Protein AF-A0A932T1U7-F1 (afdb_monomer_lite)

Foldseek 3Di:
DDDDDDDDDDDDDDDDDDDDDDDDDDDDDDDDDDDDDDDDDPPPDDDQLQRVLVVLQVVLVVDPDLVSSLVSLVVSCVSPLLNLSSLVSVLQVDQDLVVSLVSLVSSLVSLCVQCDPCQVVQFQPLVVDPSSVSNLSSLQSNLVSCQLLLVLVVSLVSLVSSCRRHVVPPPVSLLVNLQSCLLVVVLVVNVVSCVSDVDLALSNLVSVLLSVCLVPNPDPVSLVSLVSSCVFAVQQLCPLLVVDDQDPDQDPDDDGNDNNSSSNSCQRRSLSQLLRFCNNVSSQVSVQVVQDDDD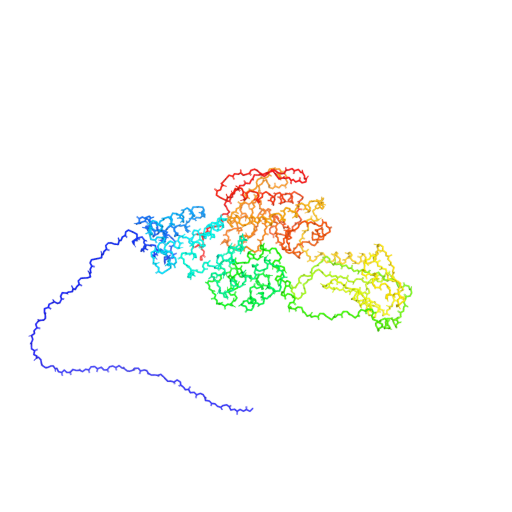DDFPALDPVLLVVLLPFAADAPWEKEWEKDFALAWDQDSNDTARWIKIWIAGPSVLDTFFIDIGRDRDALRNSRSRVSCSLCHTPDDHRYDYQEYEYAPDPSVVVCQVSCVSSNHHYHHDNDDPSRVVVSVVVNVVNLVPDAADALVPAPPDDLVLLLLLQVLLQVLSVLVLLSQDRQQKWKKKQFCVCVVPDARIWTKHADSVSSPKGWIKIWSDLVLLLVVLVPDPDPDDNKRQAKIKIKIWAALNVANSVSSVSCVVVVRDHNHRRRDIHIFIDGIPDGTDHDHPVSSVVRSQCSNVVSVCCVPARLVRQDWDWDWDQDPVGTTIIIIGMDRSSNGDPPPPPPPDD

Structure (mmCIF, N/CA/C/O backbone):
data_AF-A0A932T1U7-F1
#
_entry.id   AF-A0A932T1U7-F1
#
loop_
_atom_site.group_PDB
_atom_site.id
_atom_site.type_symbol
_atom_site.label_atom_id
_atom_site.label_alt_id
_atom_site.label_comp_id
_atom_site.label_asym_id
_atom_site.label_entity_id
_atom_site.label_seq_id
_atom_site.pdbx_PDB_ins_code
_atom_site.Cartn_x
_atom_site.Cartn_y
_atom_site.Cartn_z
_atom_site.occupancy
_atom_site.B_iso_or_equiv
_atom_site.auth_seq_id
_atom_site.auth_comp_id
_atom_site.auth_asym_id
_atom_site.auth_atom_id
_atom_site.pdbx_PDB_model_num
ATOM 1 N N . MET A 1 1 ? 27.534 -47.975 34.741 1.00 36.69 1 MET A N 1
ATOM 2 C CA . MET A 1 1 ? 28.150 -49.244 34.269 1.00 36.69 1 MET A CA 1
ATOM 3 C C . MET A 1 1 ? 28.803 -49.009 32.910 1.00 36.69 1 MET A C 1
ATOM 5 O O . MET A 1 1 ? 28.370 -48.101 32.217 1.00 36.69 1 MET A O 1
ATOM 9 N N . ALA A 1 2 ? 29.846 -49.762 32.543 1.00 29.38 2 ALA A N 1
ATOM 10 C CA . ALA A 1 2 ? 30.704 -49.459 31.387 1.00 29.38 2 ALA A CA 1
ATOM 11 C C . ALA A 1 2 ? 30.825 -50.616 30.374 1.00 29.38 2 ALA A C 1
ATOM 13 O O . ALA A 1 2 ? 30.829 -51.774 30.789 1.00 29.38 2 ALA A O 1
ATOM 14 N N . LYS A 1 3 ? 31.002 -50.268 29.084 1.00 27.58 3 LYS A N 1
ATOM 15 C CA . LYS A 1 3 ? 31.741 -50.949 27.976 1.00 27.58 3 LYS A CA 1
ATOM 16 C C . LYS A 1 3 ? 31.456 -50.142 26.678 1.00 27.58 3 LYS A C 1
ATOM 18 O O . LYS A 1 3 ? 30.301 -49.811 26.463 1.00 27.58 3 LYS A O 1
ATOM 23 N N . ARG A 1 4 ? 32.397 -49.598 25.876 1.00 28.98 4 ARG A N 1
ATOM 24 C CA . ARG A 1 4 ? 33.587 -50.143 25.149 1.00 28.98 4 ARG A CA 1
ATOM 25 C C . ARG A 1 4 ? 33.219 -51.257 24.135 1.00 28.98 4 ARG A C 1
ATOM 27 O O . ARG A 1 4 ? 32.498 -52.157 24.535 1.00 28.98 4 ARG A O 1
ATOM 34 N N . THR A 1 5 ? 33.695 -51.329 22.873 1.00 29.78 5 THR A N 1
ATOM 35 C CA . THR A 1 5 ? 34.671 -50.537 22.058 1.00 29.78 5 THR A CA 1
ATOM 36 C C . THR A 1 5 ? 34.694 -50.997 20.572 1.00 29.78 5 THR A C 1
ATOM 38 O O . THR A 1 5 ? 34.219 -52.091 20.291 1.00 29.78 5 THR A O 1
ATOM 41 N N . LYS A 1 6 ? 35.438 -50.249 19.714 1.00 27.61 6 LYS A N 1
ATOM 42 C CA . LYS A 1 6 ? 36.004 -50.545 18.351 1.00 27.61 6 LYS A CA 1
ATOM 43 C C . LYS A 1 6 ? 35.239 -49.852 17.205 1.00 27.61 6 LYS A C 1
ATOM 45 O O . LYS A 1 6 ? 34.052 -50.089 17.075 1.00 27.61 6 LYS A O 1
ATOM 50 N N . SER A 1 7 ? 35.781 -48.946 16.374 1.00 24.94 7 SER A N 1
ATOM 51 C CA . SER A 1 7 ? 37.149 -48.547 15.947 1.00 24.94 7 SER A CA 1
ATOM 52 C C . SER A 1 7 ? 37.842 -49.463 14.921 1.00 24.94 7 SER A C 1
ATOM 54 O O . SER A 1 7 ? 38.193 -50.600 15.233 1.00 24.94 7 SER A O 1
ATOM 56 N N . ALA A 1 8 ? 38.094 -48.910 13.724 1.00 28.62 8 ALA A N 1
ATOM 57 C CA . ALA A 1 8 ? 38.926 -49.444 12.638 1.00 28.62 8 ALA A CA 1
ATOM 58 C C . ALA A 1 8 ? 39.718 -48.291 11.966 1.00 28.62 8 ALA A C 1
ATOM 60 O O . ALA A 1 8 ? 39.336 -47.126 12.078 1.00 28.62 8 ALA A O 1
ATOM 61 N N . LYS A 1 9 ? 40.868 -48.595 11.343 1.00 28.38 9 LYS A N 1
ATOM 62 C CA . LYS A 1 9 ? 41.980 -47.646 11.097 1.00 28.38 9 LYS A CA 1
ATOM 63 C C . LYS A 1 9 ? 42.184 -47.237 9.625 1.00 28.38 9 LYS A C 1
ATOM 65 O O . LYS A 1 9 ? 41.985 -48.035 8.720 1.00 28.38 9 LYS A O 1
ATOM 70 N N . LYS A 1 10 ? 42.744 -46.030 9.433 1.00 30.22 10 LYS A N 1
ATOM 71 C CA . LYS A 1 10 ? 43.486 -45.591 8.226 1.00 30.22 10 LYS A CA 1
ATOM 72 C C . LYS A 1 10 ? 44.718 -46.470 7.952 1.00 30.22 10 LYS A C 1
ATOM 74 O O . LYS A 1 10 ? 45.404 -46.822 8.910 1.00 30.22 10 LYS A O 1
ATOM 79 N N . THR A 1 11 ? 45.128 -46.577 6.682 1.00 26.47 11 THR A N 1
ATOM 80 C CA . THR A 1 11 ? 46.553 -46.680 6.280 1.00 26.47 11 THR A CA 1
ATOM 81 C C . THR A 1 11 ? 46.816 -46.064 4.902 1.00 26.47 11 THR A C 1
ATOM 83 O O . THR A 1 11 ? 46.033 -46.248 3.976 1.00 26.47 11 THR A O 1
ATOM 86 N N . THR A 1 12 ? 47.951 -45.370 4.769 1.00 29.16 12 THR A N 1
ATOM 87 C CA . THR A 1 12 ? 48.483 -44.742 3.545 1.00 29.16 12 THR A CA 1
ATOM 88 C C . THR A 1 12 ? 49.956 -45.137 3.338 1.00 29.16 12 THR A C 1
ATOM 90 O O . THR A 1 12 ? 50.724 -45.128 4.296 1.00 29.16 12 THR A O 1
ATOM 93 N N . ALA A 1 13 ? 50.380 -45.430 2.101 1.00 27.88 13 ALA A N 1
ATOM 94 C CA . ALA A 1 13 ? 51.793 -45.530 1.671 1.00 27.88 13 ALA A CA 1
ATOM 95 C C . ALA A 1 13 ? 51.851 -45.456 0.124 1.00 27.88 13 ALA A C 1
ATOM 97 O O . ALA A 1 13 ? 51.076 -46.140 -0.530 1.00 27.88 13 ALA A O 1
ATOM 98 N N . LYS A 1 14 ? 52.525 -44.493 -0.529 1.00 27.67 14 LYS A N 1
ATOM 99 C CA . LYS A 1 14 ? 53.976 -44.198 -0.706 1.00 27.67 14 LYS A CA 1
ATOM 100 C C . LYS A 1 14 ? 54.673 -44.984 -1.845 1.00 27.67 14 LYS A C 1
ATOM 102 O O . LYS A 1 14 ? 54.742 -46.204 -1.832 1.00 27.67 14 LYS A O 1
ATOM 107 N N . ARG A 1 15 ? 55.241 -44.222 -2.799 1.00 30.33 15 ARG A N 1
ATOM 108 C CA . ARG A 1 15 ? 56.104 -44.646 -3.933 1.00 30.33 15 ARG A CA 1
ATOM 109 C C . ARG A 1 15 ? 57.499 -45.109 -3.475 1.00 30.33 15 ARG A C 1
ATOM 111 O O . ARG A 1 15 ? 57.985 -44.600 -2.466 1.00 30.33 15 ARG A O 1
ATOM 118 N N . PRO A 1 16 ? 58.223 -45.841 -4.342 1.00 30.36 16 PRO A N 1
ATOM 119 C CA . PRO A 1 16 ? 59.670 -45.677 -4.518 1.00 30.36 16 PRO A CA 1
ATOM 120 C C . PRO A 1 16 ? 60.072 -45.181 -5.935 1.00 30.36 16 PRO A C 1
ATOM 122 O O . PRO A 1 16 ? 59.231 -44.973 -6.811 1.00 30.36 16 PRO A O 1
ATOM 125 N N . LYS A 1 17 ? 61.376 -44.928 -6.134 1.00 27.12 17 LYS A N 1
ATOM 126 C CA . LYS A 1 17 ? 62.043 -44.388 -7.346 1.00 27.12 17 LYS A CA 1
ATOM 127 C C . LYS A 1 17 ? 63.283 -45.244 -7.700 1.00 27.12 17 LYS A C 1
ATOM 129 O O . LYS A 1 17 ? 63.794 -45.929 -6.821 1.00 27.12 17 LYS A O 1
ATOM 134 N N . SER A 1 18 ? 63.851 -45.014 -8.900 1.00 28.69 18 SER A N 1
ATOM 135 C CA . SER A 1 18 ? 65.221 -45.382 -9.369 1.00 28.69 18 SER A CA 1
ATOM 136 C C . SER A 1 18 ? 65.449 -46.841 -9.836 1.00 28.69 18 SER A C 1
ATOM 138 O O . SER A 1 18 ? 64.728 -47.718 -9.386 1.00 28.69 18 SER A O 1
ATOM 140 N N . ALA A 1 19 ? 66.416 -47.184 -10.714 1.00 27.89 19 ALA A N 1
ATOM 141 C CA . ALA A 1 19 ? 67.111 -46.444 -11.798 1.00 27.89 19 ALA A CA 1
ATOM 142 C C . ALA A 1 19 ? 67.983 -47.387 -12.687 1.00 27.89 19 ALA A C 1
ATOM 144 O O . ALA A 1 19 ? 68.476 -48.388 -12.191 1.00 27.89 19 ALA A O 1
ATOM 145 N N . ARG A 1 20 ? 68.262 -46.960 -13.940 1.00 26.30 20 ARG A N 1
ATOM 146 C CA . ARG A 1 20 ? 69.418 -47.284 -14.836 1.00 26.30 20 ARG A CA 1
ATOM 147 C C . ARG A 1 20 ? 69.766 -48.750 -15.221 1.00 26.30 20 ARG A C 1
ATOM 149 O O . ARG A 1 20 ? 70.076 -49.573 -14.377 1.00 26.30 20 ARG A O 1
ATOM 156 N N . GLY A 1 21 ? 69.959 -48.981 -16.532 1.00 26.44 21 GLY A N 1
ATOM 157 C CA . GLY A 1 21 ? 70.728 -50.111 -17.100 1.00 26.44 21 GLY A CA 1
ATOM 158 C C . GLY A 1 21 ? 70.639 -50.206 -18.639 1.00 26.44 21 GLY A C 1
ATOM 159 O O . GLY A 1 21 ? 69.568 -50.000 -19.194 1.00 26.44 21 GLY A O 1
ATOM 160 N N . ALA A 1 22 ? 71.745 -50.495 -19.337 1.00 26.12 22 ALA A N 1
ATOM 161 C CA . ALA A 1 22 ? 71.844 -50.677 -20.806 1.00 26.12 22 ALA A CA 1
ATOM 162 C C . ALA A 1 22 ? 72.752 -51.901 -21.104 1.00 26.12 22 ALA A C 1
ATOM 164 O O . ALA A 1 22 ? 73.325 -52.429 -20.156 1.00 26.12 22 ALA A O 1
ATOM 165 N N . LYS A 1 23 ? 72.981 -52.443 -22.313 1.00 26.95 23 LYS A N 1
ATOM 166 C CA . LYS A 1 23 ? 72.922 -52.056 -23.759 1.00 26.95 23 LYS A CA 1
ATOM 167 C C . LYS A 1 23 ? 72.873 -53.418 -24.551 1.00 26.95 23 LYS A C 1
ATOM 169 O O . LYS A 1 23 ? 72.786 -54.437 -23.868 1.00 26.95 23 LYS A O 1
ATOM 174 N N . PRO A 1 24 ? 73.086 -53.562 -25.887 1.00 36.69 24 PRO A N 1
ATOM 175 C CA . PRO A 1 24 ? 72.909 -52.709 -27.077 1.00 36.69 24 PRO A CA 1
ATOM 176 C C . PRO A 1 24 ? 72.061 -53.396 -28.206 1.00 36.69 24 PRO A C 1
ATOM 178 O O . PRO A 1 24 ? 71.529 -54.485 -28.029 1.00 36.69 24 PRO A O 1
ATOM 181 N N . SER A 1 25 ? 71.950 -52.770 -29.389 1.00 28.38 25 SER A N 1
ATOM 182 C CA . SER A 1 25 ? 71.284 -53.304 -30.607 1.00 28.38 25 SER A CA 1
ATOM 183 C C . SER A 1 25 ? 72.171 -54.243 -31.459 1.00 28.38 25 SER A C 1
ATOM 185 O O . SER A 1 25 ? 73.365 -54.366 -31.184 1.00 28.38 25 SER A O 1
ATOM 187 N N . PRO A 1 26 ? 71.643 -54.786 -32.580 1.00 33.34 26 PRO A N 1
ATOM 188 C CA . PRO A 1 26 ? 72.231 -54.360 -33.861 1.00 33.34 26 PRO A CA 1
ATOM 189 C C . PRO A 1 26 ? 71.239 -54.021 -35.001 1.00 33.34 26 PRO A C 1
ATOM 191 O O . PRO A 1 26 ? 70.385 -54.808 -35.394 1.00 33.34 26 PRO A O 1
ATOM 194 N N . ASN A 1 27 ? 71.448 -52.825 -35.557 1.00 28.50 27 ASN A N 1
ATOM 195 C CA . ASN A 1 27 ? 71.299 -52.386 -36.956 1.00 28.50 27 ASN A CA 1
ATOM 196 C C . ASN A 1 27 ? 70.621 -53.303 -38.010 1.00 28.50 27 ASN A C 1
ATOM 198 O O . ASN A 1 27 ? 71.182 -54.328 -38.391 1.00 28.50 27 ASN A O 1
ATOM 202 N N . LYS A 1 28 ? 69.577 -52.775 -38.677 1.00 32.41 28 LYS A N 1
ATOM 203 C CA . LYS A 1 28 ? 69.384 -52.851 -40.147 1.00 32.41 28 LYS A CA 1
ATOM 204 C C . LYS A 1 28 ? 68.828 -51.521 -40.680 1.00 32.41 28 LYS A C 1
ATOM 206 O O . LYS A 1 28 ? 68.252 -50.738 -39.930 1.00 32.41 28 LYS A O 1
ATOM 211 N N . SER A 1 29 ? 69.096 -51.233 -41.951 1.00 29.56 29 SER A N 1
ATOM 212 C CA . SER A 1 29 ? 69.192 -49.873 -42.494 1.00 29.56 29 SER A CA 1
ATOM 213 C C . SER A 1 29 ? 68.027 -49.411 -43.385 1.00 29.56 29 SER A C 1
ATOM 215 O O . SER A 1 29 ? 67.418 -50.190 -44.106 1.00 29.56 29 SER A O 1
ATOM 217 N N . ALA A 1 30 ? 67.841 -48.084 -43.389 1.00 32.22 30 ALA A N 1
ATOM 218 C CA . ALA A 1 30 ? 67.424 -47.232 -44.513 1.00 32.22 30 ALA A CA 1
ATOM 219 C C . ALA A 1 30 ? 66.083 -47.485 -45.249 1.00 32.22 30 ALA A C 1
ATOM 221 O O . ALA A 1 30 ? 66.019 -48.197 -46.245 1.00 32.22 30 ALA A O 1
ATOM 222 N N . ALA A 1 31 ? 65.083 -46.656 -44.919 1.00 31.27 31 ALA A N 1
ATOM 223 C CA . ALA A 1 31 ? 64.166 -46.059 -45.899 1.00 31.27 31 ALA A CA 1
ATOM 224 C C . ALA A 1 31 ? 63.706 -44.665 -45.414 1.00 31.27 31 ALA A C 1
ATOM 226 O O . ALA A 1 31 ? 63.279 -44.515 -44.271 1.00 31.27 31 ALA A O 1
ATOM 227 N N . ARG A 1 32 ? 63.801 -43.625 -46.259 1.00 32.06 32 ARG A N 1
ATOM 228 C CA . ARG A 1 32 ? 63.311 -42.262 -45.946 1.00 32.06 32 ARG A CA 1
ATOM 229 C C . ARG A 1 32 ? 61.787 -42.177 -46.152 1.00 32.06 32 ARG A C 1
ATOM 231 O O . ARG A 1 32 ? 61.351 -42.401 -47.282 1.00 32.06 32 ARG A O 1
ATOM 238 N N . PRO A 1 33 ? 60.975 -41.759 -45.163 1.00 36.28 33 PRO A N 1
ATOM 239 C CA . PRO A 1 33 ? 59.585 -41.387 -45.410 1.00 36.28 33 PRO A CA 1
ATOM 240 C C . PRO A 1 33 ? 59.499 -39.972 -46.008 1.00 36.28 33 PRO A C 1
ATOM 242 O O . PRO A 1 33 ? 60.191 -39.050 -45.575 1.00 36.28 33 PRO A O 1
ATOM 245 N N . LYS A 1 34 ? 58.637 -39.790 -47.015 1.00 35.38 34 LYS A N 1
ATOM 246 C CA . LYS A 1 34 ? 58.362 -38.478 -47.628 1.00 35.38 34 LYS A CA 1
ATOM 247 C C . LYS A 1 34 ? 57.640 -37.565 -46.629 1.00 35.38 34 LYS A C 1
ATOM 249 O O . LYS A 1 34 ? 56.759 -38.020 -45.903 1.00 35.38 34 LYS A O 1
ATOM 254 N N . ALA A 1 35 ? 57.983 -36.275 -46.627 1.00 35.94 35 ALA A N 1
ATOM 255 C CA . ALA A 1 35 ? 57.372 -35.290 -45.738 1.00 35.94 35 ALA A CA 1
ATOM 256 C C . ALA A 1 35 ? 55.849 -35.205 -45.952 1.00 35.94 35 ALA A C 1
ATOM 258 O O . ALA A 1 35 ? 55.367 -34.878 -47.039 1.00 35.94 35 ALA A O 1
ATOM 259 N N . ARG A 1 36 ? 55.088 -35.496 -44.894 1.00 37.47 36 ARG A N 1
ATOM 260 C CA . ARG A 1 36 ? 53.627 -35.390 -44.868 1.00 37.47 36 ARG A CA 1
ATOM 261 C C . ARG A 1 36 ? 53.276 -33.902 -44.760 1.00 37.47 36 ARG A C 1
ATOM 263 O O . ARG A 1 36 ? 53.564 -33.292 -43.736 1.00 37.47 36 ARG A O 1
ATOM 270 N N . LYS A 1 37 ? 52.707 -33.307 -45.819 1.00 38.12 37 LYS A N 1
ATOM 271 C CA . LYS A 1 37 ? 52.297 -31.889 -45.820 1.00 38.12 37 LYS A CA 1
ATOM 272 C C . LYS A 1 37 ? 51.381 -31.621 -44.621 1.00 38.12 37 LYS A C 1
ATOM 274 O O . LYS A 1 37 ? 50.296 -32.197 -44.550 1.00 38.12 37 LYS A O 1
ATOM 279 N N . MET A 1 38 ? 51.803 -30.740 -43.713 1.00 37.25 38 MET A N 1
ATOM 280 C CA . MET A 1 38 ? 50.909 -30.189 -42.694 1.00 37.25 38 MET A CA 1
ATOM 281 C C . MET A 1 38 ? 49.765 -29.473 -43.416 1.00 37.25 38 MET A C 1
ATOM 283 O O . MET A 1 38 ? 50.016 -28.602 -44.249 1.00 37.25 38 MET A O 1
ATOM 287 N N . HIS A 1 39 ? 48.519 -29.849 -43.125 1.00 43.22 39 HIS A N 1
ATOM 288 C CA . HIS A 1 39 ? 47.386 -29.000 -43.476 1.00 43.22 39 HIS A CA 1
ATOM 289 C C . HIS A 1 39 ? 47.545 -27.685 -42.714 1.00 43.22 39 HIS A C 1
ATOM 291 O O . HIS A 1 39 ? 47.563 -27.674 -41.484 1.00 43.22 39 HIS A O 1
ATOM 297 N N . GLN A 1 40 ? 47.687 -26.585 -43.450 1.00 41.19 40 GLN A N 1
ATOM 298 C CA . GLN A 1 40 ? 47.491 -25.264 -42.870 1.00 41.19 40 GLN A CA 1
ATOM 299 C C . GLN A 1 40 ? 46.024 -25.172 -42.420 1.00 41.19 40 GLN A C 1
ATOM 301 O O . GLN A 1 40 ? 45.151 -25.663 -43.145 1.00 41.19 40 GLN A O 1
ATOM 306 N N . PRO A 1 41 ? 45.723 -24.576 -41.252 1.00 43.75 41 PRO A N 1
ATOM 307 C CA . PRO A 1 41 ? 44.343 -24.257 -40.916 1.00 43.75 41 PRO A CA 1
ATOM 308 C C . PRO A 1 41 ? 43.768 -23.331 -42.003 1.00 43.75 41 PRO A C 1
ATOM 310 O O . PRO A 1 41 ? 44.517 -22.521 -42.560 1.00 43.75 41 PRO A O 1
ATOM 313 N N . PRO A 1 42 ? 42.466 -23.435 -42.329 1.00 41.88 42 PRO A N 1
ATOM 314 C CA . PRO A 1 42 ? 41.860 -22.587 -43.347 1.00 41.88 42 PRO A CA 1
ATOM 315 C C . PRO A 1 42 ? 42.053 -21.102 -42.993 1.00 41.88 42 PRO A C 1
ATOM 317 O O . PRO A 1 42 ? 42.064 -20.752 -41.805 1.00 41.88 42 PRO A O 1
ATOM 320 N N . PRO A 1 43 ? 42.215 -20.215 -43.993 1.00 46.16 43 PRO A N 1
ATOM 321 C CA . PRO A 1 43 ? 42.418 -18.795 -43.742 1.00 46.16 43 PRO A CA 1
ATOM 322 C C . PRO A 1 43 ? 41.256 -18.245 -42.912 1.00 46.16 43 PRO A C 1
ATOM 324 O O . PRO A 1 43 ? 40.091 -18.493 -43.227 1.00 46.16 43 PRO A O 1
ATOM 327 N N . ARG A 1 44 ? 41.570 -17.501 -41.842 1.00 52.47 44 ARG A N 1
ATOM 328 C CA . ARG A 1 44 ? 40.556 -16.889 -40.971 1.00 52.47 44 ARG A CA 1
ATOM 329 C C . ARG A 1 44 ? 39.631 -16.012 -41.820 1.00 52.47 44 ARG A C 1
ATOM 331 O O . ARG A 1 44 ? 40.053 -14.963 -42.309 1.00 52.47 44 ARG A O 1
ATOM 338 N N . ARG A 1 45 ? 38.376 -16.445 -41.984 1.00 59.00 45 ARG A N 1
ATOM 339 C CA . ARG A 1 45 ? 37.313 -15.658 -42.620 1.00 59.00 45 ARG A CA 1
ATOM 340 C C . ARG A 1 45 ? 37.251 -14.300 -41.916 1.00 59.00 45 ARG A C 1
ATOM 342 O O . ARG A 1 45 ? 37.214 -14.253 -40.688 1.00 59.00 45 ARG A O 1
ATOM 349 N N . ARG A 1 46 ? 37.264 -13.199 -42.675 1.00 64.69 46 ARG A N 1
ATOM 350 C CA . ARG A 1 46 ? 36.975 -11.878 -42.101 1.00 64.69 46 ARG A CA 1
ATOM 351 C C . ARG A 1 46 ? 35.542 -11.926 -41.568 1.00 64.69 46 ARG A C 1
ATOM 353 O O . ARG A 1 46 ? 34.624 -12.144 -42.357 1.00 64.69 46 ARG A O 1
ATOM 360 N N . LYS A 1 47 ? 35.391 -11.786 -40.248 1.00 75.81 47 LYS A N 1
ATOM 361 C CA . LYS A 1 47 ? 34.091 -11.720 -39.574 1.00 75.81 47 LYS A CA 1
ATOM 362 C C . LYS A 1 47 ? 33.244 -10.591 -40.154 1.00 75.81 47 LYS A C 1
ATOM 364 O O . LYS A 1 47 ? 33.795 -9.569 -40.577 1.00 75.81 47 LYS A O 1
ATOM 369 N N . ALA A 1 48 ? 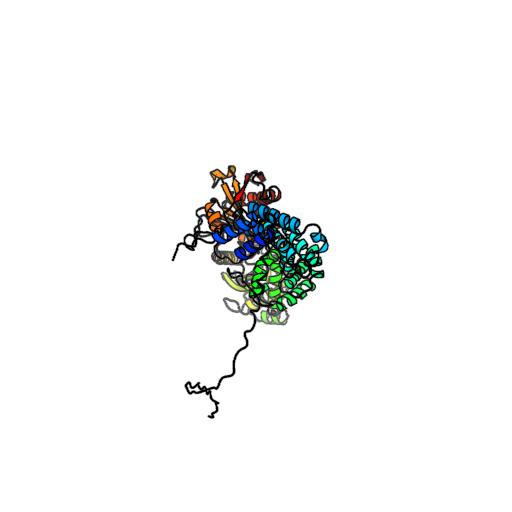31.927 -10.776 -40.173 1.00 88.38 48 ALA A N 1
ATOM 370 C CA . ALA A 1 48 ? 31.013 -9.703 -40.559 1.00 88.38 48 ALA A CA 1
ATOM 371 C C . ALA A 1 48 ? 31.122 -8.521 -39.567 1.00 88.38 48 ALA A C 1
ATOM 373 O O . ALA A 1 48 ? 31.491 -8.748 -38.413 1.00 88.38 48 ALA A O 1
ATOM 374 N N . PRO A 1 49 ? 30.796 -7.275 -39.965 1.00 91.06 49 PRO A N 1
ATOM 375 C CA . PRO A 1 49 ? 30.873 -6.119 -39.065 1.00 91.06 49 PRO A CA 1
ATOM 376 C C . PRO A 1 49 ? 30.077 -6.330 -37.764 1.00 91.06 49 PRO A C 1
ATOM 378 O O . PRO A 1 49 ? 30.624 -6.163 -36.678 1.00 91.06 49 PRO A O 1
ATOM 381 N N . LEU A 1 50 ? 28.845 -6.847 -37.871 1.00 91.19 50 LEU A N 1
ATOM 382 C CA . LEU A 1 50 ? 28.002 -7.212 -36.727 1.00 91.19 50 LEU A CA 1
ATOM 383 C C . LEU A 1 50 ? 28.584 -8.354 -35.874 1.00 91.19 50 LEU A C 1
ATOM 385 O O . LEU A 1 50 ? 28.596 -8.257 -34.656 1.00 91.19 50 LEU A O 1
ATOM 389 N N . GLU A 1 51 ? 29.127 -9.408 -36.488 1.00 91.06 51 GLU A N 1
ATOM 390 C CA . GLU A 1 51 ? 29.770 -10.521 -35.763 1.00 91.06 51 GLU A CA 1
ATOM 391 C C . GLU A 1 51 ? 30.992 -10.037 -34.959 1.00 91.06 51 GLU A C 1
ATOM 393 O O . GLU A 1 51 ? 31.268 -10.514 -33.861 1.00 91.06 51 GLU A O 1
ATOM 398 N N . ARG A 1 52 ? 31.715 -9.047 -35.493 1.00 93.19 52 ARG A N 1
ATOM 399 C CA . ARG A 1 52 ? 32.849 -8.402 -34.826 1.00 93.19 52 ARG A CA 1
ATOM 400 C C . ARG A 1 52 ? 32.410 -7.437 -33.720 1.00 93.19 52 ARG A C 1
ATOM 402 O O . ARG A 1 52 ? 33.123 -7.314 -32.730 1.00 93.19 52 ARG A O 1
ATOM 409 N N . ALA A 1 53 ? 31.267 -6.771 -33.878 1.00 94.56 53 ALA A N 1
ATOM 410 C CA . ALA A 1 53 ? 30.643 -5.984 -32.818 1.00 94.56 53 ALA A CA 1
ATOM 411 C C . ALA A 1 53 ? 30.162 -6.884 -31.666 1.00 94.56 53 ALA A C 1
ATOM 413 O O . ALA A 1 53 ? 30.389 -6.561 -30.503 1.00 94.56 53 ALA A O 1
ATOM 414 N N . GLN A 1 54 ? 29.604 -8.056 -31.987 1.00 92.94 54 GLN A N 1
ATOM 415 C CA . GLN A 1 54 ? 29.174 -9.041 -30.996 1.00 92.94 54 GLN A CA 1
ATOM 416 C C . GLN A 1 54 ? 30.363 -9.601 -30.189 1.00 92.94 54 GLN A C 1
ATOM 418 O O . GLN A 1 54 ? 30.304 -9.632 -28.965 1.00 92.94 54 GLN A O 1
ATOM 423 N N . ASP A 1 55 ? 31.495 -9.922 -30.837 1.00 94.06 55 ASP A N 1
ATOM 424 C CA . ASP A 1 55 ? 32.742 -10.292 -30.133 1.00 94.06 55 ASP A CA 1
ATOM 425 C C . ASP A 1 55 ? 33.217 -9.206 -29.142 1.00 94.06 55 ASP A C 1
ATOM 427 O O . ASP A 1 55 ? 33.863 -9.508 -28.136 1.00 94.06 55 ASP A O 1
ATOM 431 N N . LEU A 1 56 ? 32.989 -7.925 -29.459 1.00 96.06 56 LEU A N 1
ATOM 432 C CA . LEU A 1 56 ? 33.398 -6.802 -28.614 1.00 96.06 56 LEU A CA 1
ATOM 433 C C . LEU A 1 56 ? 32.453 -6.632 -27.424 1.00 96.06 56 LEU A C 1
ATOM 435 O O . LEU A 1 56 ? 32.938 -6.463 -26.305 1.00 96.06 56 LEU A O 1
ATOM 439 N N . ILE A 1 57 ? 31.139 -6.747 -27.634 1.00 95.31 57 ILE A N 1
ATOM 440 C CA . ILE A 1 57 ? 30.164 -6.600 -26.548 1.00 95.31 57 ILE A CA 1
ATOM 441 C C . ILE A 1 57 ? 30.147 -7.810 -25.605 1.00 95.31 57 ILE A C 1
ATOM 443 O O . ILE A 1 57 ? 30.065 -7.631 -24.395 1.00 95.31 57 ILE A O 1
ATOM 447 N N . GLU A 1 58 ? 30.359 -9.031 -26.109 1.00 92.88 58 GLU A N 1
ATOM 448 C CA . GLU A 1 58 ? 30.561 -10.225 -25.270 1.00 92.88 58 GLU A CA 1
ATOM 449 C C . GLU A 1 58 ? 31.768 -10.074 -24.335 1.00 92.88 58 GLU A C 1
ATOM 451 O O . GLU A 1 58 ? 31.729 -10.518 -23.189 1.00 92.88 58 GLU A O 1
ATOM 456 N N . ARG A 1 59 ? 32.824 -9.386 -24.788 1.00 94.75 59 ARG A N 1
ATOM 457 C CA . ARG A 1 59 ? 33.968 -9.029 -23.938 1.00 94.75 59 ARG A CA 1
ATOM 458 C C . ARG A 1 59 ? 33.642 -7.908 -22.956 1.00 94.75 59 ARG A C 1
ATOM 460 O O . ARG A 1 59 ? 34.124 -7.962 -21.829 1.00 94.75 59 ARG A O 1
ATOM 467 N N . ALA A 1 60 ? 32.843 -6.920 -23.356 1.00 93.81 60 ALA A N 1
ATOM 468 C CA . ALA A 1 60 ? 32.391 -5.847 -22.472 1.00 93.81 60 ALA A CA 1
ATOM 469 C C . ALA A 1 60 ? 31.552 -6.399 -21.303 1.00 93.81 60 ALA A C 1
ATOM 471 O O . ALA A 1 60 ? 31.818 -6.047 -20.159 1.00 93.81 60 ALA A O 1
ATOM 472 N N . PHE A 1 61 ? 30.632 -7.342 -21.557 1.00 90.31 61 PHE A N 1
ATOM 473 C CA . PHE A 1 61 ? 29.802 -7.984 -20.523 1.00 90.31 61 PHE A CA 1
ATOM 474 C C . PHE A 1 61 ? 30.593 -8.695 -19.409 1.00 90.31 61 PHE A C 1
ATOM 476 O O . PHE A 1 61 ? 30.069 -8.855 -18.312 1.00 90.31 61 PHE A O 1
ATOM 483 N N . VAL A 1 62 ? 31.829 -9.137 -19.676 1.00 93.25 62 VAL A N 1
ATOM 484 C CA . VAL A 1 62 ? 32.703 -9.825 -18.700 1.00 93.25 62 VAL A CA 1
ATOM 485 C C . VAL A 1 62 ? 33.895 -8.973 -18.244 1.00 93.25 62 VAL A C 1
ATOM 487 O O . VAL A 1 62 ? 34.779 -9.469 -17.545 1.00 93.25 62 VAL A O 1
ATOM 490 N N . THR A 1 63 ? 33.953 -7.706 -18.659 1.00 93.06 63 THR A N 1
ATOM 491 C CA . THR A 1 63 ? 34.969 -6.746 -18.215 1.00 93.06 63 THR A CA 1
ATOM 492 C C . THR A 1 63 ? 34.457 -6.043 -16.960 1.00 93.06 63 THR A C 1
ATOM 494 O O . THR A 1 63 ? 33.355 -5.507 -16.982 1.00 93.06 63 THR A O 1
ATOM 497 N N . ALA A 1 64 ? 35.244 -6.066 -15.880 1.00 90.62 64 ALA A N 1
ATOM 498 C CA . ALA A 1 64 ? 34.888 -5.424 -14.610 1.00 90.62 64 ALA A CA 1
ATOM 499 C C . ALA A 1 64 ? 35.178 -3.910 -14.582 1.00 90.62 64 ALA A C 1
ATOM 501 O O . ALA A 1 64 ? 34.497 -3.175 -13.885 1.00 90.62 64 ALA A O 1
ATOM 502 N N . ASP A 1 65 ? 36.183 -3.468 -15.340 1.00 93.62 65 ASP A N 1
ATOM 503 C CA . ASP A 1 65 ? 36.595 -2.067 -15.490 1.00 93.62 65 ASP A CA 1
ATOM 504 C C . ASP A 1 65 ? 35.546 -1.271 -16.309 1.00 93.62 65 ASP A C 1
ATOM 506 O O . ASP A 1 65 ? 35.349 -1.595 -17.492 1.00 93.62 65 ASP A O 1
ATOM 510 N N . PRO A 1 66 ? 34.881 -0.249 -15.724 1.00 91.75 66 PRO A N 1
ATOM 511 C CA . PRO A 1 66 ? 33.846 0.532 -16.400 1.00 91.75 66 PRO A CA 1
ATOM 512 C C . PRO A 1 66 ? 34.357 1.334 -17.603 1.00 91.75 66 PRO A C 1
ATOM 514 O O . PRO A 1 66 ? 33.697 1.342 -18.644 1.00 91.75 66 PRO A O 1
ATOM 517 N N . GLU A 1 67 ? 35.540 1.957 -17.520 1.00 93.12 67 GLU A N 1
ATOM 518 C CA . GLU A 1 67 ? 36.111 2.723 -18.640 1.00 93.12 67 GLU A CA 1
ATOM 519 C C . GLU A 1 67 ? 36.373 1.798 -19.830 1.00 93.12 67 GLU A C 1
ATOM 521 O O . GLU A 1 67 ? 36.033 2.092 -20.983 1.00 93.12 67 GLU A O 1
ATOM 526 N N . ARG A 1 68 ? 36.927 0.616 -19.549 1.00 93.81 68 ARG A N 1
ATOM 527 C CA . ARG A 1 68 ? 37.207 -0.377 -20.583 1.00 93.81 68 ARG A CA 1
ATOM 528 C C . ARG A 1 68 ? 35.942 -1.021 -21.141 1.00 93.81 68 ARG A C 1
ATOM 530 O O . ARG A 1 68 ? 35.905 -1.339 -22.334 1.00 93.81 68 ARG A O 1
ATOM 537 N N . GLN A 1 69 ? 34.916 -1.219 -20.317 1.00 94.94 69 GLN A N 1
ATOM 538 C CA . GLN A 1 69 ? 33.601 -1.680 -20.757 1.00 94.94 69 GLN A CA 1
ATOM 539 C C . GLN A 1 69 ? 32.946 -0.646 -21.689 1.00 94.94 69 GLN A C 1
ATOM 541 O O . GLN A 1 69 ? 32.442 -1.024 -22.753 1.00 94.94 69 GLN A O 1
ATOM 546 N N . PHE A 1 70 ? 33.039 0.645 -21.364 1.00 94.44 70 PHE A N 1
ATOM 547 C CA . PHE A 1 70 ? 32.580 1.749 -22.208 1.00 94.44 70 PHE A CA 1
ATOM 548 C C . PHE A 1 70 ? 33.334 1.806 -23.548 1.00 94.44 70 PHE A C 1
ATOM 550 O O . PHE A 1 70 ? 32.699 1.786 -24.603 1.00 94.44 70 PHE A O 1
ATOM 557 N N . GLU A 1 71 ? 34.673 1.753 -23.548 1.00 96.06 71 GLU A N 1
ATOM 558 C CA . GLU A 1 71 ? 35.482 1.737 -24.782 1.00 96.06 71 GLU A CA 1
ATOM 559 C C . GLU A 1 71 ? 35.123 0.545 -25.689 1.00 96.06 71 GLU A C 1
ATOM 561 O O . GLU A 1 71 ? 34.943 0.696 -26.900 1.00 96.06 71 GLU A O 1
ATOM 566 N N . LEU A 1 72 ? 34.994 -0.663 -25.125 1.00 96.75 72 LEU A N 1
ATOM 567 C CA . LEU A 1 72 ? 34.599 -1.854 -25.887 1.00 96.75 72 LEU A CA 1
ATOM 568 C C . LEU A 1 72 ? 33.192 -1.712 -26.487 1.00 96.75 72 LEU A C 1
ATOM 570 O O . LEU A 1 72 ? 32.961 -2.176 -27.606 1.00 96.75 72 LEU A O 1
ATOM 574 N N . THR A 1 73 ? 32.285 -1.045 -25.773 1.00 96.19 73 THR A N 1
ATOM 575 C CA . THR A 1 73 ? 30.906 -0.778 -26.200 1.00 96.19 73 THR A CA 1
ATOM 576 C C . THR A 1 73 ? 30.853 0.236 -27.341 1.00 96.19 73 THR A C 1
ATOM 578 O O . THR A 1 73 ? 30.234 -0.038 -28.371 1.00 96.19 73 THR A O 1
ATOM 581 N N . GLN A 1 74 ? 31.569 1.359 -27.226 1.00 96.62 74 GLN A N 1
ATOM 582 C CA . GLN A 1 74 ? 31.700 2.337 -28.312 1.00 96.62 74 GLN A CA 1
ATOM 583 C C . GLN A 1 74 ? 32.272 1.685 -29.576 1.00 96.62 74 GLN A C 1
ATOM 585 O O . GLN A 1 74 ? 31.692 1.790 -30.656 1.00 96.62 74 GLN A O 1
ATOM 590 N N . ARG A 1 75 ? 33.344 0.900 -29.433 1.00 96.75 75 ARG A N 1
ATOM 591 C CA . ARG A 1 75 ? 33.975 0.173 -30.545 1.00 96.75 75 ARG A CA 1
ATOM 592 C C . ARG A 1 75 ? 33.082 -0.904 -31.164 1.00 96.75 75 ARG A C 1
ATOM 594 O O . ARG A 1 75 ? 33.281 -1.266 -32.325 1.00 96.75 75 ARG A O 1
ATOM 601 N N . ALA A 1 76 ? 32.112 -1.440 -30.420 1.00 96.56 76 ALA A N 1
ATOM 602 C CA . ALA A 1 76 ? 31.096 -2.329 -30.973 1.00 96.56 76 ALA A CA 1
ATOM 603 C C . ALA A 1 76 ? 30.122 -1.557 -31.881 1.00 96.56 76 ALA A C 1
ATOM 605 O O . ALA A 1 76 ? 29.839 -2.022 -32.984 1.00 96.56 76 ALA A O 1
ATOM 606 N N . LEU A 1 77 ? 29.685 -0.358 -31.477 1.00 95.88 77 LEU A N 1
ATOM 607 C CA . LEU A 1 77 ? 28.842 0.522 -32.300 1.00 95.88 77 LEU A CA 1
ATOM 608 C C . LEU A 1 77 ? 29.582 1.056 -33.539 1.00 95.88 77 LEU A C 1
ATOM 610 O O . LEU A 1 77 ? 29.012 1.058 -34.628 1.00 95.88 77 LEU A O 1
ATOM 614 N N . GLU A 1 78 ? 30.866 1.411 -33.414 1.00 96.38 78 GLU A N 1
ATOM 615 C CA . GLU A 1 78 ? 31.737 1.747 -34.557 1.00 96.38 78 GLU A CA 1
ATOM 616 C C . GLU A 1 78 ? 31.853 0.589 -35.562 1.00 96.38 78 GLU A C 1
ATOM 618 O O . GLU A 1 78 ? 31.904 0.803 -36.774 1.00 96.38 78 GLU A O 1
ATOM 623 N N . ALA A 1 79 ? 31.913 -0.652 -35.065 1.00 95.94 79 ALA A N 1
ATOM 624 C CA . ALA A 1 79 ? 31.964 -1.841 -35.906 1.00 95.94 79 ALA A CA 1
ATOM 625 C C . ALA A 1 79 ? 30.603 -2.166 -36.546 1.00 95.94 79 ALA A C 1
ATOM 627 O O . ALA A 1 79 ? 30.579 -2.672 -37.668 1.00 95.94 79 ALA A O 1
ATOM 628 N N . SER A 1 80 ? 29.486 -1.902 -35.859 1.00 96.50 80 SER A N 1
ATOM 629 C CA . SER A 1 80 ? 28.133 -2.039 -36.403 1.00 96.50 80 SER A CA 1
ATOM 630 C C . SER A 1 80 ? 27.087 -1.286 -35.572 1.00 96.50 80 SER A C 1
ATOM 632 O O . SER A 1 80 ? 26.796 -1.667 -34.437 1.00 96.50 80 SER A O 1
ATOM 634 N N . ALA A 1 81 ? 26.400 -0.325 -36.195 1.00 95.50 81 ALA A N 1
ATOM 635 C CA . ALA A 1 81 ? 25.220 0.347 -35.633 1.00 95.50 81 ALA A CA 1
ATOM 636 C C . ALA A 1 81 ? 23.982 -0.573 -35.488 1.00 95.50 81 ALA A C 1
ATOM 638 O O . ALA A 1 81 ? 22.935 -0.145 -35.004 1.00 95.50 81 ALA A O 1
ATOM 639 N N . ASP A 1 82 ? 24.085 -1.841 -35.902 1.00 95.81 82 ASP A N 1
ATOM 640 C CA . ASP A 1 82 ? 23.064 -2.872 -35.679 1.00 95.81 82 ASP A CA 1
ATOM 641 C C . ASP A 1 82 ? 23.356 -3.751 -34.440 1.00 95.81 82 ASP A C 1
ATOM 643 O O . ASP A 1 82 ? 22.602 -4.676 -34.138 1.00 95.81 82 ASP A O 1
ATOM 647 N N . CYS A 1 83 ? 24.427 -3.466 -33.685 1.00 96.31 83 CYS A N 1
ATOM 648 C CA . CYS A 1 83 ? 24.754 -4.166 -32.439 1.00 96.31 83 CYS A CA 1
ATOM 649 C C . CYS A 1 83 ? 23.832 -3.728 -31.285 1.00 96.31 83 CYS A C 1
ATOM 651 O O . CYS A 1 83 ? 24.174 -2.858 -30.485 1.00 96.31 83 CYS A O 1
ATOM 653 N N . ALA A 1 84 ? 22.648 -4.338 -31.195 1.00 96.38 84 ALA A N 1
ATOM 654 C CA . ALA A 1 84 ? 21.629 -4.007 -30.195 1.00 96.38 84 ALA A CA 1
ATOM 655 C C . ALA A 1 84 ? 22.135 -4.059 -28.741 1.00 96.38 84 ALA A C 1
ATOM 657 O O . ALA A 1 84 ? 21.862 -3.146 -27.965 1.00 96.38 84 ALA A O 1
ATOM 658 N N . ASP A 1 85 ? 22.924 -5.080 -28.391 1.00 95.94 85 ASP A N 1
ATOM 659 C CA . ASP A 1 85 ? 23.485 -5.233 -27.042 1.00 95.94 85 ASP A CA 1
ATOM 660 C C . ASP A 1 85 ? 24.419 -4.075 -26.654 1.00 95.94 85 ASP A C 1
ATOM 662 O O . ASP A 1 85 ? 24.541 -3.756 -25.473 1.00 95.94 85 ASP A O 1
ATOM 666 N N . ALA A 1 86 ? 25.066 -3.422 -27.628 1.00 96.69 86 ALA A N 1
ATOM 667 C CA . ALA A 1 86 ? 25.936 -2.284 -27.356 1.00 96.69 86 ALA A CA 1
ATOM 668 C C . ALA A 1 86 ? 25.146 -1.034 -26.948 1.00 96.69 86 ALA A C 1
ATOM 670 O O . ALA A 1 86 ? 25.611 -0.279 -26.102 1.00 96.69 86 ALA A O 1
ATOM 671 N N . TYR A 1 87 ? 23.923 -0.856 -27.450 1.00 97.44 87 TYR A N 1
ATOM 672 C CA . TYR A 1 87 ? 23.020 0.181 -26.946 1.00 97.44 87 TYR A CA 1
ATOM 673 C C . TYR A 1 87 ? 22.534 -0.123 -25.522 1.00 97.44 87 TYR A C 1
ATOM 675 O O . TYR A 1 87 ? 22.541 0.770 -24.681 1.00 97.44 87 TYR A O 1
ATOM 683 N N . THR A 1 88 ? 22.174 -1.381 -25.234 1.00 94.94 88 THR A N 1
ATOM 684 C CA . THR A 1 88 ? 21.772 -1.837 -23.887 1.00 94.94 88 THR A CA 1
ATOM 685 C C . THR A 1 88 ? 22.898 -1.727 -22.857 1.00 94.94 88 THR A C 1
ATOM 687 O O . THR A 1 88 ? 22.645 -1.513 -21.676 1.00 94.94 88 THR A O 1
ATOM 690 N N . MET A 1 89 ? 24.151 -1.870 -23.289 1.00 93.75 89 MET A N 1
ATOM 691 C CA . MET A 1 89 ? 25.311 -1.607 -22.443 1.00 93.75 89 MET A CA 1
ATOM 692 C C . MET A 1 89 ? 25.540 -0.102 -22.273 1.00 93.75 89 MET A C 1
ATOM 694 O O . MET A 1 89 ? 25.690 0.369 -21.151 1.00 93.75 89 MET A O 1
ATOM 698 N N . LEU A 1 90 ? 25.503 0.670 -23.366 1.00 94.31 90 LEU A N 1
ATOM 699 C CA . LEU A 1 90 ? 25.740 2.115 -23.343 1.00 94.31 90 LEU A CA 1
ATOM 700 C C . LEU A 1 90 ? 24.721 2.864 -22.473 1.00 94.31 90 LEU A C 1
ATOM 702 O O . LEU A 1 90 ? 25.101 3.806 -21.785 1.00 94.31 90 LEU A O 1
ATOM 706 N N . SER A 1 91 ? 23.459 2.423 -22.439 1.00 93.81 91 SER A N 1
ATOM 707 C CA . SER A 1 91 ? 22.418 3.026 -21.595 1.00 93.81 91 SER A CA 1
ATOM 708 C C . SER A 1 91 ? 22.710 2.947 -20.094 1.00 93.81 91 SER A C 1
ATOM 710 O O . SER A 1 91 ? 22.136 3.724 -19.343 1.00 93.81 91 SER A O 1
ATOM 712 N N . ARG A 1 92 ? 23.604 2.050 -19.647 1.00 90.25 92 ARG A N 1
ATOM 713 C CA . ARG A 1 92 ? 24.042 1.965 -18.242 1.00 90.25 92 ARG A CA 1
ATOM 714 C C . ARG A 1 92 ? 25.026 3.066 -17.842 1.00 90.25 92 ARG A C 1
ATOM 716 O O . ARG A 1 92 ? 25.161 3.342 -16.661 1.00 90.25 92 ARG A O 1
ATOM 723 N N . PHE A 1 93 ? 25.698 3.687 -18.811 1.00 89.62 93 PHE A N 1
ATOM 724 C CA . PHE A 1 93 ? 26.678 4.757 -18.585 1.00 89.62 93 PHE A CA 1
ATOM 725 C C . PHE A 1 93 ? 26.056 6.161 -18.615 1.00 89.62 93 PHE A C 1
ATOM 727 O O . PHE A 1 93 ? 26.779 7.155 -18.587 1.00 89.62 93 PHE A O 1
ATOM 734 N N . VAL A 1 94 ? 24.728 6.263 -18.718 1.00 87.75 94 VAL A N 1
ATOM 735 C CA . VAL A 1 94 ? 24.019 7.540 -18.810 1.00 87.75 94 VAL A CA 1
ATOM 736 C C . VAL A 1 94 ? 23.173 7.745 -17.560 1.00 87.75 94 VAL A C 1
ATOM 738 O O . VAL A 1 94 ? 22.273 6.958 -17.289 1.00 87.75 94 VAL A O 1
ATOM 741 N N . ALA A 1 95 ? 23.456 8.817 -16.817 1.00 79.62 95 ALA A N 1
ATOM 742 C CA . ALA A 1 95 ? 22.747 9.142 -15.579 1.00 79.62 95 ALA A CA 1
ATOM 743 C C . ALA A 1 95 ? 21.277 9.542 -15.816 1.00 79.62 95 ALA A C 1
ATOM 745 O O . ALA A 1 95 ? 20.404 9.201 -15.024 1.00 79.62 95 ALA A O 1
ATOM 746 N N . ASP A 1 96 ? 20.990 10.243 -16.919 1.00 82.50 96 ASP A N 1
ATOM 747 C CA . ASP A 1 96 ? 19.625 10.620 -17.295 1.00 82.50 96 ASP A CA 1
ATOM 748 C C . ASP A 1 96 ? 18.880 9.429 -17.918 1.00 82.50 96 ASP A C 1
ATOM 750 O O . ASP A 1 96 ? 19.153 8.997 -19.047 1.00 82.50 96 ASP A O 1
ATOM 754 N N . ARG A 1 97 ? 17.873 8.931 -17.194 1.00 85.88 97 ARG A N 1
ATOM 755 C CA . ARG A 1 97 ? 17.015 7.821 -17.623 1.00 85.88 97 ARG A CA 1
ATOM 756 C C . ARG A 1 97 ? 16.271 8.116 -18.934 1.00 85.88 97 ARG A C 1
ATOM 758 O O . ARG A 1 97 ? 16.007 7.184 -19.694 1.00 85.88 97 ARG A O 1
ATOM 765 N N . ARG A 1 98 ? 15.990 9.384 -19.267 1.00 86.50 98 ARG A N 1
ATOM 766 C CA . ARG A 1 98 ? 15.366 9.788 -20.545 1.00 86.50 98 ARG A CA 1
ATOM 767 C C . ARG A 1 98 ? 16.314 9.561 -21.726 1.00 86.50 98 ARG A C 1
ATOM 769 O O . ARG A 1 98 ? 15.888 9.103 -22.785 1.00 86.50 98 ARG A O 1
ATOM 776 N N . GLN A 1 99 ? 17.612 9.790 -21.539 1.00 89.94 99 GLN A N 1
ATOM 777 C CA . GLN A 1 99 ? 18.640 9.479 -22.538 1.00 89.94 99 GLN A CA 1
ATOM 778 C C . GLN A 1 99 ? 18.923 7.970 -22.623 1.00 89.94 99 GLN A C 1
ATOM 780 O O . GLN A 1 99 ? 19.064 7.434 -23.726 1.00 89.94 99 GLN A O 1
ATOM 785 N N . ALA A 1 100 ? 18.928 7.259 -21.488 1.00 92.50 100 ALA A N 1
ATOM 786 C CA . ALA A 1 100 ? 19.018 5.796 -21.459 1.00 92.50 100 ALA A CA 1
ATOM 787 C C . ALA A 1 100 ? 17.875 5.139 -22.261 1.00 92.50 100 ALA A C 1
ATOM 789 O O . ALA A 1 100 ? 18.123 4.258 -23.086 1.00 92.50 100 ALA A O 1
ATOM 790 N N . LEU A 1 101 ? 16.641 5.632 -22.108 1.00 93.56 101 LEU A N 1
ATOM 791 C CA . LEU A 1 101 ? 15.476 5.231 -22.900 1.00 93.56 101 LEU A CA 1
ATOM 792 C C . LEU A 1 101 ? 15.698 5.420 -24.412 1.00 93.56 101 LEU A C 1
ATOM 794 O O . LEU A 1 101 ? 15.436 4.497 -25.185 1.00 93.56 101 LEU A O 1
ATOM 798 N N . VAL A 1 102 ? 16.218 6.574 -24.850 1.00 95.38 102 VAL A N 1
ATOM 799 C CA . VAL A 1 102 ? 16.510 6.833 -26.275 1.00 95.38 102 VAL A CA 1
ATOM 800 C C . VAL A 1 102 ? 17.521 5.823 -26.831 1.00 95.38 102 VAL A C 1
ATOM 802 O O . VAL A 1 102 ? 17.340 5.322 -27.945 1.00 95.38 102 VAL A O 1
ATOM 805 N N . LEU A 1 103 ? 18.558 5.478 -26.064 1.00 96.62 103 LEU A N 1
ATOM 806 C CA . LEU A 1 103 ? 19.521 4.440 -26.445 1.00 96.62 103 LEU A CA 1
ATOM 807 C C . LEU A 1 103 ? 18.858 3.059 -26.536 1.00 96.62 103 LEU A C 1
ATOM 809 O O . LEU A 1 103 ? 19.077 2.338 -27.508 1.00 96.62 103 LEU A O 1
ATOM 813 N N . LEU A 1 104 ? 18.001 2.701 -25.581 1.00 97.44 104 LEU A N 1
ATOM 814 C CA . LEU A 1 104 ? 17.295 1.416 -25.565 1.00 97.44 104 LEU A CA 1
ATOM 815 C C . LEU A 1 104 ? 16.306 1.272 -26.733 1.00 97.44 104 LEU A C 1
ATOM 817 O O . LEU A 1 104 ? 16.248 0.212 -27.361 1.00 97.44 104 LEU A O 1
ATOM 821 N N . GLU A 1 105 ? 15.604 2.343 -27.112 1.00 97.12 105 GLU A N 1
ATOM 822 C CA . GLU A 1 105 ? 14.800 2.376 -28.339 1.00 97.12 105 GLU A CA 1
ATOM 823 C C . GLU A 1 105 ? 15.655 2.175 -29.602 1.00 97.12 105 GLU A C 1
ATOM 825 O O . GLU A 1 105 ? 15.255 1.448 -30.518 1.00 97.12 105 GLU A O 1
ATOM 830 N N . GLN A 1 106 ? 16.840 2.792 -29.670 1.00 97.19 106 GLN A N 1
ATOM 831 C CA . GLN A 1 106 ? 17.780 2.591 -30.779 1.00 97.19 106 GLN A CA 1
ATOM 832 C C . GLN A 1 106 ? 18.296 1.145 -30.828 1.00 97.19 106 GLN A C 1
ATOM 834 O O . GLN A 1 106 ? 18.320 0.552 -31.910 1.00 97.19 106 GLN A O 1
ATOM 839 N N . GLY A 1 107 ? 18.615 0.552 -29.673 1.00 97.00 107 GLY A N 1
ATOM 840 C CA . GLY A 1 107 ? 19.006 -0.852 -29.529 1.00 97.00 107 GLY A CA 1
ATOM 841 C C . GLY A 1 107 ? 17.921 -1.824 -29.984 1.00 97.00 107 GLY A C 1
ATOM 842 O O . GLY A 1 107 ? 18.198 -2.752 -30.746 1.00 97.00 107 GLY A O 1
ATOM 843 N N . LEU A 1 108 ? 16.663 -1.575 -29.613 1.00 96.38 108 LEU A N 1
ATOM 844 C CA . LEU A 1 108 ? 15.542 -2.385 -30.084 1.00 96.38 108 LEU A CA 1
ATOM 845 C C . LEU A 1 108 ? 15.374 -2.265 -31.608 1.00 96.38 108 LEU A C 1
ATOM 847 O O . LEU A 1 108 ? 15.286 -3.285 -32.291 1.00 96.38 108 LEU A O 1
ATOM 851 N N . ARG A 1 109 ? 15.428 -1.049 -32.172 1.00 96.81 109 ARG A N 1
ATOM 852 C CA . ARG A 1 109 ? 15.385 -0.828 -33.635 1.00 96.81 109 ARG A CA 1
ATOM 853 C C . ARG A 1 109 ? 16.560 -1.507 -34.360 1.00 96.81 109 ARG A C 1
ATOM 855 O O . ARG A 1 109 ? 16.371 -2.025 -35.459 1.00 96.81 109 ARG A O 1
ATOM 862 N N . ALA A 1 110 ? 17.752 -1.540 -33.764 1.00 96.00 110 ALA A N 1
ATOM 863 C CA . ALA A 1 110 ? 18.925 -2.254 -34.282 1.00 96.00 110 ALA A CA 1
ATOM 864 C C . ALA A 1 110 ? 18.717 -3.780 -34.320 1.00 96.00 110 ALA A C 1
ATOM 866 O O . ALA A 1 110 ? 18.995 -4.431 -35.334 1.00 96.00 110 ALA A O 1
ATOM 867 N N . ALA A 1 111 ? 18.136 -4.350 -33.262 1.00 94.56 111 ALA A N 1
ATOM 868 C CA . ALA A 1 111 ? 17.753 -5.758 -33.240 1.00 94.56 111 ALA A CA 1
ATOM 869 C C . ALA A 1 111 ? 16.665 -6.078 -34.286 1.00 94.56 111 ALA A C 1
ATOM 871 O O . ALA A 1 111 ? 16.711 -7.128 -34.927 1.00 94.56 111 ALA A O 1
ATOM 872 N N . GLU A 1 112 ? 15.709 -5.172 -34.512 1.00 94.19 112 GLU A N 1
ATOM 873 C CA . GLU A 1 112 ? 14.664 -5.348 -35.532 1.00 94.19 112 GLU A CA 1
ATOM 874 C C . GLU A 1 112 ? 15.220 -5.360 -36.954 1.00 94.19 112 GLU A C 1
ATOM 876 O O . GLU A 1 112 ? 14.841 -6.235 -37.734 1.00 94.19 112 GLU A O 1
ATOM 881 N N . ARG A 1 113 ? 16.166 -4.467 -37.279 1.00 94.69 113 ARG A N 1
ATOM 882 C CA . ARG A 1 113 ? 16.874 -4.492 -38.572 1.00 94.69 113 ARG A CA 1
ATOM 883 C C . ARG A 1 113 ? 17.673 -5.783 -38.763 1.00 94.69 113 ARG A C 1
ATOM 885 O O . ARG A 1 113 ? 17.652 -6.349 -39.851 1.00 94.69 113 ARG A O 1
ATOM 892 N N . THR A 1 114 ? 18.312 -6.278 -37.701 1.00 92.75 114 THR A N 1
ATOM 893 C CA . THR A 1 114 ? 19.081 -7.535 -37.719 1.00 92.75 114 THR A CA 1
ATOM 894 C C . THR A 1 114 ? 18.203 -8.764 -37.986 1.00 92.75 114 THR A C 1
ATOM 896 O O . THR A 1 114 ? 18.613 -9.672 -38.711 1.00 92.75 114 THR A O 1
ATOM 899 N N . LEU A 1 115 ? 16.991 -8.810 -37.422 1.00 91.31 115 LEU A N 1
ATOM 900 C CA . LEU A 1 115 ? 16.052 -9.921 -37.625 1.00 91.31 115 LEU A CA 1
ATOM 901 C C . LEU A 1 115 ? 15.285 -9.826 -38.954 1.00 91.31 115 LEU A C 1
ATOM 903 O O . LEU A 1 115 ? 15.015 -10.857 -39.578 1.00 91.31 115 LEU A O 1
ATOM 907 N N . GLY A 1 116 ? 14.926 -8.614 -39.386 1.00 91.25 116 GLY A N 1
ATOM 908 C CA . GLY A 1 116 ? 14.136 -8.375 -40.595 1.00 91.25 116 GLY A CA 1
ATOM 909 C C . GLY A 1 116 ? 12.826 -9.173 -40.609 1.00 91.25 116 GLY A C 1
ATOM 910 O O . GLY A 1 116 ? 12.157 -9.331 -39.586 1.00 91.25 116 GLY A O 1
ATOM 911 N N . GLU A 1 117 ? 12.477 -9.735 -41.769 1.00 86.62 117 GLU A N 1
ATOM 912 C CA . GLU A 1 117 ? 11.261 -10.545 -41.965 1.00 86.62 117 GLU A CA 1
ATOM 913 C C . GLU A 1 117 ? 11.180 -11.786 -41.061 1.00 86.62 117 GLU A C 1
ATOM 915 O O . GLU A 1 117 ? 10.086 -12.275 -40.779 1.00 86.62 117 GLU A O 1
ATOM 920 N N . LYS A 1 118 ? 12.313 -12.287 -40.543 1.00 84.94 118 LYS A N 1
ATOM 921 C CA . LYS A 1 118 ? 12.322 -13.455 -39.648 1.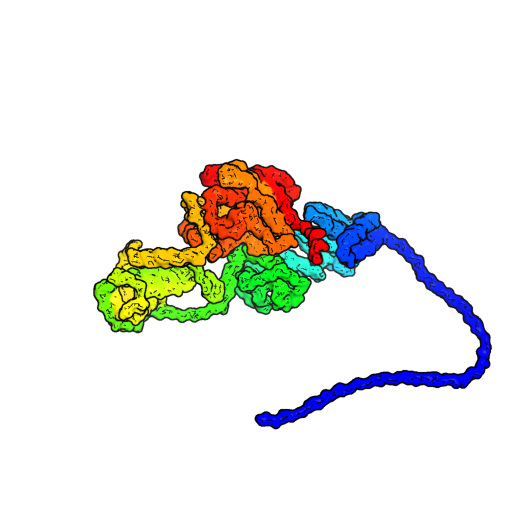00 84.94 118 LYS A CA 1
ATOM 922 C C . LYS A 1 118 ? 11.614 -13.168 -38.321 1.00 84.94 118 LYS A C 1
ATOM 924 O O . LYS A 1 118 ? 11.137 -14.100 -37.685 1.00 84.94 118 LYS A O 1
ATOM 929 N N . LYS A 1 119 ? 11.497 -11.898 -37.909 1.00 85.94 119 LYS A N 1
ATOM 930 C CA . LYS A 1 119 ? 10.873 -11.479 -36.640 1.00 85.94 119 LYS A CA 1
ATOM 931 C C . LYS A 1 119 ? 9.498 -12.128 -36.405 1.00 85.94 119 LYS A C 1
ATOM 933 O O . LYS A 1 119 ? 9.226 -12.610 -35.312 1.00 85.94 119 LYS A O 1
ATOM 938 N N . SER A 1 120 ? 8.636 -12.173 -37.423 1.00 86.50 120 SER A N 1
ATOM 939 C CA . SER A 1 120 ? 7.304 -12.797 -37.322 1.00 86.50 120 SER A CA 1
ATOM 940 C C . SER A 1 120 ? 7.341 -14.325 -37.427 1.00 86.50 120 SER A C 1
ATOM 942 O O . SER A 1 120 ? 6.523 -14.998 -36.810 1.00 86.50 120 SER A O 1
ATOM 944 N N . GLN A 1 121 ? 8.301 -14.878 -38.170 1.00 88.25 121 GLN A N 1
ATOM 945 C CA . GLN A 1 121 ? 8.449 -16.321 -38.400 1.00 88.25 121 GLN A CA 1
ATOM 946 C C . GLN A 1 121 ? 8.986 -17.073 -37.171 1.00 88.25 121 GLN A C 1
ATOM 948 O O . GLN A 1 121 ? 8.790 -18.279 -37.059 1.00 88.25 121 GLN A O 1
ATOM 953 N N . LEU A 1 122 ? 9.682 -16.375 -36.266 1.00 89.56 122 LEU A N 1
ATOM 954 C CA . LEU A 1 122 ? 10.344 -16.965 -35.097 1.00 89.56 122 LEU A CA 1
ATOM 955 C C . LEU A 1 122 ? 9.545 -16.840 -33.787 1.00 89.56 122 LEU A C 1
ATOM 957 O O . LEU A 1 122 ? 10.017 -17.298 -32.745 1.00 89.56 122 LEU A O 1
ATOM 961 N N . VAL A 1 123 ? 8.360 -16.217 -33.813 1.00 90.69 123 VAL A N 1
ATOM 962 C CA . VAL A 1 123 ? 7.489 -16.041 -32.635 1.00 90.69 123 VAL A CA 1
ATOM 963 C C . VAL A 1 123 ? 7.203 -17.397 -31.982 1.00 90.69 123 VAL A C 1
ATOM 965 O O . VAL A 1 123 ? 6.926 -18.375 -32.668 1.00 90.69 123 VAL A O 1
ATOM 968 N N . GLY A 1 124 ? 7.304 -17.463 -30.653 1.00 89.44 124 GLY A N 1
ATOM 969 C CA . GLY A 1 124 ? 7.209 -18.714 -29.894 1.00 89.44 124 GLY A CA 1
ATOM 970 C C . GLY A 1 124 ? 8.553 -19.415 -29.652 1.00 89.44 124 GLY A C 1
ATOM 971 O O . GLY A 1 124 ? 8.645 -20.263 -28.766 1.00 89.44 124 GLY A O 1
ATOM 972 N N . HIS A 1 125 ? 9.609 -19.064 -30.397 1.00 89.75 125 HIS A N 1
ATOM 973 C CA . HIS A 1 125 ? 10.891 -19.783 -30.391 1.00 89.75 125 HIS A CA 1
ATOM 974 C C . HIS A 1 125 ? 12.117 -18.897 -30.093 1.00 89.75 125 HIS A C 1
ATOM 976 O O . HIS A 1 125 ? 13.254 -19.367 -30.192 1.00 89.75 125 HIS A O 1
ATOM 982 N N . TYR A 1 126 ? 11.916 -17.637 -29.678 1.00 88.81 126 TYR A N 1
ATOM 983 C CA . TYR A 1 126 ? 12.981 -16.627 -29.526 1.00 88.81 126 TYR A CA 1
ATOM 984 C C . TYR A 1 126 ? 14.126 -17.017 -28.575 1.00 88.81 126 TYR A C 1
ATOM 986 O O . TYR A 1 126 ? 15.230 -16.489 -28.707 1.00 88.81 126 TYR A O 1
ATOM 994 N N . TRP A 1 127 ? 13.902 -17.917 -27.615 1.00 83.62 127 TRP A N 1
ATOM 995 C CA . TRP A 1 127 ? 14.936 -18.324 -26.656 1.00 83.62 127 TRP A CA 1
ATOM 996 C C . TRP A 1 127 ? 15.921 -19.372 -27.199 1.00 83.62 127 TRP A C 1
ATOM 998 O O . TRP A 1 127 ? 17.109 -19.383 -26.842 1.00 83.62 127 TRP A O 1
ATOM 1008 N N . HIS A 1 128 ? 15.430 -20.248 -28.079 1.00 85.62 128 HIS A N 1
ATOM 1009 C CA . HIS A 1 128 ? 16.195 -21.355 -28.661 1.00 85.62 128 HIS A CA 1
ATOM 1010 C C . HIS A 1 128 ? 17.082 -20.923 -29.835 1.00 85.62 128 HIS A C 1
ATOM 1012 O O . HIS A 1 128 ? 17.952 -21.680 -30.259 1.00 85.62 128 HIS A O 1
ATOM 1018 N N . ILE A 1 129 ? 16.879 -19.705 -30.334 1.00 88.88 129 ILE A N 1
ATOM 1019 C CA . ILE A 1 129 ? 17.607 -19.108 -31.451 1.00 88.88 129 ILE A CA 1
ATOM 1020 C C . ILE A 1 129 ? 18.559 -18.055 -30.872 1.00 88.88 129 ILE A C 1
ATOM 1022 O O . ILE A 1 129 ? 18.178 -17.268 -30.005 1.00 88.88 129 ILE A O 1
ATOM 1026 N N . LEU A 1 130 ? 19.830 -18.070 -31.281 1.00 86.88 130 LEU A N 1
ATOM 1027 C CA . LEU A 1 130 ? 20.849 -17.187 -30.696 1.00 86.88 130 LEU A CA 1
ATOM 1028 C C . LEU A 1 130 ? 20.695 -15.754 -31.216 1.00 86.88 130 LEU A C 1
ATOM 1030 O O . LEU A 1 130 ? 20.833 -14.794 -30.461 1.00 86.88 130 LEU A O 1
ATOM 1034 N N . GLU A 1 131 ? 20.335 -15.631 -32.489 1.00 88.12 131 GLU A N 1
ATOM 1035 C CA . GLU A 1 131 ? 20.157 -14.394 -33.246 1.00 88.12 131 GLU A CA 1
ATOM 1036 C C . GLU A 1 131 ? 19.038 -13.499 -32.689 1.00 88.12 131 GLU A C 1
ATOM 1038 O O . GLU A 1 131 ? 19.074 -12.283 -32.852 1.00 88.12 131 GLU A O 1
ATOM 1043 N N . THR A 1 132 ? 18.059 -14.077 -31.991 1.00 92.25 132 THR A N 1
ATOM 1044 C CA . THR A 1 132 ? 16.949 -13.362 -31.339 1.00 92.25 132 THR A CA 1
ATOM 1045 C C . THR A 1 132 ? 17.259 -12.906 -29.911 1.00 92.25 132 THR A C 1
ATOM 1047 O O . THR A 1 132 ? 16.491 -12.132 -29.340 1.00 92.25 132 THR A O 1
ATOM 1050 N N . ARG A 1 133 ? 18.382 -13.324 -29.310 1.00 90.12 133 ARG A N 1
ATOM 1051 C CA . ARG A 1 133 ? 18.728 -12.958 -27.922 1.00 90.12 133 ARG A CA 1
ATOM 1052 C C . ARG A 1 133 ? 19.046 -11.470 -27.717 1.00 90.12 133 ARG A C 1
ATOM 1054 O O . ARG A 1 133 ? 18.564 -10.942 -26.715 1.00 90.12 133 ARG A O 1
ATOM 1061 N N . PRO A 1 134 ? 19.752 -10.765 -28.627 1.00 92.81 134 PRO A N 1
ATOM 1062 C CA . PRO A 1 134 ? 19.930 -9.315 -28.514 1.00 92.81 134 PRO A CA 1
ATOM 1063 C C . PRO A 1 134 ? 18.592 -8.560 -28.534 1.00 92.81 134 PRO A C 1
ATOM 1065 O O . PRO A 1 134 ? 18.414 -7.607 -27.784 1.00 92.81 134 PRO A O 1
ATOM 1068 N N . TYR A 1 135 ? 17.606 -9.034 -29.311 1.00 94.50 135 TYR A N 1
ATOM 1069 C CA . TYR A 1 135 ? 16.248 -8.472 -29.307 1.00 94.50 135 TYR A CA 1
ATOM 1070 C C . TYR A 1 135 ? 15.565 -8.625 -27.943 1.00 94.50 135 TYR A C 1
ATOM 1072 O O . TYR A 1 135 ? 15.000 -7.666 -27.423 1.00 94.50 135 TYR A O 1
ATOM 1080 N N . MET A 1 136 ? 15.636 -9.822 -27.347 1.00 93.38 136 MET A N 1
ATOM 1081 C CA . MET A 1 136 ? 15.036 -10.085 -26.033 1.00 93.38 136 MET A CA 1
ATOM 1082 C C . MET A 1 136 ? 15.704 -9.270 -24.919 1.00 93.38 136 MET A C 1
ATOM 1084 O O . MET A 1 136 ? 15.000 -8.768 -24.049 1.00 93.38 136 MET A O 1
ATOM 1088 N N . ARG A 1 137 ? 17.034 -9.092 -24.954 1.00 92.81 137 ARG A N 1
ATOM 1089 C CA . ARG A 1 137 ? 17.761 -8.247 -23.988 1.00 92.81 137 ARG A CA 1
ATOM 1090 C C . ARG A 1 137 ? 17.448 -6.762 -24.150 1.00 92.81 137 ARG A C 1
ATOM 1092 O O . ARG A 1 137 ? 17.150 -6.110 -23.157 1.00 92.81 137 ARG A O 1
ATOM 1099 N N . ALA A 1 138 ? 17.444 -6.245 -25.380 1.00 94.88 138 ALA A N 1
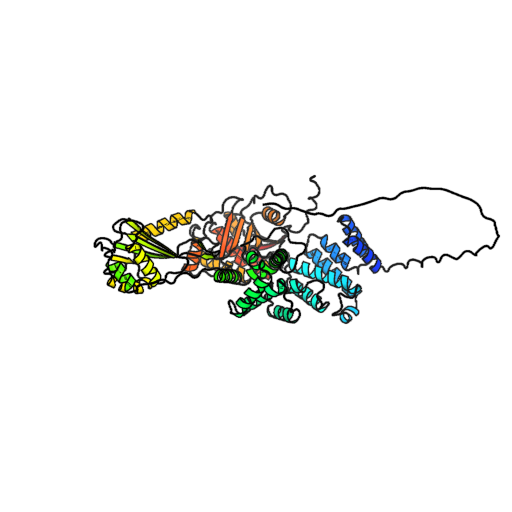ATOM 1100 C CA . ALA A 1 138 ? 17.094 -4.851 -25.641 1.00 94.88 138 ALA A CA 1
ATOM 1101 C C . ALA A 1 138 ? 15.650 -4.534 -25.216 1.00 94.88 138 ALA A C 1
ATOM 1103 O O . ALA A 1 138 ? 15.407 -3.494 -24.610 1.00 94.88 138 ALA A O 1
ATOM 1104 N N . ARG A 1 139 ? 14.697 -5.445 -25.470 1.00 95.69 139 ARG A N 1
ATOM 1105 C CA . ARG A 1 139 ? 13.307 -5.291 -25.011 1.00 95.69 139 ARG A CA 1
ATOM 1106 C C . ARG A 1 139 ? 13.164 -5.387 -23.490 1.00 95.69 139 ARG A C 1
ATOM 1108 O O . ARG A 1 139 ? 12.381 -4.622 -22.940 1.00 95.69 139 ARG A O 1
ATOM 1115 N N . LEU A 1 140 ? 13.901 -6.283 -22.830 1.00 95.38 140 LEU A N 1
ATOM 1116 C CA . LEU A 1 140 ? 13.901 -6.397 -21.368 1.00 95.38 140 LEU A CA 1
ATOM 1117 C C . LEU A 1 140 ? 14.363 -5.089 -20.717 1.00 95.38 140 LEU A C 1
ATOM 1119 O O . LEU A 1 140 ? 13.606 -4.480 -19.968 1.00 95.38 140 LEU A O 1
ATOM 1123 N N . ALA A 1 141 ? 15.546 -4.605 -21.097 1.00 94.88 141 ALA A N 1
ATOM 1124 C CA . ALA A 1 141 ? 16.096 -3.364 -20.562 1.00 94.88 141 ALA A CA 1
ATOM 1125 C C . ALA A 1 141 ? 15.224 -2.137 -20.901 1.00 94.88 141 ALA A C 1
ATOM 1127 O O . ALA A 1 141 ? 15.081 -1.232 -20.081 1.00 94.88 141 ALA A O 1
ATOM 1128 N N . LEU A 1 142 ? 14.578 -2.117 -22.077 1.00 96.69 142 LEU A N 1
ATOM 1129 C CA . LEU A 1 142 ? 13.580 -1.096 -22.413 1.00 96.69 142 LEU A CA 1
ATOM 1130 C C . LEU A 1 142 ? 12.367 -1.148 -21.470 1.00 96.69 142 LEU A C 1
ATOM 1132 O O . LEU A 1 142 ? 11.930 -0.101 -21.003 1.00 96.69 142 LEU A O 1
ATOM 1136 N N . ALA A 1 143 ? 11.828 -2.334 -21.175 1.00 96.38 143 ALA A N 1
ATOM 1137 C CA . ALA A 1 143 ? 10.699 -2.490 -20.258 1.00 96.38 143 ALA A CA 1
ATOM 1138 C C . ALA A 1 143 ? 11.058 -2.044 -18.828 1.00 96.38 143 ALA A C 1
ATOM 1140 O O . ALA A 1 143 ? 10.290 -1.306 -18.210 1.00 96.38 143 ALA A O 1
ATOM 1141 N N . GLU A 1 144 ? 12.246 -2.409 -18.343 1.00 93.12 144 GLU A N 1
ATOM 1142 C CA . GLU A 1 144 ? 12.780 -1.990 -17.039 1.00 93.12 144 GLU A CA 1
ATOM 1143 C C . GLU A 1 144 ? 12.952 -0.460 -16.964 1.00 93.12 144 GLU A C 1
ATOM 1145 O O . GLU A 1 144 ? 12.512 0.177 -16.007 1.00 93.12 144 GLU A O 1
ATOM 1150 N N . CYS A 1 145 ? 13.518 0.158 -18.005 1.00 92.75 145 CYS A N 1
ATOM 1151 C CA . CYS A 1 145 ? 13.687 1.611 -18.088 1.00 92.75 145 CYS A CA 1
ATOM 1152 C C . CYS A 1 145 ? 12.339 2.355 -18.146 1.00 92.75 145 CYS A C 1
ATOM 1154 O O . CYS A 1 145 ? 12.142 3.338 -17.431 1.00 92.75 145 CYS A O 1
ATOM 1156 N N . LEU A 1 146 ? 11.376 1.857 -18.932 1.00 93.25 146 LEU A N 1
ATOM 1157 C CA . LEU A 1 146 ? 10.012 2.397 -18.986 1.00 93.25 146 LEU A CA 1
ATOM 1158 C C . LEU A 1 146 ? 9.310 2.323 -17.620 1.00 93.25 146 LEU A C 1
ATOM 1160 O O . LEU A 1 146 ? 8.598 3.257 -17.255 1.00 93.25 146 LEU A O 1
ATOM 1164 N N . TRP A 1 147 ? 9.522 1.248 -16.855 1.00 90.69 147 TRP A N 1
ATOM 1165 C CA . TRP A 1 147 ? 8.966 1.095 -15.507 1.00 90.69 147 TRP A CA 1
ATOM 1166 C C . TRP A 1 147 ? 9.522 2.137 -14.534 1.00 90.69 147 TRP A C 1
ATOM 1168 O O . TRP A 1 147 ? 8.748 2.804 -13.843 1.00 90.69 147 TRP A O 1
ATOM 1178 N N . GLN A 1 148 ? 10.849 2.319 -14.529 1.00 86.94 148 GLN A N 1
ATOM 1179 C CA . GLN A 1 148 ? 11.528 3.329 -13.709 1.00 86.94 148 GLN A CA 1
ATOM 1180 C C . GLN A 1 148 ? 11.076 4.751 -14.066 1.00 86.94 148 GLN A C 1
ATOM 1182 O O . GLN A 1 148 ? 10.819 5.545 -13.171 1.00 86.94 148 GLN A O 1
ATOM 1187 N N . LEU A 1 149 ? 10.877 5.046 -15.356 1.00 86.69 149 LEU A N 1
ATOM 1188 C CA . LEU A 1 149 ? 10.355 6.325 -15.857 1.00 86.69 149 LEU A CA 1
ATOM 1189 C C . LEU A 1 149 ? 8.842 6.541 -15.627 1.00 86.69 149 LEU A C 1
ATOM 1191 O O . LEU A 1 149 ? 8.268 7.472 -16.189 1.00 86.69 149 LEU A O 1
ATOM 1195 N N . GLY A 1 150 ? 8.156 5.670 -14.878 1.00 87.06 150 GLY A N 1
ATOM 1196 C CA . GLY A 1 150 ? 6.712 5.781 -14.631 1.00 87.06 150 GLY A CA 1
ATOM 1197 C C . GLY A 1 150 ? 5.819 5.438 -15.835 1.00 87.06 150 GLY A C 1
ATOM 1198 O O . GLY A 1 150 ? 4.594 5.428 -15.710 1.00 87.06 150 GLY A O 1
ATOM 1199 N N . ARG A 1 151 ? 6.390 5.063 -16.991 1.00 90.19 151 ARG A N 1
ATOM 1200 C CA . ARG A 1 151 ? 5.680 4.605 -18.208 1.00 90.19 151 ARG A CA 1
ATOM 1201 C C . ARG A 1 151 ? 5.239 3.140 -18.073 1.00 90.19 151 ARG A C 1
ATOM 1203 O O . ARG A 1 151 ? 5.478 2.295 -18.938 1.00 90.19 151 ARG A O 1
ATOM 1210 N N . ARG A 1 152 ? 4.586 2.829 -16.949 1.00 91.00 152 ARG A N 1
ATOM 1211 C CA . ARG A 1 152 ? 4.297 1.463 -16.482 1.00 91.00 152 ARG A CA 1
ATOM 1212 C C . ARG A 1 152 ? 3.451 0.639 -17.447 1.00 91.00 152 ARG A C 1
ATOM 1214 O O . ARG A 1 152 ? 3.758 -0.527 -17.670 1.00 91.00 152 ARG A O 1
ATOM 1221 N N . GLN A 1 153 ? 2.444 1.246 -18.074 1.00 92.38 153 GLN A N 1
ATOM 1222 C CA . GLN A 1 153 ? 1.615 0.560 -19.067 1.00 92.38 153 GLN A CA 1
ATOM 1223 C C . GLN A 1 153 ? 2.456 0.061 -20.257 1.00 92.38 153 GLN A C 1
ATOM 1225 O O . GLN A 1 153 ? 2.353 -1.096 -20.651 1.00 92.38 153 GLN A O 1
ATOM 1230 N N . GLU A 1 154 ? 3.338 0.904 -20.798 1.00 94.69 154 GLU A N 1
ATOM 1231 C CA . GLU A 1 154 ? 4.190 0.561 -21.947 1.00 94.69 154 GLU A CA 1
ATOM 1232 C C . GLU A 1 154 ? 5.302 -0.434 -21.587 1.00 94.69 154 GLU A C 1
ATOM 1234 O O . GLU A 1 154 ? 5.718 -1.240 -22.425 1.00 94.69 154 GLU A O 1
ATOM 1239 N N . SER A 1 155 ? 5.766 -0.404 -20.335 1.00 95.75 155 SER A N 1
ATOM 1240 C CA . SER A 1 155 ? 6.638 -1.435 -19.770 1.00 95.75 155 SER A CA 1
ATOM 1241 C C . SER A 1 155 ? 5.954 -2.809 -19.798 1.00 95.75 155 SER A C 1
ATOM 1243 O O . SER A 1 155 ? 6.483 -3.750 -20.396 1.00 95.75 155 SER A O 1
ATOM 1245 N N . VAL A 1 156 ? 4.728 -2.905 -19.265 1.00 96.31 156 VAL A N 1
ATOM 1246 C CA . VAL A 1 156 ? 3.935 -4.146 -19.258 1.00 96.31 156 VAL A CA 1
ATOM 1247 C C . VAL A 1 156 ? 3.667 -4.669 -20.668 1.00 96.31 156 VAL A C 1
ATOM 1249 O O . VAL A 1 156 ? 3.859 -5.859 -20.908 1.00 96.31 156 VAL A O 1
ATOM 1252 N N . GLU A 1 157 ? 3.324 -3.812 -21.634 1.00 96.81 157 GLU A N 1
ATOM 1253 C CA . GLU A 1 157 ? 3.149 -4.247 -23.031 1.00 96.81 157 GLU A CA 1
ATOM 1254 C C . GLU A 1 157 ? 4.436 -4.838 -23.638 1.00 96.81 157 GLU A C 1
ATOM 1256 O O . GLU A 1 157 ? 4.384 -5.786 -24.428 1.00 96.81 157 GLU A O 1
ATOM 1261 N N . ASN A 1 158 ? 5.618 -4.340 -23.251 1.00 96.94 158 ASN A N 1
ATOM 1262 C CA . ASN A 1 158 ? 6.884 -4.941 -23.673 1.00 96.94 158 ASN A CA 1
ATOM 1263 C C . ASN A 1 158 ? 7.129 -6.302 -23.006 1.00 96.94 158 ASN A C 1
ATOM 1265 O O . ASN A 1 158 ? 7.542 -7.233 -23.703 1.00 96.94 158 ASN A O 1
ATOM 1269 N N . TYR A 1 159 ? 6.828 -6.462 -21.716 1.00 96.38 159 TYR A N 1
ATOM 1270 C CA . TYR A 1 159 ? 6.938 -7.756 -21.038 1.00 96.38 159 TYR A CA 1
ATOM 1271 C C . TYR A 1 159 ? 5.932 -8.796 -21.569 1.00 96.38 159 TYR A C 1
ATOM 1273 O O . TYR A 1 159 ? 6.325 -9.921 -21.884 1.00 96.38 159 TYR A O 1
ATOM 1281 N N . LEU A 1 160 ? 4.664 -8.427 -21.781 1.00 95.69 160 LEU A N 1
ATOM 1282 C CA . LEU A 1 160 ? 3.657 -9.285 -22.427 1.00 95.69 160 LEU A CA 1
ATOM 1283 C C . LEU A 1 160 ? 4.102 -9.692 -23.841 1.00 95.69 160 LEU A C 1
ATOM 1285 O O . LEU A 1 160 ? 4.007 -10.861 -24.232 1.00 95.69 160 LEU A O 1
ATOM 1289 N N . ALA A 1 161 ? 4.688 -8.761 -24.600 1.00 95.00 161 ALA A N 1
ATOM 1290 C CA . ALA A 1 161 ? 5.283 -9.080 -25.890 1.00 95.00 161 ALA A CA 1
ATOM 1291 C C . ALA A 1 161 ? 6.487 -10.037 -25.774 1.00 95.00 161 ALA A C 1
ATOM 1293 O O . ALA A 1 161 ? 6.671 -10.851 -26.678 1.00 95.00 161 ALA A O 1
ATOM 1294 N N . MET A 1 162 ? 7.290 -9.997 -24.700 1.00 95.31 162 MET A N 1
ATOM 1295 C CA . MET A 1 162 ? 8.335 -11.004 -24.447 1.00 95.31 162 MET A CA 1
ATOM 1296 C C . MET A 1 162 ? 7.742 -12.389 -24.182 1.00 95.31 162 MET A C 1
ATOM 1298 O O . MET A 1 162 ? 8.214 -13.351 -24.785 1.00 95.31 162 MET A O 1
ATOM 1302 N N . LEU A 1 163 ? 6.689 -12.496 -23.364 1.00 95.31 163 LEU A N 1
ATOM 1303 C CA . LEU A 1 163 ? 6.010 -13.772 -23.093 1.00 95.31 163 LEU A CA 1
ATOM 1304 C C . LEU A 1 163 ? 5.407 -14.378 -24.370 1.00 95.31 163 LEU A C 1
ATOM 1306 O O . LEU A 1 163 ? 5.528 -15.577 -24.599 1.00 95.31 163 LEU A O 1
ATOM 1310 N N . ARG A 1 164 ? 4.850 -13.561 -25.273 1.00 94.88 164 ARG A N 1
ATOM 1311 C CA . ARG A 1 164 ? 4.388 -14.035 -26.593 1.00 94.88 164 ARG A CA 1
ATOM 1312 C C . ARG A 1 164 ? 5.533 -14.537 -27.486 1.00 94.88 164 ARG A C 1
ATOM 1314 O O . ARG A 1 164 ? 5.349 -15.461 -28.275 1.00 94.88 164 ARG A O 1
ATOM 1321 N N . LEU A 1 165 ? 6.711 -13.916 -27.411 1.00 94.00 165 LEU A N 1
ATOM 1322 C CA . LEU A 1 165 ? 7.886 -14.317 -28.197 1.00 94.00 165 LEU A CA 1
ATOM 1323 C C . LEU A 1 165 ? 8.579 -15.563 -27.623 1.00 94.00 165 LEU A C 1
ATOM 1325 O O . LEU A 1 165 ? 9.129 -16.357 -28.389 1.00 94.00 165 LEU A O 1
ATOM 1329 N N . ASN A 1 166 ? 8.521 -15.736 -26.301 1.00 92.94 166 ASN A N 1
ATOM 1330 C CA . ASN A 1 166 ? 9.068 -16.857 -25.543 1.00 92.94 166 ASN A CA 1
ATOM 1331 C C . ASN A 1 166 ? 8.037 -17.411 -24.528 1.00 92.94 166 ASN A C 1
ATOM 1333 O O . ASN A 1 166 ? 8.177 -17.157 -23.331 1.00 92.94 166 ASN A O 1
ATOM 1337 N N . PRO A 1 167 ? 7.033 -18.199 -24.966 1.00 92.44 167 PRO A N 1
ATOM 1338 C CA . PRO A 1 167 ? 5.986 -18.733 -24.085 1.00 92.44 167 PRO A CA 1
ATOM 1339 C C . PRO A 1 167 ? 6.489 -19.707 -23.015 1.00 92.44 167 PRO A C 1
ATOM 1341 O O . PRO A 1 167 ? 5.780 -19.984 -22.057 1.00 92.44 167 PRO A O 1
ATOM 1344 N N . GLY A 1 168 ? 7.704 -20.243 -23.168 1.00 89.56 168 GLY A N 1
ATOM 1345 C CA . GLY A 1 168 ? 8.359 -21.053 -22.138 1.00 89.56 168 GLY A CA 1
ATOM 1346 C C . GLY A 1 168 ? 9.046 -20.233 -21.040 1.00 89.56 168 GLY A C 1
ATOM 1347 O O . GLY A 1 168 ? 9.739 -20.826 -20.218 1.00 89.56 168 GLY A O 1
ATOM 1348 N N . ASP A 1 169 ? 8.937 -18.898 -21.087 1.00 89.50 169 ASP A N 1
ATOM 1349 C CA . ASP A 1 169 ? 9.464 -17.908 -20.139 1.00 89.50 169 ASP A CA 1
ATOM 1350 C C . ASP A 1 169 ? 10.737 -18.334 -19.385 1.00 89.50 169 ASP A C 1
ATOM 1352 O O . ASP A 1 169 ? 10.831 -18.373 -18.154 1.00 89.50 169 ASP A O 1
ATOM 1356 N N . SER A 1 170 ? 11.770 -18.650 -20.161 1.00 83.62 170 SER A N 1
ATOM 1357 C CA . SER A 1 170 ? 13.073 -19.059 -19.625 1.00 83.62 170 SER A CA 1
ATOM 1358 C C . SER A 1 170 ? 13.844 -17.928 -18.932 1.00 83.62 170 SER A C 1
ATOM 1360 O O . SER A 1 170 ? 14.950 -18.161 -18.451 1.00 83.62 170 SER A O 1
ATOM 1362 N N . GLN A 1 171 ? 13.285 -16.713 -18.913 1.00 81.81 171 GLN A N 1
ATOM 1363 C CA . GLN A 1 171 ? 13.841 -15.533 -18.250 1.00 81.81 171 GLN A CA 1
ATOM 1364 C C . GLN A 1 171 ? 13.108 -15.183 -16.940 1.00 81.81 171 GLN A C 1
ATOM 1366 O O . GLN A 1 171 ? 13.611 -14.350 -16.197 1.00 81.81 171 GLN A O 1
ATOM 1371 N N . GLY A 1 172 ? 11.966 -15.815 -16.631 1.00 88.75 172 GLY A N 1
ATOM 1372 C CA . GLY A 1 172 ? 11.186 -15.538 -15.416 1.00 88.75 172 GLY A CA 1
ATOM 1373 C C . GLY A 1 172 ? 10.355 -14.249 -15.466 1.00 88.75 172 GLY A C 1
ATOM 1374 O O . GLY A 1 172 ? 9.903 -13.771 -14.427 1.00 88.75 172 GLY A O 1
ATOM 1375 N N . VAL A 1 173 ? 10.134 -13.690 -16.659 1.00 92.94 173 VAL A N 1
ATOM 1376 C CA . VAL A 1 173 ? 9.387 -12.442 -16.882 1.00 92.94 173 VAL A CA 1
ATOM 1377 C C . VAL A 1 173 ? 7.943 -12.543 -16.386 1.00 92.94 173 VAL A C 1
ATOM 1379 O O . VAL A 1 173 ? 7.380 -11.533 -15.976 1.00 92.94 173 VAL A O 1
ATOM 1382 N N . ARG A 1 174 ? 7.339 -13.739 -16.342 1.00 94.31 174 ARG A N 1
ATOM 1383 C CA . ARG A 1 174 ? 5.960 -13.921 -15.854 1.00 94.31 174 ARG A CA 1
ATOM 1384 C C . ARG A 1 174 ? 5.761 -13.443 -14.415 1.00 94.31 174 ARG A C 1
ATOM 1386 O O . ARG A 1 174 ? 4.670 -12.996 -14.093 1.00 94.31 174 ARG A O 1
ATOM 1393 N N . TYR A 1 175 ? 6.790 -13.501 -13.565 1.00 91.75 175 TYR A N 1
ATOM 1394 C CA . TYR A 1 175 ? 6.707 -13.014 -12.183 1.00 91.75 175 TYR A CA 1
ATOM 1395 C C . TYR A 1 175 ? 6.631 -11.488 -12.127 1.00 91.75 175 TYR A C 1
ATOM 1397 O O . TYR A 1 175 ? 5.827 -10.936 -11.384 1.00 91.75 175 TYR A O 1
ATOM 1405 N N . VAL A 1 176 ? 7.424 -10.827 -12.973 1.00 92.31 176 VAL A N 1
ATOM 1406 C CA . VAL A 1 176 ? 7.429 -9.370 -13.145 1.00 92.31 176 VAL A CA 1
ATOM 1407 C C . VAL A 1 176 ? 6.100 -8.906 -13.749 1.00 92.31 176 VAL A C 1
ATOM 1409 O O . VAL A 1 176 ? 5.500 -7.955 -13.273 1.00 92.31 176 VAL A O 1
ATOM 1412 N N . VAL A 1 177 ? 5.568 -9.628 -14.741 1.00 94.94 177 VAL A N 1
ATOM 1413 C CA . VAL A 1 177 ? 4.238 -9.340 -15.307 1.00 94.94 177 VAL A CA 1
ATOM 1414 C C . VAL A 1 177 ? 3.128 -9.547 -14.275 1.00 94.94 177 VAL A C 1
ATOM 1416 O O . VAL A 1 177 ? 2.245 -8.703 -14.175 1.00 94.94 177 VAL A O 1
ATOM 1419 N N . ALA A 1 178 ? 3.172 -10.627 -13.492 1.00 94.06 178 ALA A N 1
ATOM 1420 C CA . ALA A 1 178 ? 2.196 -10.905 -12.439 1.00 94.06 178 ALA A CA 1
ATOM 1421 C C . ALA A 1 178 ? 2.118 -9.764 -11.410 1.00 94.06 178 ALA A C 1
ATOM 1423 O O . ALA A 1 178 ? 1.022 -9.310 -11.089 1.00 94.06 178 ALA A O 1
ATOM 1424 N N . ASP A 1 179 ? 3.272 -9.278 -10.950 1.00 91.38 179 ASP A N 1
ATOM 1425 C CA . ASP A 1 179 ? 3.381 -8.079 -10.116 1.00 91.38 179 ASP A CA 1
ATOM 1426 C C . ASP A 1 179 ? 2.788 -6.844 -10.806 1.00 91.38 179 ASP A C 1
ATOM 1428 O O . ASP A 1 179 ? 1.834 -6.231 -10.324 1.00 91.38 179 ASP A O 1
ATOM 1432 N N . HIS A 1 180 ? 3.323 -6.505 -11.980 1.00 93.44 180 HIS A N 1
ATOM 1433 C CA . HIS A 1 180 ? 3.029 -5.241 -12.637 1.00 93.44 180 HIS A CA 1
ATOM 1434 C C . HIS A 1 180 ? 1.564 -5.122 -13.085 1.00 93.44 180 HIS A C 1
ATOM 1436 O O . HIS A 1 180 ? 1.017 -4.018 -13.103 1.00 93.44 180 HIS A O 1
ATOM 1442 N N . LEU A 1 181 ? 0.912 -6.237 -13.433 1.00 95.31 181 LEU A N 1
ATOM 1443 C CA . LEU A 1 181 ? -0.520 -6.263 -13.735 1.00 95.31 181 LEU A CA 1
ATOM 1444 C C . LEU A 1 181 ? -1.362 -5.990 -12.486 1.00 95.31 181 LEU A C 1
ATOM 1446 O O . LEU A 1 181 ? -2.293 -5.187 -12.558 1.00 95.31 181 LEU A O 1
ATOM 1450 N N . LEU A 1 182 ? -1.013 -6.578 -11.337 1.00 92.75 182 LEU A N 1
ATOM 1451 C CA . LEU A 1 182 ? -1.701 -6.292 -10.077 1.00 92.75 182 LEU A CA 1
ATOM 1452 C C . LEU A 1 182 ? -1.469 -4.841 -9.636 1.00 92.75 182 LEU A C 1
ATOM 1454 O O . LEU A 1 182 ? -2.424 -4.157 -9.274 1.00 92.75 182 LEU A O 1
ATOM 1458 N N . ASP A 1 183 ? -0.251 -4.319 -9.735 1.00 89.06 183 ASP A N 1
ATOM 1459 C CA . ASP A 1 183 ? 0.038 -2.916 -9.412 1.00 89.06 183 ASP A CA 1
ATOM 1460 C C . ASP A 1 183 ? -0.723 -1.905 -10.287 1.00 89.06 183 ASP A C 1
ATOM 1462 O O . ASP A 1 183 ? -1.042 -0.812 -9.820 1.00 89.06 183 ASP A O 1
ATOM 1466 N N . LEU A 1 184 ? -1.034 -2.260 -11.538 1.00 90.69 184 LEU A N 1
ATOM 1467 C CA . LEU A 1 184 ? -1.836 -1.445 -12.461 1.00 90.69 184 LEU A CA 1
ATOM 1468 C C . LEU A 1 184 ? -3.341 -1.759 -12.418 1.00 90.69 184 LEU A C 1
ATOM 1470 O O . LEU A 1 184 ? -4.096 -1.208 -13.218 1.00 90.69 184 LEU A O 1
ATOM 1474 N N . ASN A 1 185 ? -3.787 -2.635 -11.511 1.00 91.00 185 ASN A N 1
ATOM 1475 C CA . ASN A 1 185 ? -5.168 -3.128 -11.421 1.00 91.00 185 ASN A CA 1
ATOM 1476 C C . ASN A 1 185 ? -5.695 -3.748 -12.737 1.00 91.00 185 ASN A C 1
ATOM 1478 O O . ASN A 1 185 ? -6.897 -3.746 -13.004 1.00 91.00 185 ASN A O 1
ATOM 1482 N N . ARG A 1 186 ? -4.796 -4.304 -13.563 1.00 94.88 186 ARG A N 1
ATOM 1483 C CA . ARG A 1 186 ? -5.102 -5.054 -14.795 1.00 94.88 186 ARG A CA 1
ATOM 1484 C C . ARG A 1 186 ? -5.461 -6.501 -14.459 1.00 94.88 186 ARG A C 1
ATOM 1486 O O . ARG A 1 186 ? -4.828 -7.457 -14.901 1.00 94.88 186 ARG A O 1
ATOM 1493 N N . ASP A 1 187 ? -6.483 -6.623 -13.628 1.00 94.81 187 ASP A N 1
ATOM 1494 C CA . ASP A 1 187 ? -6.925 -7.863 -13.001 1.00 94.81 187 ASP A CA 1
ATOM 1495 C C . ASP A 1 187 ? -7.359 -8.936 -14.032 1.00 94.81 187 ASP A C 1
ATOM 1497 O O . ASP A 1 187 ? -7.066 -10.114 -13.837 1.00 94.81 187 ASP A O 1
ATOM 1501 N N . ASP A 1 188 ? -7.969 -8.546 -15.160 1.00 95.31 188 ASP A N 1
ATOM 1502 C CA . ASP A 1 188 ? -8.374 -9.475 -16.234 1.00 95.31 188 ASP A CA 1
ATOM 1503 C C . ASP A 1 188 ? -7.171 -10.040 -17.021 1.00 95.31 188 ASP A C 1
ATOM 1505 O O . ASP A 1 188 ? -7.119 -11.229 -17.339 1.00 95.31 188 ASP A O 1
ATOM 1509 N N . ASP A 1 189 ? -6.166 -9.204 -17.311 1.00 96.12 189 ASP A N 1
ATOM 1510 C CA . ASP A 1 189 ? -4.917 -9.644 -17.952 1.00 96.12 189 ASP A CA 1
ATOM 1511 C C . ASP A 1 189 ? -4.101 -10.551 -17.016 1.00 96.12 189 ASP A C 1
ATOM 1513 O O . ASP A 1 189 ? -3.391 -11.454 -17.467 1.00 96.12 189 ASP A O 1
ATOM 1517 N N . PHE A 1 190 ? -4.197 -10.315 -15.704 1.00 96.25 190 PHE A N 1
ATOM 1518 C CA . PHE A 1 190 ? -3.577 -11.158 -14.688 1.00 96.25 190 PHE A CA 1
ATOM 1519 C C . PHE A 1 190 ? -4.233 -12.544 -14.643 1.00 96.25 190 PHE A C 1
ATOM 1521 O O . PHE A 1 190 ? -3.525 -13.551 -14.605 1.00 96.25 190 PHE A O 1
ATOM 1528 N N . ASP A 1 191 ? -5.563 -12.623 -14.725 1.00 95.12 191 ASP A N 1
ATOM 1529 C CA . ASP A 1 191 ? -6.266 -13.906 -14.815 1.00 95.12 191 ASP A CA 1
ATOM 1530 C C . ASP A 1 191 ? -5.845 -14.679 -16.083 1.00 95.12 191 ASP A C 1
ATOM 1532 O O . ASP A 1 191 ? -5.503 -15.860 -16.000 1.00 95.12 191 ASP A O 1
ATOM 1536 N N . ALA A 1 192 ? -5.737 -14.002 -17.233 1.00 95.31 192 ALA A N 1
ATOM 1537 C CA . ALA A 1 192 ? -5.238 -14.602 -18.476 1.00 95.31 192 ALA A CA 1
ATOM 1538 C C . ALA A 1 192 ? -3.773 -15.088 -18.379 1.00 95.31 192 ALA A C 1
ATOM 1540 O O . ALA A 1 192 ? -3.421 -16.138 -18.925 1.00 95.31 192 ALA A O 1
ATOM 1541 N N . LEU A 1 193 ? -2.908 -14.371 -17.649 1.00 95.38 193 LEU A N 1
ATOM 1542 C CA . LEU A 1 193 ? -1.540 -14.818 -17.359 1.00 95.38 193 LEU A CA 1
ATOM 1543 C C . LEU A 1 193 ? -1.538 -16.131 -16.558 1.00 95.38 193 LEU A C 1
ATOM 1545 O O . LEU A 1 193 ? -0.720 -17.014 -16.822 1.00 95.38 193 LEU A O 1
ATOM 1549 N N . LEU A 1 194 ? -2.447 -16.277 -15.592 1.00 93.06 194 LEU A N 1
ATOM 1550 C CA . LEU A 1 194 ? -2.546 -17.477 -14.762 1.00 93.06 194 LEU A CA 1
ATOM 1551 C C . LEU A 1 194 ? -3.103 -18.694 -15.502 1.00 93.06 194 LEU A C 1
ATOM 1553 O O . LEU A 1 194 ? -2.704 -19.809 -15.167 1.00 93.06 194 LEU A O 1
ATOM 1557 N N . GLU A 1 195 ? -3.978 -18.500 -16.493 1.00 92.88 195 GLU A N 1
ATOM 1558 C CA . GLU A 1 195 ? -4.412 -19.573 -17.400 1.00 92.88 195 GLU A CA 1
ATOM 1559 C C . GLU A 1 195 ? -3.238 -20.118 -18.230 1.00 92.88 195 GLU A C 1
ATOM 1561 O O . GLU A 1 195 ? -3.152 -21.322 -18.477 1.00 92.88 195 GLU A O 1
ATOM 1566 N N . GLN A 1 196 ? -2.303 -19.247 -18.633 1.00 92.69 196 GLN A N 1
ATOM 1567 C CA . GLN A 1 196 ? -1.096 -19.647 -19.362 1.00 92.69 196 GLN A CA 1
ATOM 1568 C C . GLN A 1 196 ? -0.029 -20.284 -18.451 1.00 92.69 196 GLN A C 1
ATOM 1570 O O . GLN A 1 196 ? 0.675 -21.199 -18.886 1.00 92.69 196 GLN A O 1
ATOM 1575 N N . TYR A 1 197 ? 0.107 -19.813 -17.208 1.00 92.88 197 TYR A N 1
ATOM 1576 C CA . TYR A 1 197 ? 1.153 -20.234 -16.269 1.00 92.88 197 TYR A CA 1
ATOM 1577 C C . TYR A 1 197 ? 0.570 -20.768 -14.953 1.00 92.88 197 TYR A C 1
ATOM 1579 O O . TYR A 1 197 ? 0.680 -20.135 -13.900 1.00 92.88 197 TYR A O 1
ATOM 1587 N N . ASP A 1 198 ? -0.008 -21.973 -14.990 1.00 87.12 198 ASP A N 1
ATOM 1588 C CA . ASP A 1 198 ? -0.434 -22.664 -13.770 1.00 87.12 198 ASP A CA 1
ATOM 1589 C C . ASP A 1 198 ? 0.735 -23.370 -13.063 1.00 87.12 198 ASP A C 1
ATOM 1591 O O . ASP A 1 198 ? 1.012 -24.551 -13.273 1.00 87.12 198 ASP A O 1
ATOM 1595 N N . GLU A 1 199 ? 1.445 -22.625 -12.213 1.00 86.88 199 GLU A N 1
ATOM 1596 C CA . GLU A 1 199 ? 2.495 -23.157 -11.343 1.00 86.88 199 GLU A CA 1
ATOM 1597 C C . GLU A 1 199 ? 2.293 -22.742 -9.873 1.00 86.88 199 GLU A C 1
ATOM 1599 O O . GLU A 1 199 ? 1.909 -21.607 -9.579 1.00 86.88 199 GLU A O 1
ATOM 1604 N N . PRO A 1 200 ? 2.618 -23.617 -8.904 1.00 87.75 200 PRO A N 1
ATOM 1605 C CA . PRO A 1 200 ? 2.523 -23.305 -7.483 1.00 87.75 200 PRO A CA 1
ATOM 1606 C C . PRO A 1 200 ? 3.775 -22.552 -7.002 1.00 87.75 200 PRO A C 1
ATOM 1608 O O . PRO A 1 200 ? 4.408 -22.956 -6.030 1.00 87.75 200 PRO A O 1
ATOM 1611 N N . SER A 1 201 ? 4.237 -21.513 -7.693 1.00 90.88 201 SER A N 1
ATOM 1612 C CA . SER A 1 201 ? 5.351 -20.674 -7.212 1.00 90.88 201 SER A CA 1
ATOM 1613 C C . SER A 1 201 ? 4.877 -19.765 -6.072 1.00 90.88 201 SER A C 1
ATOM 1615 O O . SER A 1 201 ? 3.693 -19.436 -5.998 1.00 90.88 201 SER A O 1
ATOM 1617 N N . THR A 1 202 ? 5.762 -19.347 -5.160 1.00 93.56 202 THR A N 1
ATOM 1618 C CA . THR A 1 202 ? 5.377 -18.404 -4.085 1.00 93.56 202 THR A CA 1
ATOM 1619 C C . THR A 1 202 ? 4.822 -17.103 -4.670 1.00 93.56 202 THR A C 1
ATOM 1621 O O . THR A 1 202 ? 3.767 -16.647 -4.237 1.00 93.56 202 THR A O 1
ATOM 1624 N N . PHE A 1 203 ? 5.454 -16.604 -5.737 1.00 91.88 203 PHE A N 1
ATOM 1625 C CA . PHE A 1 203 ? 4.996 -15.469 -6.536 1.00 91.88 203 PHE A CA 1
ATOM 1626 C C . PHE A 1 203 ? 3.554 -15.623 -7.025 1.00 91.88 203 PHE A C 1
ATOM 1628 O O . PHE A 1 203 ? 2.696 -14.851 -6.605 1.00 91.88 203 PHE A O 1
ATOM 1635 N N . LEU A 1 204 ? 3.244 -16.639 -7.840 1.00 93.12 204 LEU A N 1
ATOM 1636 C CA . LEU A 1 204 ? 1.886 -16.768 -8.379 1.00 93.12 204 LEU A CA 1
ATOM 1637 C C . LEU A 1 204 ? 0.858 -17.194 -7.320 1.00 93.12 204 LEU A C 1
ATOM 1639 O O . LEU A 1 204 ? -0.301 -16.815 -7.433 1.00 93.12 204 LEU A O 1
ATOM 1643 N N . THR A 1 205 ? 1.252 -17.915 -6.264 1.00 94.88 205 THR A N 1
ATOM 1644 C CA . THR A 1 205 ? 0.319 -18.331 -5.196 1.00 94.88 205 THR A CA 1
ATOM 1645 C C . THR A 1 205 ? -0.165 -17.136 -4.368 1.00 94.88 205 THR A C 1
ATOM 1647 O O . THR A 1 205 ? -1.364 -17.013 -4.122 1.00 94.88 205 THR A O 1
ATOM 1650 N N . PHE A 1 206 ? 0.731 -16.225 -3.969 1.00 95.44 206 PHE A N 1
ATOM 1651 C CA . PHE A 1 206 ? 0.332 -15.005 -3.255 1.00 95.44 206 PHE A CA 1
ATOM 1652 C C . PHE A 1 206 ? -0.275 -13.942 -4.184 1.00 95.44 206 PHE A C 1
ATOM 1654 O O . PHE A 1 206 ? -1.181 -13.224 -3.766 1.00 95.44 206 PHE A O 1
ATOM 1661 N N . ALA A 1 207 ? 0.128 -13.881 -5.455 1.00 94.56 207 ALA A N 1
ATOM 1662 C CA . ALA A 1 207 ? -0.523 -13.018 -6.441 1.00 94.56 207 ALA A CA 1
ATOM 1663 C C . ALA A 1 207 ? -1.983 -13.457 -6.708 1.00 94.56 207 ALA A C 1
ATOM 1665 O O . ALA A 1 207 ? -2.892 -12.629 -6.698 1.00 94.56 207 ALA A O 1
ATOM 1666 N N . ARG A 1 208 ? -2.236 -14.772 -6.835 1.00 95.19 208 ARG A N 1
ATOM 1667 C CA . ARG A 1 208 ? -3.588 -15.376 -6.889 1.00 95.19 208 ARG A CA 1
ATOM 1668 C C . ARG A 1 208 ? -4.436 -15.023 -5.676 1.00 95.19 208 ARG A C 1
ATOM 1670 O O . ARG A 1 208 ? -5.613 -14.708 -5.817 1.00 95.19 208 ARG A O 1
ATOM 1677 N N . LEU A 1 209 ? -3.835 -15.085 -4.490 1.00 96.50 209 LEU A N 1
ATOM 1678 C CA . LEU A 1 209 ? -4.494 -14.730 -3.240 1.00 96.50 209 LEU A CA 1
ATOM 1679 C C . LEU A 1 209 ? -4.946 -13.263 -3.230 1.00 96.50 209 LEU A C 1
ATOM 1681 O O . LEU A 1 209 ? -6.098 -12.986 -2.905 1.00 96.50 209 LEU A O 1
ATOM 1685 N N . LEU A 1 210 ? -4.058 -12.341 -3.615 1.00 96.31 210 LEU A N 1
ATOM 1686 C CA . LEU A 1 210 ? -4.375 -10.916 -3.699 1.00 96.31 210 LEU A CA 1
ATOM 1687 C C . LEU A 1 210 ? -5.472 -10.642 -4.737 1.00 96.31 210 LEU A C 1
ATOM 1689 O O . LEU A 1 210 ? -6.416 -9.905 -4.456 1.00 96.31 210 LEU A O 1
ATOM 1693 N N . ARG A 1 211 ? -5.389 -11.276 -5.912 1.00 95.62 211 ARG A N 1
ATOM 1694 C CA . ARG A 1 211 ? -6.412 -11.193 -6.963 1.00 95.62 211 ARG A CA 1
ATOM 1695 C C . ARG A 1 211 ? -7.785 -11.671 -6.481 1.00 95.62 211 ARG A C 1
ATOM 1697 O O . ARG A 1 211 ? -8.784 -11.001 -6.731 1.00 95.62 211 ARG A O 1
ATOM 1704 N N . GLU A 1 212 ? -7.851 -12.788 -5.757 1.00 96.44 212 GLU A N 1
ATOM 1705 C CA . GLU A 1 212 ? -9.115 -13.274 -5.190 1.00 96.44 212 GLU A CA 1
ATOM 1706 C C . GLU A 1 212 ? -9.664 -12.326 -4.118 1.00 96.44 212 GLU A C 1
ATOM 1708 O O . GLU A 1 212 ? -10.864 -12.046 -4.104 1.00 96.44 212 GLU A O 1
ATOM 1713 N N . PHE A 1 213 ? -8.798 -11.777 -3.260 1.00 96.25 213 PHE A N 1
ATOM 1714 C CA . PHE A 1 213 ? -9.204 -10.778 -2.273 1.00 96.25 213 PHE A CA 1
ATOM 1715 C C . PHE A 1 213 ? -9.764 -9.510 -2.940 1.00 96.25 213 PHE A C 1
ATOM 1717 O O . PHE A 1 213 ? -10.821 -9.030 -2.544 1.00 96.25 213 PHE A O 1
ATOM 1724 N N . ARG A 1 214 ? -9.141 -9.009 -4.016 1.00 94.94 214 ARG A N 1
ATOM 1725 C CA . ARG A 1 214 ? -9.689 -7.895 -4.819 1.00 94.94 214 ARG A CA 1
ATOM 1726 C C . ARG A 1 214 ? -11.068 -8.206 -5.392 1.00 94.94 214 ARG A C 1
ATOM 1728 O O . ARG A 1 214 ? -11.938 -7.341 -5.419 1.00 94.94 214 ARG A O 1
ATOM 1735 N N . ARG A 1 215 ? -11.266 -9.443 -5.853 1.00 94.88 215 ARG A N 1
ATOM 1736 C CA . ARG A 1 215 ? -12.499 -9.889 -6.510 1.00 94.88 215 ARG A CA 1
ATOM 1737 C C . ARG A 1 215 ? -13.661 -10.106 -5.542 1.00 94.88 215 ARG A C 1
ATOM 1739 O O . ARG A 1 215 ? -14.810 -9.900 -5.923 1.00 94.88 215 ARG A O 1
ATOM 1746 N N . SER A 1 216 ? -13.396 -10.617 -4.341 1.00 94.94 216 SER A N 1
ATOM 1747 C CA . SER A 1 216 ? -14.432 -11.151 -3.437 1.00 94.94 216 SER A CA 1
ATOM 1748 C C . SER A 1 216 ? -14.296 -10.721 -1.973 1.00 94.94 216 SER A C 1
ATOM 1750 O O . SER A 1 216 ? -15.111 -11.134 -1.147 1.00 94.94 216 SER A O 1
ATOM 1752 N N . GLY A 1 217 ? -13.302 -9.895 -1.643 1.00 94.12 217 GLY A N 1
ATOM 1753 C CA . GLY A 1 217 ? -12.981 -9.491 -0.278 1.00 94.12 217 GLY A CA 1
ATOM 1754 C C . GLY A 1 217 ? -12.614 -10.679 0.612 1.00 94.12 217 GLY A C 1
ATOM 1755 O O . GLY A 1 217 ? -12.079 -11.694 0.161 1.00 94.12 217 GLY A O 1
ATOM 1756 N N . ASP A 1 218 ? -12.945 -10.561 1.897 1.00 93.50 218 ASP A N 1
ATOM 1757 C CA . ASP A 1 218 ? -12.813 -11.650 2.863 1.00 93.50 218 ASP A CA 1
ATOM 1758 C C . ASP A 1 218 ? -13.865 -12.749 2.618 1.00 93.50 218 ASP A C 1
ATOM 1760 O O . ASP A 1 218 ? -14.961 -12.748 3.183 1.00 93.50 218 ASP A O 1
ATOM 1764 N N . SER A 1 219 ? -13.527 -13.691 1.737 1.00 94.88 219 SER A N 1
ATOM 1765 C CA . SER A 1 219 ? -14.399 -14.784 1.305 1.00 94.88 219 SER A CA 1
ATOM 1766 C C . SER A 1 219 ? -13.861 -16.163 1.728 1.00 94.88 219 SER A C 1
ATOM 1768 O O . SER A 1 219 ? -12.659 -16.327 1.962 1.00 94.88 219 SER A O 1
ATOM 1770 N N . PRO A 1 220 ? -14.702 -17.218 1.770 1.00 94.31 220 PRO A N 1
ATOM 1771 C CA . PRO A 1 220 ? -14.227 -18.588 1.988 1.00 94.31 220 PRO A CA 1
ATOM 1772 C C . PRO A 1 220 ? -13.170 -19.041 0.965 1.00 94.31 220 PRO A C 1
ATOM 1774 O O . PRO A 1 220 ? -12.294 -19.835 1.306 1.00 94.31 220 PRO A O 1
ATOM 1777 N N . ALA A 1 221 ? -13.227 -18.520 -0.267 1.00 95.38 221 ALA A N 1
ATOM 1778 C CA . ALA A 1 221 ? -12.235 -18.781 -1.305 1.00 95.38 221 ALA A CA 1
ATOM 1779 C C . ALA A 1 221 ? -10.899 -18.082 -0.998 1.00 95.38 221 ALA A C 1
ATOM 1781 O O . ALA A 1 221 ? -9.863 -18.748 -0.976 1.00 95.38 221 ALA A O 1
ATOM 1782 N N . ALA A 1 222 ? -10.926 -16.789 -0.655 1.00 96.06 222 ALA A N 1
ATOM 1783 C CA . ALA A 1 222 ? -9.741 -16.029 -0.257 1.00 96.06 222 ALA A CA 1
ATOM 1784 C C . ALA A 1 222 ? -9.056 -16.652 0.974 1.00 96.06 222 ALA A C 1
ATOM 1786 O O . ALA A 1 222 ? -7.851 -16.894 0.958 1.00 96.06 222 ALA A O 1
ATOM 1787 N N . ARG A 1 223 ? -9.823 -17.027 2.010 1.00 94.44 223 ARG A N 1
ATOM 1788 C CA . ARG A 1 223 ? -9.299 -17.726 3.201 1.00 94.44 223 ARG A CA 1
ATOM 1789 C C . ARG A 1 223 ? -8.707 -19.102 2.870 1.00 94.44 223 ARG A C 1
ATOM 1791 O O . ARG A 1 223 ? -7.677 -19.481 3.423 1.00 94.44 223 ARG A O 1
ATOM 1798 N N . SER A 1 224 ? -9.314 -19.851 1.945 1.00 94.38 224 SER A N 1
ATOM 1799 C CA . SER A 1 224 ? -8.766 -21.137 1.489 1.00 94.38 224 SER A CA 1
ATOM 1800 C C . SER A 1 224 ? -7.444 -20.968 0.734 1.00 94.38 224 SER A C 1
ATOM 1802 O O . SER A 1 224 ? -6.512 -21.749 0.943 1.00 94.38 224 SER A O 1
ATOM 1804 N N . LEU A 1 225 ? -7.333 -19.940 -0.113 1.00 95.56 225 LEU A N 1
ATOM 1805 C CA . LEU A 1 225 ? -6.082 -19.595 -0.789 1.00 95.56 225 LEU A CA 1
ATOM 1806 C C . LEU A 1 225 ? -5.025 -19.074 0.197 1.00 95.56 225 LEU A C 1
ATOM 1808 O O . LEU A 1 225 ? -3.851 -19.384 0.017 1.00 95.56 225 LEU A O 1
ATOM 1812 N N . LEU A 1 226 ? -5.411 -18.361 1.265 1.00 95.75 226 LEU A N 1
ATOM 1813 C CA . LEU A 1 226 ? -4.483 -17.885 2.300 1.00 95.75 226 LEU A CA 1
ATOM 1814 C C . LEU A 1 226 ? -3.779 -19.062 2.984 1.00 95.75 226 LEU A C 1
ATOM 1816 O O . LEU A 1 226 ? -2.551 -19.087 3.058 1.00 95.75 226 LEU A O 1
ATOM 1820 N N . GLY A 1 227 ? -4.537 -20.085 3.393 1.00 93.62 227 GLY A N 1
ATOM 1821 C CA . GLY A 1 227 ? -3.970 -21.310 3.965 1.00 93.62 227 GLY A CA 1
ATOM 1822 C C . GLY A 1 227 ? -3.024 -22.044 3.001 1.00 93.62 227 GLY A C 1
ATOM 1823 O O . GLY A 1 227 ? -1.974 -22.540 3.414 1.00 93.62 227 GLY A O 1
ATOM 1824 N N . GLN A 1 228 ? -3.342 -22.061 1.701 1.00 93.69 228 GLN A N 1
ATOM 1825 C CA . GLN A 1 228 ? -2.464 -22.625 0.665 1.00 93.69 228 GLN A CA 1
ATOM 1826 C C . GLN A 1 228 ? -1.178 -21.801 0.483 1.00 93.69 228 GLN A C 1
ATOM 1828 O O . GLN A 1 228 ? -0.091 -22.372 0.394 1.00 93.69 228 GLN A O 1
ATOM 1833 N N . ALA A 1 229 ? -1.280 -20.470 0.483 1.00 94.88 229 ALA A N 1
ATOM 1834 C CA . ALA A 1 229 ? -0.156 -19.551 0.338 1.00 94.88 229 ALA A CA 1
ATOM 1835 C C . ALA A 1 229 ? 0.802 -19.616 1.543 1.00 94.88 229 ALA A C 1
ATOM 1837 O O . ALA A 1 229 ? 2.010 -19.783 1.363 1.00 94.88 229 ALA A O 1
ATOM 1838 N N . ILE A 1 230 ? 0.274 -19.607 2.773 1.00 94.12 230 ILE A N 1
ATOM 1839 C CA . ILE A 1 230 ? 1.051 -19.816 4.010 1.00 94.12 230 ILE A CA 1
ATOM 1840 C C . ILE A 1 230 ? 1.707 -21.205 4.009 1.00 94.12 230 ILE A C 1
ATOM 1842 O O . ILE A 1 230 ? 2.888 -21.337 4.338 1.00 94.12 230 ILE A O 1
ATOM 1846 N N . GLY A 1 231 ? 0.970 -22.240 3.588 1.00 92.69 231 GLY A N 1
ATOM 1847 C CA . GLY A 1 231 ? 1.502 -23.593 3.418 1.00 92.69 231 GLY A CA 1
ATOM 1848 C C . GLY A 1 231 ? 2.634 -23.675 2.387 1.00 92.69 231 GLY A C 1
ATOM 1849 O O . GLY A 1 231 ? 3.544 -24.492 2.542 1.00 92.69 231 GLY A O 1
ATOM 1850 N N . ARG A 1 232 ? 2.618 -22.805 1.367 1.00 94.38 232 ARG A N 1
ATOM 1851 C CA . ARG A 1 232 ? 3.668 -22.709 0.350 1.00 94.38 232 ARG A CA 1
ATOM 1852 C C . ARG A 1 232 ? 4.908 -21.969 0.847 1.00 94.38 232 ARG A C 1
ATOM 1854 O O . ARG A 1 232 ? 6.012 -22.494 0.695 1.00 94.38 232 ARG A O 1
ATOM 1861 N N . ASN A 1 233 ? 4.743 -20.792 1.449 1.00 94.69 233 ASN A N 1
ATOM 1862 C CA . ASN A 1 233 ? 5.839 -20.049 2.063 1.00 94.69 233 ASN A CA 1
ATOM 1863 C C . ASN A 1 233 ? 5.369 -19.253 3.294 1.00 94.69 233 ASN A C 1
ATOM 1865 O O . ASN A 1 233 ? 4.836 -18.148 3.195 1.00 94.69 233 ASN A O 1
ATOM 1869 N N . ARG A 1 234 ? 5.642 -19.812 4.480 1.00 93.69 234 ARG A N 1
ATOM 1870 C CA . ARG A 1 234 ? 5.239 -19.256 5.783 1.00 93.69 234 ARG A CA 1
ATOM 1871 C C . ARG A 1 234 ? 5.826 -17.877 6.108 1.00 93.69 234 ARG A C 1
ATOM 1873 O O . ARG A 1 234 ? 5.347 -17.235 7.033 1.00 93.69 234 ARG A O 1
ATOM 1880 N N . PHE A 1 235 ? 6.899 -17.465 5.428 1.00 93.31 235 PHE A N 1
ATOM 1881 C CA . PHE A 1 235 ? 7.647 -16.249 5.762 1.00 93.31 235 PHE A CA 1
ATOM 1882 C C . PHE A 1 235 ? 7.075 -14.991 5.095 1.00 93.31 235 PHE A C 1
ATOM 1884 O O . PHE A 1 235 ? 7.372 -13.889 5.542 1.00 93.31 235 PHE A O 1
ATOM 1891 N N . VAL A 1 236 ? 6.242 -15.138 4.058 1.00 93.25 236 VAL A N 1
ATOM 1892 C CA . VAL A 1 236 ? 5.695 -13.995 3.306 1.00 93.25 236 VAL A CA 1
ATOM 1893 C C . VAL A 1 236 ? 4.769 -13.139 4.169 1.00 93.25 236 VAL A C 1
ATOM 1895 O O . VAL A 1 236 ? 4.951 -11.929 4.216 1.00 93.25 236 VAL A O 1
ATOM 1898 N N . VAL A 1 237 ? 3.810 -13.736 4.885 1.00 92.69 237 VAL A N 1
ATOM 1899 C CA . VAL A 1 237 ? 2.829 -12.955 5.664 1.00 92.69 237 VAL A CA 1
ATOM 1900 C C . VAL A 1 237 ? 3.480 -12.176 6.823 1.00 92.69 237 VAL A C 1
ATOM 1902 O O . VAL A 1 237 ? 3.207 -10.984 6.926 1.00 92.69 237 VAL A O 1
ATOM 1905 N N . PRO A 1 238 ? 4.394 -12.743 7.642 1.00 89.31 238 PRO A N 1
ATOM 1906 C CA . PRO A 1 238 ? 5.124 -11.967 8.652 1.00 89.31 238 PRO A CA 1
ATOM 1907 C C . PRO A 1 238 ? 5.947 -10.796 8.093 1.00 89.31 238 PRO A C 1
ATOM 1909 O O . PRO A 1 238 ? 6.058 -9.774 8.766 1.00 89.31 238 PRO A O 1
ATOM 1912 N N . LEU A 1 239 ? 6.500 -10.929 6.879 1.00 89.06 239 LEU A N 1
ATOM 1913 C CA . LEU A 1 239 ? 7.227 -9.854 6.193 1.00 89.06 239 LEU A CA 1
ATOM 1914 C C . LEU A 1 239 ? 6.273 -8.788 5.614 1.00 89.06 239 LEU A C 1
ATOM 1916 O O . LEU A 1 239 ? 6.542 -7.603 5.761 1.00 89.06 239 LEU A O 1
ATOM 1920 N N . LEU A 1 240 ? 5.142 -9.181 5.007 1.00 89.25 240 LEU A N 1
ATOM 1921 C CA . LEU A 1 240 ? 4.113 -8.245 4.511 1.00 89.25 240 LEU A CA 1
ATOM 1922 C C . LEU A 1 240 ? 3.451 -7.436 5.635 1.00 89.25 240 LEU A C 1
ATOM 1924 O O . LEU A 1 240 ? 3.079 -6.289 5.421 1.00 89.25 240 LEU A O 1
ATOM 1928 N N . LEU A 1 241 ? 3.287 -8.040 6.815 1.00 87.12 241 LEU A N 1
ATOM 1929 C CA . LEU A 1 241 ? 2.693 -7.409 7.998 1.00 87.12 241 LEU A CA 1
ATOM 1930 C C . LEU A 1 241 ? 3.702 -6.633 8.863 1.00 87.12 241 LEU A C 1
ATOM 1932 O O . LEU A 1 241 ? 3.322 -6.186 9.950 1.00 87.12 241 LEU A O 1
ATOM 1936 N N . GLU A 1 242 ? 4.963 -6.540 8.419 1.00 80.44 242 GLU A N 1
ATOM 1937 C CA . GLU A 1 242 ? 6.092 -5.890 9.111 1.00 80.44 242 GLU A CA 1
ATOM 1938 C C . GLU A 1 242 ? 6.334 -6.407 10.542 1.00 80.44 242 GLU A C 1
ATOM 1940 O O . GLU A 1 242 ? 6.860 -5.724 11.420 1.00 80.44 242 GLU A O 1
ATOM 1945 N N . ILE A 1 243 ? 5.973 -7.670 10.786 1.00 72.25 243 ILE A N 1
ATOM 1946 C CA . ILE A 1 243 ? 6.298 -8.391 12.024 1.00 72.25 243 ILE A CA 1
ATOM 1947 C C . ILE A 1 243 ? 7.775 -8.816 11.999 1.00 72.25 243 ILE A C 1
ATOM 1949 O O . ILE A 1 243 ? 8.441 -8.840 13.035 1.00 72.25 243 ILE A O 1
ATOM 1953 N N . GLU A 1 244 ? 8.294 -9.130 10.810 1.00 73.50 244 GLU A N 1
ATOM 1954 C CA . GLU A 1 244 ? 9.721 -9.287 10.534 1.00 73.50 244 GLU A CA 1
ATOM 1955 C C . GLU A 1 244 ? 10.205 -8.147 9.626 1.00 73.50 244 GLU A C 1
ATOM 1957 O O . GLU A 1 244 ? 9.587 -7.866 8.602 1.00 73.50 244 GLU A O 1
ATOM 1962 N N . VAL A 1 245 ? 11.339 -7.527 9.966 1.00 73.19 245 VAL A N 1
ATOM 1963 C CA . VAL A 1 245 ? 11.966 -6.484 9.138 1.00 73.19 245 VAL A CA 1
ATOM 1964 C C . VAL A 1 245 ? 12.589 -7.108 7.883 1.00 73.19 245 VAL A C 1
ATOM 1966 O O . VAL A 1 245 ? 13.311 -8.111 7.967 1.00 73.19 245 VAL A O 1
ATOM 1969 N N . LEU A 1 246 ? 12.330 -6.507 6.718 1.00 73.75 246 LEU A N 1
ATOM 1970 C CA . LEU A 1 246 ? 12.994 -6.856 5.463 1.00 73.75 246 LEU A CA 1
ATOM 1971 C C . LEU A 1 246 ? 14.463 -6.382 5.517 1.00 73.75 246 LEU A C 1
ATOM 1973 O O . LEU A 1 246 ? 14.686 -5.212 5.808 1.00 73.75 246 LEU A O 1
ATOM 1977 N N . PRO A 1 247 ? 15.472 -7.237 5.260 1.00 74.12 247 PRO A N 1
ATOM 1978 C CA . PRO A 1 247 ? 16.866 -6.792 5.256 1.00 74.12 247 PRO A CA 1
ATOM 1979 C C . PRO A 1 247 ? 17.161 -5.845 4.092 1.00 74.12 247 PRO A C 1
ATOM 1981 O O . PRO A 1 247 ? 16.680 -6.079 2.984 1.00 74.12 247 PRO A O 1
ATOM 1984 N N . ASP A 1 248 ? 18.056 -4.881 4.312 1.00 70.00 248 ASP A N 1
ATOM 1985 C CA . ASP A 1 248 ? 18.509 -3.924 3.287 1.00 70.00 248 ASP A CA 1
ATOM 1986 C C . ASP A 1 248 ? 19.149 -4.617 2.064 1.00 70.00 248 ASP A C 1
ATOM 1988 O O . ASP A 1 248 ? 19.105 -4.120 0.940 1.00 70.00 248 ASP A O 1
ATOM 1992 N N . HIS A 1 249 ? 19.735 -5.802 2.268 1.00 77.62 249 HIS A N 1
ATOM 1993 C CA . HIS A 1 249 ? 20.367 -6.595 1.217 1.00 77.62 249 HIS A CA 1
ATOM 1994 C C . HIS A 1 249 ? 19.365 -7.524 0.506 1.00 77.62 249 HIS A C 1
ATOM 1996 O O . HIS A 1 249 ? 18.997 -8.586 1.024 1.00 77.62 249 HIS A O 1
ATOM 2002 N N . ARG A 1 250 ? 19.019 -7.203 -0.748 1.00 79.69 250 ARG A N 1
ATOM 2003 C CA . ARG A 1 250 ? 18.236 -8.077 -1.644 1.00 79.69 250 ARG A CA 1
ATOM 2004 C C . ARG A 1 250 ? 18.996 -9.389 -1.952 1.00 79.69 250 ARG A C 1
ATOM 2006 O O . ARG A 1 250 ? 20.139 -9.316 -2.388 1.00 79.69 250 ARG A O 1
ATOM 2013 N N . PRO A 1 251 ? 18.423 -10.593 -1.754 1.00 85.44 251 PRO A N 1
ATOM 2014 C CA . PRO A 1 251 ? 19.133 -11.851 -2.024 1.00 85.44 251 PRO A CA 1
ATOM 2015 C C . PRO A 1 251 ? 19.426 -12.097 -3.517 1.00 85.44 251 PRO A C 1
ATOM 2017 O O . PRO A 1 251 ? 18.513 -12.034 -4.335 1.00 85.44 251 PRO A O 1
ATOM 2020 N N . ASP A 1 252 ? 20.653 -12.507 -3.862 1.00 83.06 252 ASP A N 1
ATOM 2021 C CA . ASP A 1 252 ? 21.034 -12.872 -5.247 1.00 83.06 252 ASP A CA 1
ATOM 2022 C C . ASP A 1 252 ? 20.322 -14.130 -5.773 1.00 83.06 252 ASP A C 1
ATOM 2024 O O . ASP A 1 252 ? 20.208 -14.361 -6.976 1.00 83.06 252 ASP A O 1
ATOM 2028 N N . SER A 1 253 ? 19.911 -15.015 -4.863 1.00 85.50 253 SER A N 1
ATOM 2029 C CA . SER A 1 253 ? 19.284 -16.293 -5.189 1.00 85.50 253 SER A CA 1
ATOM 2030 C C . SER A 1 253 ? 18.416 -16.797 -4.039 1.00 85.50 253 SER A C 1
ATOM 2032 O O . SER A 1 253 ? 18.517 -16.336 -2.899 1.00 85.50 253 SER A O 1
ATOM 2034 N N . TYR A 1 254 ? 17.553 -17.766 -4.336 1.00 88.38 254 TYR A N 1
ATOM 2035 C CA . TYR A 1 254 ? 16.653 -18.365 -3.359 1.00 88.38 254 TYR A CA 1
ATOM 2036 C C . TYR A 1 254 ? 16.522 -19.878 -3.541 1.00 88.38 254 TYR A C 1
ATOM 2038 O O . TYR A 1 254 ? 17.002 -20.478 -4.500 1.00 88.38 254 TYR A O 1
ATOM 2046 N N . THR A 1 255 ? 15.848 -20.509 -2.583 1.00 89.12 255 THR A N 1
ATOM 2047 C CA . THR A 1 255 ? 15.352 -21.884 -2.683 1.00 89.12 255 THR A CA 1
ATOM 2048 C C . THR A 1 255 ? 13.846 -21.837 -2.478 1.00 89.12 255 THR A C 1
ATOM 2050 O O . THR A 1 255 ? 13.370 -21.064 -1.650 1.00 89.12 255 THR A O 1
ATOM 2053 N N . ILE A 1 256 ? 13.097 -22.638 -3.231 1.00 88.19 256 ILE A N 1
ATOM 2054 C CA . ILE A 1 256 ? 11.630 -22.652 -3.177 1.00 88.19 256 ILE A CA 1
ATOM 2055 C C . ILE A 1 256 ? 11.150 -22.912 -1.737 1.00 88.19 256 ILE A C 1
ATOM 2057 O O . ILE A 1 256 ? 11.588 -23.871 -1.098 1.00 88.19 256 ILE A O 1
ATOM 2061 N N . GLY A 1 257 ? 10.253 -22.063 -1.233 1.00 88.44 257 GLY A N 1
ATOM 2062 C CA . GLY A 1 257 ? 9.730 -22.087 0.136 1.00 88.44 257 GLY A CA 1
ATOM 2063 C C . GLY A 1 257 ? 10.660 -21.492 1.205 1.00 88.44 257 GLY A C 1
ATOM 2064 O O . GLY A 1 257 ? 10.367 -21.622 2.395 1.00 88.44 257 GLY A O 1
ATOM 2065 N N . SER A 1 258 ? 11.792 -20.877 0.833 1.00 92.75 258 SER A N 1
ATOM 2066 C CA . SER A 1 258 ? 12.734 -20.282 1.794 1.00 92.75 258 SER A CA 1
ATOM 2067 C C . SER A 1 258 ? 12.380 -18.839 2.173 1.00 92.75 258 SER A C 1
ATOM 2069 O O . SER A 1 258 ? 11.622 -18.152 1.486 1.00 92.75 258 SER A O 1
ATOM 2071 N N . ARG A 1 259 ? 12.990 -18.345 3.259 1.00 91.25 259 ARG A N 1
ATOM 2072 C CA . ARG A 1 259 ? 12.892 -16.934 3.672 1.00 91.25 259 ARG A CA 1
ATOM 2073 C C . ARG A 1 259 ? 13.440 -15.979 2.602 1.00 91.25 259 ARG A C 1
ATOM 2075 O O . ARG A 1 259 ? 12.879 -14.910 2.426 1.00 91.25 259 ARG A O 1
ATOM 2082 N N . SER A 1 260 ? 14.462 -16.381 1.842 1.00 91.88 260 SER A N 1
ATOM 2083 C CA . SER A 1 260 ? 15.017 -15.586 0.733 1.00 91.88 260 SER A CA 1
ATOM 2084 C C . SER A 1 260 ? 14.059 -15.468 -0.453 1.00 91.88 260 SER A C 1
ATOM 2086 O O . SER A 1 260 ? 14.001 -14.422 -1.087 1.00 91.88 260 SER A O 1
ATOM 2088 N N . GLU A 1 261 ? 13.261 -16.506 -0.730 1.00 92.81 261 GLU A N 1
ATOM 2089 C CA . GLU A 1 261 ? 12.182 -16.413 -1.723 1.00 92.81 261 GLU A CA 1
ATOM 2090 C C . GLU A 1 261 ? 11.090 -15.445 -1.249 1.00 92.81 261 GLU A C 1
ATOM 2092 O O . GLU A 1 261 ? 10.610 -14.635 -2.033 1.00 92.81 261 GLU A O 1
ATOM 2097 N N . ALA A 1 262 ? 10.740 -15.480 0.042 1.00 92.31 262 ALA A N 1
ATOM 2098 C CA . ALA A 1 262 ? 9.777 -14.546 0.621 1.00 92.31 262 ALA A CA 1
ATOM 2099 C C . ALA A 1 262 ? 10.291 -13.096 0.636 1.00 92.31 262 ALA A C 1
ATOM 2101 O O . ALA A 1 262 ? 9.519 -12.178 0.390 1.00 92.31 262 ALA A O 1
ATOM 2102 N N . GLN A 1 263 ? 11.588 -12.882 0.873 1.00 91.06 263 GLN A N 1
ATOM 2103 C CA . GLN A 1 263 ? 12.225 -11.562 0.800 1.00 91.06 263 GLN A CA 1
ATOM 2104 C C . GLN A 1 263 ? 12.180 -10.985 -0.619 1.00 91.06 263 GLN A C 1
ATOM 2106 O O . GLN A 1 263 ? 11.846 -9.817 -0.780 1.00 91.06 263 GLN A O 1
ATOM 2111 N N . LEU A 1 264 ? 12.454 -11.801 -1.643 1.00 88.81 264 LEU A N 1
ATOM 2112 C CA . LEU A 1 264 ? 12.300 -11.389 -3.041 1.00 88.81 264 LEU A CA 1
ATOM 2113 C C . LEU A 1 264 ? 10.831 -11.122 -3.389 1.00 88.81 264 LEU A C 1
ATOM 2115 O O . LEU A 1 264 ? 10.523 -10.078 -3.949 1.00 88.81 264 LEU A O 1
ATOM 2119 N N . TYR A 1 265 ? 9.921 -12.009 -2.974 1.00 91.19 265 TYR A N 1
ATOM 2120 C CA . TYR A 1 265 ? 8.483 -11.811 -3.145 1.00 91.19 265 TYR A CA 1
ATOM 2121 C C . TYR A 1 265 ? 8.004 -10.478 -2.553 1.00 91.19 265 TYR A C 1
ATOM 2123 O O . TYR A 1 265 ? 7.284 -9.744 -3.216 1.00 91.19 265 TYR A O 1
ATOM 2131 N N . VAL A 1 266 ? 8.387 -10.162 -1.313 1.00 89.75 266 VAL A N 1
ATOM 2132 C CA . VAL A 1 266 ? 7.973 -8.926 -0.630 1.00 89.75 266 VAL A CA 1
ATOM 2133 C C . VAL A 1 266 ? 8.667 -7.703 -1.230 1.00 89.75 266 VAL A C 1
ATOM 2135 O O . VAL A 1 266 ? 8.020 -6.677 -1.401 1.00 89.75 266 VAL A O 1
ATOM 2138 N N . GLY A 1 267 ? 9.944 -7.810 -1.606 1.00 84.19 267 GLY A N 1
ATOM 2139 C CA . GLY A 1 267 ? 10.671 -6.728 -2.273 1.00 84.19 267 GLY A CA 1
ATOM 2140 C C . GLY A 1 267 ? 10.084 -6.332 -3.632 1.00 84.19 267 GLY A C 1
ATOM 2141 O O . GLY A 1 267 ? 10.192 -5.168 -4.006 1.00 84.19 267 GLY A O 1
ATOM 2142 N N . ASP A 1 268 ? 9.448 -7.272 -4.337 1.00 82.81 268 ASP A N 1
ATOM 2143 C CA . ASP A 1 268 ? 8.798 -7.017 -5.624 1.00 82.81 268 ASP A CA 1
ATOM 2144 C C . ASP A 1 268 ? 7.284 -6.725 -5.458 1.00 82.81 268 ASP A C 1
ATOM 2146 O O . ASP A 1 268 ? 6.833 -5.637 -5.800 1.00 82.81 268 ASP A O 1
ATOM 2150 N N . LEU A 1 269 ? 6.505 -7.642 -4.862 1.00 86.19 269 LEU A N 1
ATOM 2151 C CA . LEU A 1 269 ? 5.027 -7.635 -4.878 1.00 86.19 269 LEU A CA 1
ATOM 2152 C C . LEU A 1 269 ? 4.343 -7.008 -3.647 1.00 86.19 269 LEU A C 1
ATOM 2154 O O . LEU A 1 269 ? 3.110 -6.921 -3.621 1.00 86.19 269 LEU A O 1
ATOM 2158 N N . ALA A 1 270 ? 5.060 -6.574 -2.600 1.00 84.50 270 ALA A N 1
ATOM 2159 C CA . ALA A 1 270 ? 4.396 -5.965 -1.432 1.00 84.50 270 ALA A CA 1
ATOM 2160 C C . ALA A 1 270 ? 3.631 -4.681 -1.787 1.00 84.50 270 ALA A C 1
ATOM 2162 O O . ALA A 1 270 ? 2.621 -4.365 -1.157 1.00 84.50 270 ALA A O 1
ATOM 2163 N N . ARG A 1 271 ? 4.069 -3.972 -2.833 1.00 87.25 271 ARG A N 1
ATOM 2164 C CA . ARG A 1 271 ? 3.416 -2.755 -3.313 1.00 87.25 271 ARG A CA 1
ATOM 2165 C C . ARG A 1 271 ? 1.972 -3.003 -3.746 1.00 87.25 271 ARG A C 1
ATOM 2167 O O . ARG A 1 271 ? 1.089 -2.254 -3.330 1.00 87.25 271 ARG A O 1
ATOM 2174 N N . ALA A 1 272 ? 1.713 -4.078 -4.489 1.00 90.69 272 ALA A N 1
ATOM 2175 C CA . ALA A 1 272 ? 0.365 -4.430 -4.928 1.00 90.69 272 ALA A CA 1
ATOM 2176 C C . ALA A 1 272 ? -0.558 -4.752 -3.739 1.00 90.69 272 ALA A C 1
ATOM 2178 O O . ALA A 1 272 ? -1.741 -4.399 -3.760 1.00 90.69 272 ALA A O 1
ATOM 2179 N N . TRP A 1 273 ? -0.015 -5.370 -2.681 1.00 92.31 273 TRP A N 1
ATOM 2180 C CA . TRP A 1 273 ? -0.734 -5.628 -1.431 1.00 92.31 273 TRP A CA 1
ATOM 2181 C C . TRP A 1 273 ? -1.118 -4.329 -0.722 1.00 92.31 273 TRP A C 1
ATOM 2183 O O . TRP A 1 273 ? -2.304 -4.103 -0.504 1.00 92.31 273 TRP A O 1
ATOM 2193 N N . LYS A 1 274 ? -0.152 -3.451 -0.417 1.00 87.38 274 LYS A N 1
ATOM 2194 C CA . LYS A 1 274 ? -0.418 -2.203 0.325 1.00 87.38 274 LYS A CA 1
ATOM 2195 C C . LYS A 1 274 ? -1.274 -1.194 -0.458 1.00 87.38 274 LYS A C 1
ATOM 2197 O O . LYS A 1 274 ? -2.000 -0.415 0.145 1.00 87.38 274 LYS A O 1
ATOM 2202 N N . GLN A 1 275 ? -1.234 -1.225 -1.794 1.00 86.44 275 GLN A N 1
ATOM 2203 C CA . GLN A 1 275 ? -2.137 -0.432 -2.641 1.00 86.44 275 GLN A CA 1
ATOM 2204 C C . GLN A 1 275 ? -3.575 -0.975 -2.696 1.00 86.44 275 GLN A C 1
ATOM 2206 O O . GLN A 1 275 ? -4.470 -0.254 -3.133 1.00 86.44 275 GLN A O 1
ATOM 2211 N N . THR A 1 276 ? -3.817 -2.229 -2.302 1.00 90.75 276 THR A N 1
ATOM 2212 C CA . THR A 1 276 ? -5.154 -2.836 -2.332 1.00 90.75 276 THR A CA 1
ATOM 2213 C C . THR A 1 276 ? -5.877 -2.544 -1.012 1.00 90.75 276 THR A C 1
ATOM 2215 O O . THR A 1 276 ? -5.475 -3.096 0.014 1.00 90.75 276 THR A O 1
ATOM 2218 N N . PRO A 1 277 ? -6.947 -1.722 -0.997 1.00 88.62 277 PRO A N 1
ATOM 2219 C CA . PRO A 1 277 ? -7.582 -1.304 0.251 1.00 88.62 277 PRO A CA 1
ATOM 2220 C C . PRO A 1 277 ? -8.093 -2.489 1.080 1.00 88.62 277 PRO A C 1
ATOM 2222 O O . PRO A 1 277 ? -8.818 -3.349 0.579 1.00 88.62 277 PRO A O 1
ATOM 2225 N N . GLY A 1 278 ? -7.729 -2.518 2.359 1.00 89.88 278 GLY A N 1
ATOM 2226 C CA . GLY A 1 278 ? -8.101 -3.545 3.326 1.00 89.88 278 GLY A CA 1
ATOM 2227 C C . GLY A 1 278 ? -7.323 -4.858 3.221 1.00 89.88 278 GLY A C 1
ATOM 2228 O O . GLY A 1 278 ? -7.588 -5.752 4.022 1.00 89.88 278 GLY A O 1
ATOM 2229 N N . ALA A 1 279 ? -6.399 -5.025 2.267 1.00 93.06 279 ALA A N 1
ATOM 2230 C CA . ALA A 1 279 ? -5.709 -6.300 2.060 1.00 93.06 279 ALA A CA 1
ATOM 2231 C C . ALA A 1 279 ? -4.686 -6.618 3.162 1.00 93.06 279 ALA A C 1
ATOM 2233 O O . ALA A 1 279 ? -4.565 -7.776 3.571 1.00 93.06 279 ALA A O 1
ATOM 2234 N N . ILE A 1 280 ? -3.977 -5.609 3.679 1.00 91.62 280 ILE A N 1
ATOM 2235 C CA . ILE A 1 280 ? -3.014 -5.777 4.776 1.00 91.62 280 ILE A CA 1
ATOM 2236 C C . ILE A 1 280 ? -3.771 -5.963 6.091 1.00 91.62 280 ILE A C 1
ATOM 2238 O O . ILE A 1 280 ? -3.496 -6.916 6.824 1.00 91.62 280 ILE A O 1
ATOM 2242 N N . THR A 1 281 ? -4.788 -5.136 6.353 1.00 88.75 281 THR A N 1
ATOM 2243 C CA . THR A 1 281 ? -5.649 -5.279 7.537 1.00 88.75 281 THR A CA 1
ATOM 2244 C C . THR A 1 281 ? -6.386 -6.630 7.543 1.00 88.75 281 THR A C 1
ATOM 2246 O O . THR A 1 281 ? -6.542 -7.246 8.602 1.00 88.75 281 THR A O 1
ATOM 2249 N N . TRP A 1 282 ? -6.787 -7.158 6.379 1.00 91.88 282 TRP A N 1
ATOM 2250 C CA . TRP A 1 282 ? -7.373 -8.498 6.252 1.00 91.88 282 TRP A CA 1
ATOM 2251 C C . TRP A 1 282 ? -6.370 -9.622 6.525 1.00 91.88 282 TRP A C 1
ATOM 2253 O O . TRP A 1 282 ? -6.695 -10.539 7.286 1.00 91.88 282 TRP A O 1
ATOM 2263 N N . LEU A 1 283 ? -5.154 -9.562 5.962 1.00 91.25 283 LEU A N 1
ATOM 2264 C CA . LEU A 1 283 ? -4.088 -10.524 6.277 1.00 91.25 283 LEU A CA 1
ATOM 2265 C C . LEU A 1 283 ? -3.801 -10.544 7.783 1.00 91.25 283 LEU A C 1
ATOM 2267 O O . LEU A 1 283 ? -3.731 -11.618 8.384 1.00 91.25 283 LEU A O 1
ATOM 2271 N N . ARG A 1 284 ? -3.690 -9.355 8.388 1.00 87.38 284 ARG A N 1
ATOM 2272 C CA . ARG A 1 284 ? -3.464 -9.151 9.821 1.00 87.38 284 ARG A CA 1
ATOM 2273 C C . ARG A 1 284 ? -4.569 -9.824 10.643 1.00 87.38 284 ARG A C 1
ATOM 2275 O O . ARG A 1 284 ? -4.290 -10.751 11.402 1.00 87.38 284 ARG A O 1
ATOM 2282 N N . THR A 1 285 ? -5.825 -9.462 10.380 1.00 83.69 285 THR A N 1
ATOM 2283 C CA . THR A 1 285 ? -7.011 -10.022 11.055 1.00 83.69 285 THR A CA 1
ATOM 2284 C C . THR A 1 285 ? -7.121 -11.543 10.880 1.00 83.69 285 THR A C 1
ATOM 2286 O O . THR A 1 285 ? -7.487 -12.253 11.815 1.00 83.69 285 THR A O 1
ATOM 2289 N N . SER A 1 286 ? -6.785 -12.073 9.701 1.00 84.19 286 SER A N 1
ATOM 2290 C CA . SER A 1 286 ? -6.890 -13.508 9.405 1.00 84.19 286 SER A CA 1
ATOM 2291 C C . SER A 1 286 ? -5.882 -14.347 10.199 1.00 84.19 286 SER A C 1
ATOM 2293 O O . SER A 1 286 ? -6.254 -15.377 10.758 1.00 84.19 286 SER A O 1
ATOM 2295 N N . VAL A 1 287 ? -4.629 -13.893 10.315 1.00 77.81 287 VAL A N 1
ATOM 2296 C CA . VAL A 1 287 ? -3.593 -14.567 11.126 1.00 77.81 287 VAL A CA 1
ATOM 2297 C C . VAL A 1 287 ? -3.889 -14.458 12.630 1.00 77.81 287 VAL A C 1
ATOM 2299 O O . VAL A 1 287 ? -3.626 -15.382 13.405 1.00 77.81 287 VAL A O 1
ATOM 2302 N N . GLU A 1 288 ? -4.479 -13.346 13.064 1.00 71.44 288 GLU A N 1
ATOM 2303 C CA . GLU A 1 288 ? -4.910 -13.143 14.452 1.00 71.44 288 GLU A CA 1
ATOM 2304 C C . GLU A 1 288 ? -6.063 -14.082 14.841 1.00 71.44 288 GLU A C 1
ATOM 2306 O O . GLU A 1 288 ? -6.039 -14.682 15.919 1.00 71.44 288 GLU A O 1
ATOM 2311 N N . LEU A 1 289 ? -7.034 -14.289 13.945 1.00 60.12 289 LEU A N 1
ATOM 2312 C CA . LEU A 1 289 ? -8.140 -15.232 14.148 1.00 60.12 289 LEU A CA 1
ATOM 2313 C C . LEU A 1 289 ? -7.669 -16.689 14.302 1.00 60.12 289 LEU A C 1
ATOM 2315 O O . LEU A 1 289 ? -8.276 -17.438 15.067 1.00 60.12 289 LEU A O 1
ATOM 2319 N N . GLU A 1 290 ? -6.590 -17.099 13.626 1.00 61.12 290 GLU A N 1
ATOM 2320 C CA . GLU A 1 290 ? -6.008 -18.444 13.779 1.00 61.12 290 GLU A CA 1
ATOM 2321 C C . GLU A 1 290 ? -5.199 -18.623 15.078 1.00 61.12 290 GLU A C 1
ATOM 2323 O O . GLU A 1 290 ? -4.989 -19.754 15.524 1.00 61.12 290 GLU A O 1
ATOM 2328 N N . SER A 1 291 ? -4.736 -17.532 15.696 1.00 56.69 291 SER A N 1
ATOM 2329 C CA . SER A 1 291 ? -3.844 -17.566 16.868 1.00 56.69 291 SER A CA 1
ATOM 2330 C C . SER A 1 291 ? -4.535 -17.254 18.204 1.00 56.69 291 SER A C 1
ATOM 2332 O O . SER A 1 291 ? -4.008 -17.604 19.267 1.00 56.69 291 SER A O 1
ATOM 2334 N N . GLY A 1 292 ? -5.732 -16.661 18.175 1.00 54.91 292 GLY A N 1
ATOM 2335 C CA . GLY A 1 292 ? -6.545 -16.388 19.359 1.00 54.91 292 GLY A CA 1
ATOM 2336 C C . GLY A 1 292 ? -6.986 -17.657 20.101 1.00 54.91 292 GLY A C 1
ATOM 2337 O O . GLY A 1 292 ? -7.623 -18.550 19.542 1.00 54.91 292 GLY A O 1
ATOM 2338 N N . LYS A 1 293 ? -6.711 -17.731 21.410 1.00 52.06 293 LYS A N 1
ATOM 2339 C CA . LYS A 1 293 ? -7.354 -18.734 22.276 1.00 52.06 293 LYS A CA 1
ATOM 2340 C C . LYS A 1 293 ? -8.829 -18.358 22.452 1.00 52.06 293 LYS A C 1
ATOM 2342 O O . LYS A 1 293 ? -9.095 -17.191 22.724 1.00 52.06 293 LYS A O 1
ATOM 2347 N N . PRO A 1 294 ? -9.778 -19.309 22.390 1.00 54.31 294 PRO A N 1
ATOM 2348 C CA . PRO A 1 294 ? -11.172 -19.003 22.680 1.00 54.31 294 PRO A CA 1
ATOM 2349 C C . PRO A 1 294 ? -11.310 -18.541 24.135 1.00 54.31 294 PRO A C 1
ATOM 2351 O O . PRO A 1 294 ? -11.003 -19.294 25.068 1.00 54.31 294 PRO A O 1
ATOM 2354 N N . GLU A 1 295 ? -11.771 -17.304 24.327 1.00 61.97 295 GLU A N 1
ATOM 2355 C CA . GLU A 1 295 ? -12.205 -16.827 25.637 1.00 61.97 295 GLU A CA 1
ATOM 2356 C C . GLU A 1 295 ? -13.327 -17.721 26.176 1.00 61.97 295 GLU A C 1
ATOM 2358 O O . GLU A 1 295 ? -14.115 -18.308 25.428 1.00 61.97 295 GLU A O 1
ATOM 2363 N N . LYS A 1 296 ? -13.423 -17.822 27.503 1.00 71.38 296 LYS A N 1
ATOM 2364 C CA . LYS A 1 296 ? -14.594 -18.459 28.109 1.00 71.38 296 LYS A CA 1
ATOM 2365 C C . LYS A 1 296 ? -15.785 -17.514 27.937 1.00 71.38 296 LYS A C 1
ATOM 2367 O O . LYS A 1 296 ? -15.629 -16.336 28.254 1.00 71.38 296 LYS A O 1
ATOM 2372 N N . PRO A 1 297 ? -16.957 -18.003 27.494 1.00 80.50 297 PRO A N 1
ATOM 2373 C CA . PRO A 1 297 ? -18.143 -17.162 27.428 1.00 80.50 297 PRO A CA 1
ATOM 2374 C C . PRO A 1 297 ? -18.481 -16.621 28.828 1.00 80.50 297 PRO A C 1
ATOM 2376 O O . PRO A 1 297 ? -18.237 -17.328 29.821 1.00 80.50 297 PRO A O 1
ATOM 2379 N N . PRO A 1 298 ? -19.034 -15.398 28.923 1.00 85.50 298 PRO A N 1
ATOM 2380 C CA . PRO A 1 298 ? -19.539 -14.879 30.185 1.00 85.50 298 PRO A CA 1
ATOM 2381 C C . PRO A 1 298 ? -20.627 -15.811 30.733 1.00 85.50 298 PRO A C 1
ATOM 2383 O O . PRO A 1 298 ? -21.300 -16.540 30.000 1.00 85.50 298 PRO A O 1
ATOM 2386 N N . LYS A 1 299 ? -20.772 -15.830 32.056 1.00 88.56 299 LYS A N 1
ATOM 2387 C CA . LYS A 1 299 ? -21.849 -16.549 32.747 1.00 88.56 299 LYS A CA 1
ATOM 2388 C C . LYS A 1 299 ? -23.125 -15.726 32.758 1.00 88.56 299 LYS A C 1
ATOM 2390 O O . LYS A 1 299 ? -24.204 -16.314 32.743 1.00 88.56 299 LYS A O 1
ATOM 2395 N N . GLY A 1 300 ? -22.986 -14.406 32.857 1.00 88.44 300 GLY A N 1
ATOM 2396 C CA . GLY A 1 300 ? -24.098 -13.471 32.880 1.00 88.44 300 GLY A CA 1
ATOM 2397 C C . GLY A 1 300 ? -25.032 -13.620 34.096 1.00 88.44 300 GLY A C 1
ATOM 2398 O O . GLY A 1 300 ? -24.716 -14.292 35.091 1.00 88.44 300 GLY A O 1
ATOM 2399 N N . PRO A 1 301 ? -26.226 -13.005 34.029 1.00 89.56 301 PRO A N 1
ATOM 2400 C CA . PRO A 1 301 ? -27.166 -12.800 35.133 1.00 89.56 301 PRO A CA 1
ATOM 2401 C C . PRO A 1 301 ? -27.978 -14.054 35.512 1.00 89.56 301 PRO A C 1
ATOM 2403 O O . PRO A 1 301 ? -29.187 -14.009 35.764 1.00 89.56 301 PRO A O 1
ATOM 2406 N N . THR A 1 302 ? -27.311 -15.205 35.605 1.00 92.19 302 THR A N 1
ATOM 2407 C CA . THR A 1 302 ? -27.921 -16.472 36.028 1.00 92.19 302 THR A CA 1
ATOM 2408 C C . THR A 1 302 ? -28.437 -16.416 37.467 1.00 92.19 302 THR A C 1
ATOM 2410 O O . THR A 1 302 ? -27.839 -15.801 38.355 1.00 92.19 302 THR A O 1
ATOM 2413 N N . ALA A 1 303 ? -29.509 -17.166 37.745 1.00 88.88 303 ALA A N 1
ATOM 2414 C CA . ALA A 1 303 ? -30.075 -17.297 39.091 1.00 88.88 303 ALA A CA 1
ATOM 2415 C C . ALA A 1 303 ? -29.043 -17.767 40.142 1.00 88.88 303 ALA A C 1
ATOM 2417 O O . ALA A 1 303 ? -29.131 -17.398 41.313 1.00 88.88 303 ALA A O 1
ATOM 2418 N N . ALA A 1 304 ? -28.035 -18.547 39.731 1.00 90.19 304 ALA A N 1
ATOM 2419 C CA . ALA A 1 304 ? -26.944 -18.977 40.603 1.00 90.19 304 ALA A CA 1
ATOM 2420 C C . ALA A 1 304 ? -26.018 -17.817 41.011 1.00 90.19 304 ALA A C 1
ATOM 2422 O O . ALA A 1 304 ? -25.656 -17.724 42.186 1.00 90.19 304 ALA A O 1
ATOM 2423 N N . VAL A 1 305 ? -25.660 -16.922 40.080 1.00 89.94 305 VAL A N 1
ATOM 2424 C CA . VAL A 1 305 ? -24.852 -15.727 40.380 1.00 89.94 305 VAL A CA 1
ATOM 2425 C C . VAL A 1 305 ? -25.665 -14.739 41.218 1.00 89.94 305 VAL A C 1
ATOM 2427 O O . VAL A 1 305 ? -25.195 -14.330 42.278 1.00 89.94 305 VAL A O 1
ATOM 2430 N N . LYS A 1 306 ? -26.919 -14.452 40.844 1.00 91.25 306 LYS A N 1
ATOM 2431 C CA . LYS A 1 306 ? -27.825 -13.585 41.626 1.00 91.25 306 LYS A CA 1
ATOM 2432 C C . LYS A 1 306 ? -27.990 -14.063 43.072 1.00 91.25 306 LYS A C 1
ATOM 2434 O O . LYS A 1 306 ? -27.847 -13.275 44.002 1.00 91.25 306 LYS A O 1
ATOM 2439 N N . LYS A 1 307 ? -28.180 -15.372 43.289 1.00 90.25 307 LYS A N 1
ATOM 2440 C CA . LYS A 1 307 ? -28.249 -15.967 44.636 1.00 90.25 307 LYS A CA 1
ATOM 2441 C C . LYS A 1 307 ? -26.939 -15.830 45.425 1.00 90.25 307 LYS A C 1
ATOM 2443 O O . LYS A 1 307 ? -26.988 -15.690 46.644 1.00 90.25 307 LYS A O 1
ATOM 2448 N N . GLN A 1 308 ? -25.779 -15.863 44.764 1.00 89.81 308 GLN A N 1
ATOM 2449 C CA . GLN A 1 308 ? -24.491 -15.583 45.416 1.00 89.81 308 GLN A CA 1
ATOM 2450 C C . GLN A 1 308 ? -24.369 -14.102 45.805 1.00 89.81 308 GLN A C 1
ATOM 2452 O O . GLN A 1 308 ? -23.914 -13.813 46.909 1.00 89.81 308 GLN A O 1
ATOM 2457 N N . LEU A 1 309 ? -24.817 -13.178 44.949 1.00 90.69 309 LEU A N 1
ATOM 2458 C CA . LEU A 1 309 ? -24.803 -11.737 45.224 1.00 90.69 309 LEU A CA 1
ATOM 2459 C C . LEU A 1 309 ? -25.771 -11.338 46.341 1.00 90.69 309 LEU A C 1
ATOM 2461 O O . LEU A 1 309 ? -25.402 -10.539 47.195 1.00 90.69 309 LEU A O 1
ATOM 2465 N N . ALA A 1 310 ? -26.954 -11.951 46.422 1.00 88.19 310 ALA A N 1
ATOM 2466 C CA . ALA A 1 310 ? -27.886 -11.739 47.532 1.00 88.19 310 ALA A CA 1
ATOM 2467 C C . ALA A 1 310 ? -27.270 -12.068 48.912 1.00 88.19 310 ALA A C 1
ATOM 2469 O O . ALA A 1 310 ? -27.654 -11.472 49.915 1.00 88.19 310 ALA A O 1
ATOM 2470 N N . GLY A 1 311 ? -26.286 -12.978 48.964 1.00 87.19 311 GLY A N 1
ATOM 2471 C CA . GLY A 1 311 ? -25.512 -13.293 50.171 1.00 87.19 311 GLY A CA 1
ATOM 2472 C C . GLY A 1 311 ? -24.378 -12.309 50.496 1.00 87.19 311 GLY A C 1
ATOM 2473 O O . GLY A 1 311 ? -23.791 -12.404 51.573 1.00 87.19 311 GLY A O 1
ATOM 2474 N N . VAL A 1 312 ? -24.054 -11.373 49.598 1.00 91.94 312 VAL A N 1
ATOM 2475 C CA . VAL A 1 312 ? -23.100 -10.284 49.861 1.00 91.94 312 VAL A CA 1
ATOM 2476 C C . VAL A 1 312 ? -23.813 -9.186 50.672 1.00 91.94 312 VAL A C 1
ATOM 2478 O O . VAL A 1 312 ? -24.938 -8.813 50.308 1.00 91.94 312 VAL A O 1
ATOM 2481 N N . PRO A 1 313 ? -23.204 -8.657 51.756 1.00 92.25 313 PRO A N 1
ATOM 2482 C CA . PRO A 1 313 ? -23.789 -7.582 52.558 1.00 92.25 313 PRO A CA 1
ATOM 2483 C C . PRO A 1 313 ? -24.099 -6.337 51.725 1.00 92.25 313 PRO A C 1
ATOM 2485 O O . PRO A 1 313 ? -23.295 -5.943 50.885 1.00 92.25 313 PRO A O 1
ATOM 2488 N N . GLN A 1 314 ? -25.236 -5.696 51.986 1.00 91.31 314 GLN A N 1
ATOM 2489 C CA . GLN A 1 314 ? -25.604 -4.438 51.340 1.00 91.31 314 GLN A CA 1
ATOM 2490 C C . GLN A 1 314 ? -25.269 -3.244 52.230 1.00 91.31 314 GLN A C 1
ATOM 2492 O O . GLN A 1 314 ? -25.519 -3.279 53.437 1.00 91.31 314 GLN A O 1
ATOM 2497 N N . ARG A 1 315 ? -24.726 -2.184 51.629 1.00 90.44 315 ARG A N 1
ATOM 2498 C CA . ARG A 1 315 ? -24.408 -0.920 52.292 1.00 90.44 315 ARG A CA 1
ATOM 2499 C C . ARG A 1 315 ? -25.292 0.181 51.717 1.00 90.44 315 ARG A C 1
ATOM 2501 O O . ARG A 1 315 ? -25.058 0.648 50.611 1.00 90.44 315 ARG A O 1
ATOM 2508 N N . TYR A 1 316 ? -26.295 0.591 52.489 1.00 86.50 316 TYR A N 1
ATOM 2509 C CA . TYR A 1 316 ? -27.354 1.497 52.026 1.00 86.50 316 TYR A CA 1
ATOM 2510 C C . TYR A 1 316 ? -26.894 2.933 51.706 1.00 86.50 316 TYR A C 1
ATOM 2512 O O . TYR A 1 316 ? -27.614 3.661 51.032 1.00 86.50 316 TYR A O 1
ATOM 2520 N N . GLU A 1 317 ? -25.699 3.325 52.153 1.00 87.38 317 GLU A N 1
ATOM 2521 C CA . GLU A 1 317 ? -25.080 4.636 51.886 1.00 87.38 317 GLU A CA 1
ATOM 2522 C C . GLU A 1 317 ? -24.052 4.602 50.737 1.00 87.38 317 GLU A C 1
ATOM 2524 O O . GLU A 1 317 ? -23.486 5.636 50.387 1.00 87.38 317 GLU A O 1
ATOM 2529 N N . ALA A 1 318 ? -23.750 3.423 50.180 1.00 91.19 318 ALA A N 1
ATOM 2530 C CA . ALA A 1 318 ? -22.763 3.293 49.112 1.00 91.19 318 ALA A CA 1
ATOM 2531 C C . ALA A 1 318 ? -23.428 3.504 47.749 1.00 91.19 318 ALA A C 1
ATOM 2533 O O . ALA A 1 318 ? -24.219 2.668 47.305 1.00 91.19 318 ALA A O 1
ATOM 2534 N N . ILE A 1 319 ? -23.068 4.611 47.101 1.00 95.06 319 ILE A N 1
ATOM 2535 C CA . ILE A 1 319 ? -23.449 4.948 45.731 1.00 95.06 319 ILE A CA 1
ATOM 2536 C C . ILE A 1 319 ? -22.238 4.663 44.850 1.00 95.06 319 ILE A C 1
ATOM 2538 O O . ILE A 1 319 ? -21.149 5.185 45.094 1.00 95.06 319 ILE A O 1
ATOM 2542 N N . TRP A 1 320 ? -22.402 3.831 43.829 1.00 96.25 320 TRP A N 1
ATOM 2543 C CA . TRP A 1 320 ? -21.352 3.570 42.845 1.00 96.25 320 TRP A CA 1
ATOM 2544 C C . TRP A 1 320 ? -21.675 4.285 41.536 1.00 96.25 320 TRP A C 1
ATOM 2546 O O . TRP A 1 320 ? -22.824 4.312 41.118 1.00 96.25 320 TRP A O 1
ATOM 2556 N N . GLN A 1 321 ? -20.674 4.838 40.864 1.00 96.88 321 GLN A N 1
ATOM 2557 C CA . GLN A 1 321 ? -20.775 5.315 39.487 1.00 96.88 321 GLN A CA 1
ATOM 2558 C C . GLN A 1 321 ? -20.087 4.301 38.580 1.00 96.88 321 GLN A C 1
ATOM 2560 O O . GLN A 1 321 ? -18.952 3.903 38.852 1.00 96.88 321 GLN A O 1
ATOM 2565 N N . ALA A 1 322 ? -20.770 3.859 37.526 1.00 95.81 322 ALA A N 1
ATOM 2566 C CA . ALA A 1 322 ? -20.237 2.876 36.592 1.00 95.81 322 ALA A CA 1
ATOM 2567 C C . ALA A 1 322 ? -20.331 3.372 35.144 1.00 95.81 322 ALA A C 1
ATOM 2569 O O . ALA A 1 322 ? -21.356 3.896 34.710 1.00 95.81 322 ALA A O 1
ATOM 2570 N N . THR A 1 323 ? -19.243 3.199 34.398 1.00 94.44 323 THR A N 1
ATOM 2571 C CA . THR A 1 323 ? -19.103 3.652 33.010 1.00 94.44 323 THR A CA 1
ATOM 2572 C C . THR A 1 323 ? -18.454 2.563 32.160 1.00 94.44 323 THR A C 1
ATOM 2574 O O . THR A 1 323 ? -17.584 1.822 32.631 1.00 94.44 323 THR A O 1
ATOM 2577 N N . VAL A 1 324 ? -18.893 2.461 30.907 1.00 93.50 324 VAL A N 1
ATOM 2578 C CA . VAL A 1 324 ? -18.311 1.597 29.878 1.00 93.50 324 VAL A CA 1
ATOM 2579 C C . VAL A 1 324 ? -17.785 2.513 28.785 1.00 93.50 324 VAL A C 1
ATOM 2581 O O . VAL A 1 324 ? -18.544 3.276 28.198 1.00 93.50 324 VAL A O 1
ATOM 2584 N N . SER A 1 325 ? -16.483 2.487 28.511 1.00 89.31 325 SER A N 1
ATOM 2585 C CA . SER A 1 325 ? -15.899 3.407 27.530 1.00 89.31 325 SER A CA 1
ATOM 2586 C C . SER A 1 325 ? -14.729 2.802 26.768 1.00 89.31 325 SER A C 1
ATOM 2588 O O . SER A 1 325 ? -13.929 2.039 27.305 1.00 89.31 325 SER A O 1
ATOM 2590 N N . ARG A 1 326 ? -14.607 3.148 25.485 1.00 88.12 326 ARG A N 1
ATOM 2591 C CA . ARG A 1 326 ? -13.459 2.768 24.655 1.00 88.12 326 ARG A CA 1
ATOM 2592 C C . ARG A 1 326 ? -12.301 3.724 24.935 1.00 88.12 326 ARG A C 1
ATOM 2594 O O . ARG A 1 326 ? -12.422 4.926 24.699 1.00 88.12 326 ARG A O 1
ATOM 2601 N N . LEU A 1 327 ? -11.179 3.204 25.429 1.00 85.31 327 LEU A N 1
ATOM 2602 C CA . LEU A 1 327 ? -10.038 4.026 25.834 1.00 85.31 327 LEU A CA 1
ATOM 2603 C C . LEU A 1 327 ? -9.375 4.717 24.621 1.00 85.31 327 LEU A C 1
ATOM 2605 O O . LEU A 1 327 ? -9.413 4.199 23.493 1.00 85.31 327 LEU A O 1
ATOM 2609 N N . PRO A 1 328 ? -8.743 5.889 24.820 1.00 81.88 328 PRO A N 1
ATOM 2610 C CA . PRO A 1 328 ? -7.967 6.579 23.796 1.00 81.88 328 PRO A CA 1
ATOM 2611 C C . PRO A 1 328 ? -6.520 6.055 23.760 1.00 81.88 328 PRO A C 1
ATOM 2613 O O . PRO A 1 328 ? -5.560 6.813 23.831 1.00 81.88 328 PRO A O 1
ATOM 2616 N N . THR A 1 329 ? -6.351 4.738 23.673 1.00 82.31 329 THR A N 1
ATOM 2617 C CA . THR A 1 329 ? -5.038 4.102 23.527 1.00 82.31 329 THR A CA 1
ATOM 2618 C C . THR A 1 329 ? -5.163 2.815 22.716 1.00 82.31 329 THR A C 1
ATOM 2620 O O . THR A 1 329 ? -6.272 2.332 22.473 1.00 82.31 329 THR A O 1
ATOM 2623 N N . TRP A 1 330 ? -4.027 2.259 22.308 1.00 83.25 330 TRP A N 1
ATOM 2624 C CA . TRP A 1 330 ? -3.941 0.992 21.590 1.00 83.25 330 TRP A CA 1
ATOM 2625 C C . TRP A 1 330 ? -3.095 -0.006 22.371 1.00 83.25 330 TRP A C 1
ATOM 2627 O O . TRP A 1 330 ? -1.912 0.241 22.615 1.00 83.25 330 TRP A O 1
ATOM 2637 N N . LEU A 1 331 ? -3.680 -1.151 22.710 1.00 81.44 331 LEU A N 1
ATOM 2638 C CA . LEU A 1 331 ? -2.973 -2.275 23.319 1.00 81.44 331 LEU A CA 1
ATOM 2639 C C . LEU A 1 331 ? -2.605 -3.313 22.261 1.00 81.44 331 LEU A C 1
ATOM 2641 O O . LEU A 1 331 ? -3.325 -3.488 21.277 1.00 81.44 331 LEU A O 1
ATOM 2645 N N . ARG A 1 332 ? -1.495 -4.020 22.497 1.00 76.25 332 ARG A N 1
ATOM 2646 C CA . ARG A 1 332 ? -1.065 -5.146 21.667 1.00 76.25 332 ARG A CA 1
ATOM 2647 C C . ARG A 1 332 ? -1.388 -6.466 22.363 1.00 76.25 332 ARG A C 1
ATOM 2649 O O . ARG A 1 332 ? -0.719 -6.827 23.328 1.00 76.25 332 ARG A O 1
ATOM 2656 N N . GLU A 1 333 ? -2.378 -7.197 21.864 1.00 69.06 333 GLU A N 1
ATOM 2657 C CA . GLU A 1 333 ? -2.764 -8.522 22.367 1.00 69.06 333 GLU A CA 1
ATOM 2658 C C . GLU A 1 333 ? -2.573 -9.578 21.273 1.00 69.06 333 GLU A C 1
ATOM 2660 O O . GLU A 1 333 ? -3.098 -9.447 20.176 1.00 69.06 333 GLU A O 1
ATOM 2665 N N . GLY A 1 334 ? -1.787 -10.628 21.535 1.00 62.09 334 GLY A N 1
ATOM 2666 C CA . GLY A 1 334 ? -1.576 -11.718 20.566 1.00 62.09 334 GLY A CA 1
ATOM 2667 C C . GLY A 1 334 ? -0.895 -11.315 19.245 1.00 62.09 334 GLY A C 1
ATOM 2668 O O . GLY A 1 334 ? -0.818 -12.130 18.336 1.00 62.09 334 GLY A O 1
ATOM 2669 N N . GLY A 1 335 ? -0.393 -10.080 19.139 1.00 60.38 335 GLY A N 1
ATOM 2670 C CA . GLY A 1 335 ? 0.106 -9.470 17.900 1.00 60.38 335 GLY A CA 1
ATOM 2671 C C . GLY A 1 335 ? -0.788 -8.336 17.387 1.00 60.38 335 GLY A C 1
ATOM 2672 O O . GLY A 1 335 ? -0.256 -7.386 16.806 1.00 60.38 335 GLY A O 1
ATOM 2673 N N . ARG A 1 336 ? -2.086 -8.389 17.717 1.00 67.75 336 ARG A N 1
ATOM 2674 C CA . ARG A 1 336 ? -3.148 -7.469 17.301 1.00 67.75 336 ARG A CA 1
ATOM 2675 C C . ARG A 1 336 ? -3.109 -6.143 18.026 1.00 67.75 336 ARG A C 1
ATOM 2677 O O . ARG A 1 336 ? -3.023 -6.111 19.251 1.00 67.75 336 ARG A O 1
ATOM 2684 N N . MET A 1 337 ? -3.263 -5.060 17.272 1.00 79.19 337 MET A N 1
ATOM 2685 C CA . MET A 1 337 ? -3.531 -3.734 17.819 1.00 79.19 337 MET A CA 1
ATOM 2686 C C . MET A 1 337 ? -5.040 -3.577 18.023 1.00 79.19 337 MET A C 1
ATOM 2688 O O . MET A 1 337 ? -5.814 -3.602 17.069 1.00 79.19 337 MET A O 1
ATOM 2692 N N . VAL A 1 338 ? -5.465 -3.427 19.277 1.00 82.81 338 VAL A N 1
ATOM 2693 C CA . VAL A 1 338 ? -6.869 -3.210 19.660 1.00 82.81 338 VAL A CA 1
ATOM 2694 C C . VAL A 1 338 ? -7.015 -1.914 20.445 1.00 82.81 338 VAL A C 1
ATOM 2696 O O . VAL A 1 338 ? -6.165 -1.582 21.272 1.00 82.81 338 VAL A O 1
ATOM 2699 N N . ARG A 1 339 ? -8.123 -1.200 20.232 1.00 86.44 339 ARG A N 1
ATOM 2700 C CA . ARG A 1 339 ? -8.576 -0.166 21.167 1.00 86.44 339 ARG A CA 1
ATOM 2701 C C . ARG A 1 339 ? -9.382 -0.844 22.270 1.00 86.44 339 ARG A C 1
ATOM 2703 O O . ARG A 1 339 ? -10.473 -1.333 21.973 1.00 86.44 339 ARG A O 1
ATOM 2710 N N . PRO A 1 340 ? -8.867 -0.918 23.506 1.00 89.00 340 PRO A N 1
ATOM 2711 C CA . PRO A 1 340 ? -9.557 -1.626 24.563 1.00 89.00 340 PRO A CA 1
ATOM 2712 C C . PRO A 1 340 ? -10.765 -0.832 25.063 1.00 89.00 340 PRO A C 1
ATOM 2714 O O . PRO A 1 340 ? -10.801 0.402 25.029 1.00 89.00 340 PRO A O 1
ATOM 2717 N N . TRP A 1 341 ? -11.732 -1.565 25.585 1.00 91.69 341 TRP A N 1
ATOM 2718 C CA . TRP A 1 341 ? -12.822 -1.046 26.390 1.00 91.69 341 TRP A CA 1
ATOM 2719 C C . TRP A 1 341 ? -12.442 -1.115 27.863 1.00 91.69 341 TRP A C 1
ATOM 2721 O O . TRP A 1 341 ? -11.777 -2.054 28.293 1.00 91.69 341 TRP A O 1
ATOM 2731 N N . SER A 1 342 ? -12.870 -0.135 28.647 1.00 91.94 342 SER A N 1
ATOM 2732 C CA . SER A 1 342 ? -12.769 -0.155 30.098 1.00 91.94 342 SER A CA 1
ATOM 2733 C C . SER A 1 342 ? -14.160 -0.149 30.708 1.00 91.94 342 SER A C 1
ATOM 2735 O O . SER A 1 342 ? -14.999 0.682 30.356 1.00 91.94 342 SER A O 1
ATOM 2737 N N . ILE A 1 343 ? -14.383 -1.078 31.633 1.00 94.75 343 ILE A N 1
ATOM 2738 C CA . ILE A 1 343 ? -15.488 -1.016 32.585 1.00 94.75 343 ILE A CA 1
ATOM 2739 C C . ILE A 1 343 ? -14.887 -0.431 33.859 1.00 94.75 343 ILE A C 1
ATOM 2741 O O . ILE A 1 343 ? -14.048 -1.074 34.490 1.00 94.75 343 ILE A O 1
ATOM 2745 N N . LEU A 1 344 ? -15.283 0.788 34.216 1.00 94.94 344 LEU A N 1
ATOM 2746 C CA . LEU A 1 344 ? -14.810 1.495 35.405 1.00 94.94 344 LEU A CA 1
ATOM 2747 C C . LEU A 1 344 ? -15.970 1.649 36.392 1.00 94.94 344 LEU A C 1
ATOM 2749 O O . LEU A 1 344 ? -17.055 2.089 36.016 1.00 94.94 344 LEU A O 1
ATOM 2753 N N . ILE A 1 345 ? -15.731 1.281 37.651 1.00 96.00 345 ILE A N 1
ATOM 2754 C CA . ILE A 1 345 ? -16.695 1.325 38.752 1.00 96.00 345 ILE A CA 1
ATOM 2755 C C . ILE A 1 345 ? -16.031 2.045 39.931 1.00 96.00 345 ILE A C 1
ATOM 2757 O O . ILE A 1 345 ? -15.079 1.539 40.539 1.00 96.00 345 ILE A O 1
ATOM 2761 N N . VAL A 1 346 ? -16.547 3.227 40.258 1.00 95.31 346 VAL A N 1
ATOM 2762 C CA . VAL A 1 346 ? -16.046 4.113 41.316 1.00 95.31 346 VAL A CA 1
ATOM 2763 C C . VAL A 1 346 ? -17.078 4.182 42.439 1.00 95.31 346 VAL A C 1
ATOM 2765 O O . VAL A 1 346 ? -18.262 4.365 42.182 1.00 95.31 346 VAL A O 1
ATOM 2768 N N . ASP A 1 347 ? -16.651 4.039 43.690 1.00 94.19 347 ASP A N 1
ATOM 2769 C CA . ASP A 1 347 ? -17.480 4.324 44.861 1.00 94.19 347 ASP A CA 1
ATOM 2770 C C . ASP A 1 347 ? -17.488 5.842 45.077 1.00 94.19 347 ASP A C 1
ATOM 2772 O O . ASP A 1 347 ? -16.474 6.418 45.477 1.00 94.19 347 ASP A O 1
ATOM 2776 N N . HIS A 1 348 ? -18.614 6.483 44.754 1.00 90.62 348 HIS A N 1
ATOM 2777 C CA . HIS A 1 348 ? -18.811 7.932 44.855 1.00 90.62 348 HIS A CA 1
ATOM 2778 C C . HIS A 1 348 ? -18.852 8.394 46.319 1.00 90.62 348 HIS A C 1
ATOM 2780 O O . HIS A 1 348 ? -18.479 9.522 46.618 1.00 90.62 348 HIS A O 1
ATOM 2786 N N . THR A 1 349 ? -19.234 7.512 47.249 1.00 88.38 349 THR A N 1
ATOM 2787 C CA . THR A 1 349 ? -19.258 7.815 48.687 1.00 88.38 349 THR A CA 1
ATOM 2788 C C . THR A 1 349 ? -17.852 7.791 49.310 1.00 88.38 349 THR A C 1
ATOM 2790 O O . THR A 1 349 ? -17.613 8.459 50.315 1.00 88.38 349 THR A O 1
ATOM 2793 N N . GLU A 1 350 ? -16.911 7.018 48.751 1.00 88.25 350 GLU A N 1
ATOM 2794 C CA . GLU A 1 350 ? -15.532 6.903 49.261 1.00 88.25 350 GLU A CA 1
ATOM 2795 C C . GLU A 1 350 ? -14.428 7.457 48.340 1.00 88.25 350 GLU A C 1
ATOM 2797 O O . GLU A 1 350 ? -13.258 7.386 48.727 1.00 88.25 350 GLU A O 1
ATOM 2802 N N . HIS A 1 351 ? -14.769 7.999 47.165 1.00 88.69 351 HIS A N 1
ATOM 2803 C CA . HIS A 1 351 ? -13.840 8.514 46.142 1.00 88.69 351 HIS A CA 1
ATOM 2804 C C . HIS A 1 351 ? -12.763 7.489 45.726 1.00 88.69 351 HIS A C 1
ATOM 2806 O O . HIS A 1 351 ? -11.563 7.778 45.704 1.00 88.69 351 HIS A O 1
ATOM 2812 N N . LYS A 1 352 ? -13.170 6.238 45.458 1.00 90.62 352 LYS A N 1
ATOM 2813 C CA . LYS A 1 352 ? -12.248 5.117 45.163 1.00 90.62 352 LYS A CA 1
ATOM 2814 C C . LYS A 1 352 ? -12.701 4.273 43.987 1.00 90.62 352 LYS A C 1
ATOM 2816 O O . LYS A 1 352 ? -13.860 3.879 43.909 1.00 90.62 352 LYS A O 1
ATOM 2821 N N . ILE A 1 353 ? -11.747 3.858 43.158 1.00 92.88 353 ILE A N 1
ATOM 2822 C CA . ILE A 1 353 ? -11.957 2.781 42.185 1.00 92.88 353 ILE A CA 1
ATOM 2823 C C . ILE A 1 353 ? -12.179 1.474 42.961 1.00 92.88 353 ILE A C 1
ATOM 2825 O O . ILE A 1 353 ? -11.284 0.981 43.651 1.00 92.88 353 ILE A O 1
ATOM 2829 N N . VAL A 1 354 ? -13.388 0.918 42.870 1.00 94.31 354 VAL A N 1
ATOM 2830 C CA . VAL A 1 354 ? -13.742 -0.378 43.479 1.00 94.31 354 VAL A CA 1
ATOM 2831 C C . VAL A 1 354 ? -13.695 -1.508 42.463 1.00 94.31 354 VAL A C 1
ATOM 2833 O O . VAL A 1 354 ? -13.412 -2.648 42.834 1.00 94.31 354 VAL A O 1
ATOM 2836 N N . GLY A 1 355 ? -13.910 -1.209 41.185 1.00 93.12 355 GLY A N 1
ATOM 2837 C CA . GLY A 1 355 ? -13.786 -2.154 40.087 1.00 93.12 355 GLY A CA 1
ATOM 2838 C C . GLY A 1 355 ? -13.229 -1.474 38.848 1.00 93.12 355 GLY A C 1
ATOM 2839 O O . GLY A 1 355 ? -13.634 -0.373 38.496 1.00 93.12 355 GLY A O 1
ATOM 2840 N N . GLN A 1 356 ? -12.312 -2.156 38.181 1.00 92.31 356 GLN A N 1
ATOM 2841 C CA . GLN A 1 356 ? -11.856 -1.793 36.854 1.00 92.31 356 GLN A CA 1
ATOM 2842 C C . GLN A 1 356 ? -11.539 -3.078 36.103 1.00 92.31 356 GLN A C 1
ATOM 2844 O O . GLN A 1 356 ? -10.874 -3.959 36.656 1.00 92.31 356 GLN A O 1
ATOM 2849 N N . ASP A 1 357 ? -12.007 -3.161 34.864 1.00 91.50 357 ASP A N 1
ATOM 2850 C CA . ASP A 1 357 ? -11.644 -4.207 33.915 1.00 91.50 357 ASP A CA 1
ATOM 2851 C C . ASP A 1 357 ? -11.282 -3.573 32.566 1.00 91.50 357 ASP A C 1
ATOM 2853 O O . ASP A 1 357 ? -11.789 -2.496 32.224 1.00 91.50 357 ASP A O 1
ATOM 2857 N N . VAL A 1 358 ? -10.377 -4.212 31.826 1.00 89.62 358 VAL A N 1
ATOM 2858 C CA . VAL A 1 358 ? -9.874 -3.733 30.529 1.00 89.62 358 VAL A CA 1
ATOM 2859 C C . VAL A 1 358 ? -9.970 -4.874 29.524 1.00 89.62 358 VAL A C 1
ATOM 2861 O O . VAL A 1 358 ? -9.304 -5.897 29.656 1.00 89.62 358 VAL A O 1
ATOM 2864 N N . LEU A 1 359 ? -10.819 -4.681 28.521 1.00 88.81 359 LEU A N 1
ATOM 2865 C CA . LEU A 1 359 ? -11.302 -5.706 27.604 1.00 88.81 359 LEU A CA 1
ATOM 2866 C C . LEU A 1 359 ? -10.863 -5.386 26.176 1.00 88.81 359 LEU A C 1
ATOM 2868 O O . LEU A 1 359 ? -10.880 -4.230 25.759 1.00 88.81 359 LEU A O 1
ATOM 2872 N N . THR A 1 360 ? -10.518 -6.397 25.384 1.00 84.19 360 THR A N 1
ATOM 2873 C CA . THR A 1 360 ? -10.079 -6.214 23.986 1.00 84.19 360 THR A CA 1
ATOM 2874 C C . THR A 1 360 ? -11.214 -6.327 22.962 1.00 84.19 360 THR A C 1
ATOM 2876 O O . THR A 1 360 ? -11.004 -6.125 21.764 1.00 84.19 360 THR A O 1
ATOM 2879 N N . ARG A 1 361 ? -12.440 -6.568 23.442 1.00 84.94 361 ARG A N 1
ATOM 2880 C CA . ARG A 1 361 ? -13.705 -6.501 22.699 1.00 84.94 361 ARG A CA 1
ATOM 2881 C C . ARG A 1 361 ? -14.707 -5.598 23.417 1.00 84.94 361 ARG A C 1
ATOM 2883 O O . ARG A 1 361 ? -14.574 -5.355 24.614 1.00 84.94 361 ARG A O 1
ATOM 2890 N N . GLU A 1 362 ? -15.703 -5.119 22.680 1.00 89.25 362 GLU A N 1
ATOM 2891 C CA . GLU A 1 362 ? -16.848 -4.416 23.264 1.00 89.25 362 GLU A CA 1
ATOM 2892 C C . GLU A 1 362 ? -17.589 -5.359 24.231 1.00 89.25 362 GLU A C 1
ATOM 2894 O O . GLU A 1 362 ? -17.839 -6.518 23.867 1.00 89.25 362 GLU A O 1
ATOM 2899 N N . PRO A 1 363 ? -17.877 -4.930 25.474 1.00 91.81 363 PRO A N 1
ATOM 2900 C CA . PRO A 1 363 ? -18.563 -5.775 26.435 1.00 91.81 363 PRO A CA 1
ATOM 2901 C C . PRO A 1 363 ? -20.028 -5.962 26.056 1.00 91.81 363 PRO A C 1
ATOM 2903 O O . PRO A 1 363 ? -20.743 -5.015 25.744 1.00 91.81 363 PRO A O 1
ATOM 2906 N N . ASP A 1 364 ? -20.486 -7.203 26.154 1.00 92.12 364 ASP A N 1
ATOM 2907 C CA . ASP A 1 364 ? -21.906 -7.530 26.180 1.00 92.12 364 ASP A CA 1
ATOM 2908 C C . ASP A 1 364 ? -22.485 -7.343 27.602 1.00 92.12 364 ASP A C 1
ATOM 2910 O O . ASP A 1 364 ? -21.756 -7.194 28.589 1.00 92.12 364 ASP A O 1
ATOM 2914 N N . ALA A 1 365 ? -23.817 -7.330 27.719 1.00 92.50 365 ALA A N 1
ATOM 2915 C CA . ALA A 1 365 ? -24.502 -7.133 29.000 1.00 92.50 365 ALA A CA 1
ATOM 2916 C C . ALA A 1 365 ? -24.208 -8.249 30.027 1.00 92.50 365 ALA A C 1
ATOM 2918 O O . ALA A 1 365 ? -24.213 -7.993 31.234 1.00 92.50 365 ALA A O 1
ATOM 2919 N N . ASP A 1 366 ? -23.912 -9.467 29.562 1.00 93.31 366 ASP A N 1
ATOM 2920 C CA . ASP A 1 366 ? -23.574 -10.605 30.421 1.00 93.31 366 ASP A CA 1
ATOM 2921 C C . ASP A 1 366 ? -22.180 -10.433 31.039 1.00 93.31 366 ASP A C 1
ATOM 2923 O O . ASP A 1 366 ? -22.004 -10.655 32.240 1.00 93.31 366 ASP A O 1
ATOM 2927 N N . LEU A 1 367 ? -21.205 -9.984 30.244 1.00 92.69 367 LEU A N 1
ATOM 2928 C CA . LEU A 1 367 ? -19.859 -9.646 30.698 1.00 92.69 367 LEU A CA 1
ATOM 2929 C C . LEU A 1 367 ? -19.878 -8.441 31.645 1.00 92.69 367 LEU A C 1
ATOM 2931 O O . LEU A 1 367 ? -19.252 -8.496 32.702 1.00 92.69 367 LEU A O 1
ATOM 2935 N N . LEU A 1 368 ? -20.653 -7.395 31.333 1.00 94.38 368 LEU A N 1
ATOM 2936 C CA . LEU A 1 368 ? -20.841 -6.246 32.225 1.00 94.38 368 LEU A CA 1
ATOM 2937 C C . LEU A 1 368 ? -21.419 -6.674 33.585 1.00 94.38 368 LEU A C 1
ATOM 2939 O O . LEU A 1 368 ? -20.916 -6.256 34.632 1.00 94.38 368 LEU A O 1
ATOM 2943 N N . PHE A 1 369 ? -22.431 -7.549 33.590 1.00 94.75 369 PHE A N 1
ATOM 2944 C CA . PHE A 1 369 ? -22.983 -8.104 34.827 1.00 94.75 369 PHE A CA 1
ATOM 2945 C C . PHE A 1 369 ? -21.962 -8.965 35.586 1.00 94.75 369 PHE A C 1
ATOM 2947 O O . PHE A 1 369 ? -21.873 -8.854 36.809 1.00 94.75 369 PHE A O 1
ATOM 2954 N N . ASP A 1 370 ? -21.167 -9.790 34.899 1.00 93.88 370 ASP A N 1
ATOM 2955 C CA . ASP A 1 370 ? -20.108 -10.589 35.526 1.00 93.88 370 ASP A CA 1
ATOM 2956 C C . ASP A 1 370 ? -19.013 -9.709 36.158 1.00 93.88 370 ASP A C 1
ATOM 2958 O O . ASP A 1 370 ? -18.578 -10.003 37.276 1.00 93.88 370 ASP A O 1
ATOM 2962 N N . CYS A 1 371 ? -18.613 -8.605 35.514 1.00 93.50 371 CYS A N 1
ATOM 2963 C CA . CYS A 1 371 ? -17.678 -7.627 36.080 1.00 93.50 371 CYS A CA 1
ATOM 2964 C C . CYS A 1 371 ? -18.259 -6.977 37.348 1.00 93.50 371 CYS A C 1
ATOM 2966 O O . CYS A 1 371 ? -17.622 -7.023 38.401 1.00 93.50 371 CYS A O 1
ATOM 2968 N N . LEU A 1 372 ? -19.500 -6.472 37.305 1.00 94.88 372 LEU A N 1
ATOM 2969 C CA . LEU A 1 372 ? -20.200 -5.914 38.477 1.00 94.88 372 LEU A CA 1
ATOM 2970 C C . LEU A 1 372 ? -20.314 -6.938 39.619 1.00 94.88 372 LEU A C 1
ATOM 2972 O O . LEU A 1 372 ? -20.016 -6.634 40.777 1.00 94.88 372 LEU A O 1
ATOM 2976 N N . ALA A 1 373 ? -20.695 -8.176 39.297 1.00 94.12 373 ALA A N 1
ATOM 2977 C CA . ALA A 1 373 ? -20.809 -9.274 40.249 1.00 94.12 373 ALA A CA 1
ATOM 2978 C C . ALA A 1 373 ? -19.458 -9.615 40.896 1.00 94.12 373 ALA A C 1
ATOM 2980 O O . ALA A 1 373 ? -19.384 -9.891 42.098 1.00 94.12 373 ALA A O 1
ATOM 2981 N N . GLN A 1 374 ? -18.378 -9.592 40.115 1.00 93.88 374 GLN A N 1
ATOM 2982 C CA . GLN A 1 374 ? -17.020 -9.803 40.598 1.00 93.88 374 GLN A CA 1
ATOM 2983 C C . GLN A 1 374 ? -16.563 -8.643 41.496 1.00 93.88 374 GLN A C 1
ATOM 2985 O O . GLN A 1 374 ? -16.008 -8.907 42.565 1.00 93.88 374 GLN A O 1
ATOM 2990 N N . THR A 1 375 ? -16.868 -7.392 41.142 1.00 95.69 375 THR A N 1
ATOM 2991 C CA . THR A 1 375 ? -16.587 -6.202 41.962 1.00 95.69 375 THR A CA 1
ATOM 2992 C C . THR A 1 375 ? -17.325 -6.234 43.299 1.00 95.69 375 THR A C 1
ATOM 2994 O O . THR A 1 375 ? -16.696 -6.043 44.334 1.00 95.69 375 THR A O 1
ATOM 2997 N N . MET A 1 376 ? -18.616 -6.582 43.336 1.00 95.25 376 MET A N 1
ATOM 2998 C CA . MET A 1 376 ? -19.359 -6.729 44.603 1.00 95.25 376 MET A CA 1
ATOM 2999 C C . MET A 1 376 ? -18.763 -7.816 45.514 1.00 95.25 376 MET A C 1
ATOM 3001 O O . MET A 1 376 ? -18.756 -7.695 46.740 1.00 95.25 376 MET A O 1
ATOM 3005 N N . ARG A 1 377 ? -18.240 -8.899 44.926 1.00 94.25 377 ARG A N 1
ATOM 3006 C CA . ARG A 1 377 ? -17.680 -10.048 45.658 1.00 94.25 377 ARG A CA 1
ATOM 3007 C C . ARG A 1 377 ? -16.224 -9.887 46.079 1.00 94.25 377 ARG A C 1
ATOM 3009 O O . ARG A 1 377 ? -15.805 -10.537 47.035 1.00 94.25 377 ARG A O 1
ATOM 3016 N N . LYS A 1 378 ? -15.441 -9.118 45.329 1.00 93.75 378 LYS A N 1
ATOM 3017 C CA . LYS A 1 378 ? -14.008 -8.904 45.538 1.00 93.75 378 LYS A CA 1
ATOM 3018 C C . LYS A 1 378 ? -13.616 -7.552 44.919 1.00 93.75 378 LYS A C 1
ATOM 3020 O O . LYS A 1 378 ? -12.982 -7.542 43.861 1.00 93.75 378 LYS A O 1
ATOM 3025 N N . PRO A 1 379 ? -13.998 -6.430 45.551 1.00 92.69 379 PRO A N 1
ATOM 3026 C CA . PRO A 1 379 ? -13.616 -5.114 45.060 1.00 92.69 379 PRO A CA 1
ATOM 3027 C C . PRO A 1 379 ? -12.100 -4.926 45.192 1.00 92.69 379 PRO A C 1
ATOM 3029 O O . PRO A 1 379 ? -11.451 -5.576 46.017 1.00 92.69 379 PRO A O 1
ATOM 3032 N N . GLN A 1 380 ? -11.532 -4.039 44.377 1.00 91.69 380 GLN A N 1
ATOM 3033 C CA . GLN A 1 380 ? -10.115 -3.671 44.436 1.00 91.69 380 GLN A CA 1
ATOM 3034 C C . GLN A 1 380 ? -9.765 -3.009 45.778 1.00 91.69 380 GLN A C 1
ATOM 3036 O O . GLN A 1 380 ? -8.709 -3.283 46.346 1.00 91.69 380 GLN A O 1
ATOM 3041 N N . TYR A 1 381 ? -10.691 -2.209 46.316 1.00 85.75 381 TYR A N 1
ATOM 3042 C CA . TYR A 1 381 ? -10.610 -1.593 47.637 1.00 85.75 381 TYR A CA 1
ATOM 3043 C C . TYR A 1 381 ? -11.847 -1.909 48.485 1.00 85.75 381 TYR A C 1
ATOM 3045 O O . TYR A 1 381 ? -12.970 -1.942 47.992 1.00 85.75 381 TYR A O 1
ATOM 3053 N N . GLY A 1 382 ? -11.639 -2.102 49.790 1.00 85.75 382 GLY A N 1
ATOM 3054 C CA . GLY A 1 382 ? -12.711 -2.351 50.757 1.00 85.75 382 GLY A CA 1
ATOM 3055 C C . GLY A 1 382 ? -13.024 -3.833 50.993 1.00 85.75 382 GLY A C 1
ATOM 3056 O O . GLY A 1 382 ? -12.220 -4.724 50.720 1.00 85.75 382 GLY A O 1
ATOM 3057 N N . LYS A 1 383 ? -14.195 -4.095 51.583 1.00 89.56 383 LYS A N 1
ATOM 3058 C CA . LYS A 1 383 ? -14.731 -5.446 51.826 1.00 89.56 383 LYS A CA 1
ATOM 3059 C C . LYS A 1 383 ? -15.815 -5.763 50.785 1.00 89.56 383 LYS A C 1
ATOM 3061 O O . LYS A 1 383 ? -16.409 -4.824 50.264 1.00 89.56 383 LYS A O 1
ATOM 3066 N N . PRO A 1 384 ? -16.117 -7.048 50.515 1.00 93.19 384 PRO A N 1
ATOM 3067 C CA . PRO A 1 384 ? -17.226 -7.427 49.638 1.00 93.19 384 PRO A CA 1
ATOM 3068 C C . PRO A 1 384 ? -18.539 -6.773 50.089 1.00 93.19 384 PRO A C 1
ATOM 3070 O O . PRO A 1 384 ? -18.978 -6.996 51.220 1.00 93.19 384 PRO A O 1
ATOM 3073 N N . GLN A 1 385 ? -19.136 -5.960 49.218 1.00 93.25 385 GLN A N 1
ATOM 3074 C CA . GLN A 1 385 ? -20.351 -5.191 49.484 1.00 93.25 385 GLN A CA 1
ATOM 3075 C C . GLN A 1 385 ? -21.194 -5.052 48.206 1.00 93.25 385 GLN A C 1
ATOM 3077 O O . GLN A 1 385 ? -20.654 -4.972 47.103 1.00 93.25 385 GLN A O 1
ATOM 3082 N N . ARG A 1 386 ? -22.518 -4.991 48.361 1.00 94.19 386 ARG A N 1
ATOM 3083 C CA . ARG A 1 386 ? -23.444 -4.450 47.358 1.00 94.19 386 ARG A CA 1
ATOM 3084 C C . ARG A 1 386 ? -23.743 -2.982 47.695 1.00 94.19 386 ARG A C 1
ATOM 3086 O O . ARG A 1 386 ? -24.022 -2.712 48.869 1.00 94.19 386 ARG A O 1
ATOM 3093 N N . PRO A 1 387 ? -23.714 -2.056 46.722 1.00 94.94 387 PRO A N 1
ATOM 3094 C CA . PRO A 1 387 ? -24.212 -0.695 46.921 1.00 94.94 387 PRO A CA 1
ATOM 3095 C C . PRO A 1 387 ? -25.738 -0.681 47.130 1.00 94.94 387 PRO A C 1
ATOM 3097 O O . PRO A 1 387 ? -26.415 -1.701 46.964 1.00 94.94 387 PRO A O 1
ATOM 3100 N N . SER A 1 388 ? -26.297 0.467 47.505 1.00 93.75 388 SER A N 1
ATOM 3101 C CA . SER A 1 388 ? -27.733 0.745 47.326 1.00 93.75 388 SER A CA 1
ATOM 3102 C C . SER A 1 388 ? -28.031 1.140 45.885 1.00 93.75 388 SER A C 1
ATOM 3104 O O . SER A 1 388 ? -28.966 0.612 45.291 1.00 93.75 388 SER A O 1
ATOM 3106 N N . GLU A 1 389 ? -27.202 2.018 45.324 1.00 95.25 389 GLU A N 1
ATOM 3107 C CA . GLU A 1 389 ? -27.411 2.673 44.035 1.00 95.25 389 GLU A CA 1
ATOM 3108 C C . GLU A 1 389 ? -26.187 2.496 43.124 1.00 95.25 389 GLU A C 1
ATOM 3110 O O . GLU A 1 389 ? -25.044 2.638 43.565 1.00 95.25 389 GLU A O 1
ATOM 3115 N N . ILE A 1 390 ? -26.427 2.222 41.840 1.00 96.44 390 ILE A N 1
ATOM 3116 C CA . ILE A 1 390 ? -25.438 2.354 40.768 1.00 96.44 390 ILE A CA 1
ATOM 3117 C C . ILE A 1 390 ? -25.933 3.415 39.783 1.00 96.44 390 ILE A C 1
ATOM 3119 O O . ILE A 1 390 ? -26.967 3.252 39.132 1.00 96.44 390 ILE A O 1
ATOM 3123 N N . GLN A 1 391 ? -25.171 4.495 39.674 1.00 96.62 391 GLN A N 1
ATOM 3124 C CA . GLN A 1 391 ? -25.380 5.599 38.749 1.00 96.62 391 GLN A CA 1
ATOM 3125 C C . GLN A 1 391 ? -24.665 5.331 37.424 1.00 96.62 391 GLN A C 1
ATOM 3127 O O . GLN A 1 391 ? -23.479 4.993 37.410 1.00 96.62 391 GLN A O 1
ATOM 3132 N N . VAL A 1 392 ? -25.387 5.490 36.317 1.00 96.06 392 VAL A N 1
ATOM 3133 C CA . VAL A 1 392 ? -24.920 5.156 34.960 1.00 96.06 392 VAL A CA 1
ATOM 3134 C C . VAL A 1 392 ? -25.412 6.182 33.941 1.00 96.06 392 VAL A C 1
ATOM 3136 O O . VAL A 1 392 ? -26.338 6.945 34.221 1.00 96.06 392 VAL A O 1
ATOM 3139 N N . ARG A 1 393 ? -24.831 6.188 32.739 1.00 92.88 393 ARG A N 1
ATOM 3140 C CA . ARG A 1 393 ? -25.375 6.934 31.593 1.00 92.88 393 ARG A CA 1
ATOM 3141 C C . ARG A 1 393 ? -26.542 6.185 30.949 1.00 92.88 393 ARG A C 1
ATOM 3143 O O . ARG A 1 393 ? -26.641 4.965 31.063 1.00 92.88 393 ARG A O 1
ATOM 3150 N N . ASP A 1 394 ? -27.412 6.921 30.260 1.00 90.25 394 ASP A N 1
ATOM 3151 C CA . ASP A 1 394 ? -28.480 6.348 29.430 1.00 90.25 394 ASP A CA 1
ATOM 3152 C C . ASP A 1 394 ? -27.881 5.752 28.144 1.00 90.25 394 ASP A C 1
ATOM 3154 O O . ASP A 1 394 ? -27.773 6.408 27.107 1.00 90.25 394 ASP A O 1
ATOM 3158 N N . GLU A 1 395 ? -27.403 4.511 28.254 1.00 89.00 395 GLU A N 1
ATOM 3159 C CA . GLU A 1 395 ? -26.813 3.735 27.164 1.00 89.00 395 GLU A CA 1
ATOM 3160 C C . GLU A 1 395 ? -27.491 2.352 27.087 1.00 89.00 395 GLU A C 1
ATOM 3162 O O . GLU A 1 395 ? -27.775 1.747 28.128 1.00 89.00 395 GLU A O 1
ATOM 3167 N N . PRO A 1 396 ? -27.714 1.782 25.883 1.00 89.69 396 PRO A N 1
ATOM 3168 C CA . PRO A 1 396 ? -28.498 0.552 25.718 1.00 89.69 396 PRO A CA 1
ATOM 3169 C C . PRO A 1 396 ? -28.011 -0.662 26.523 1.00 89.69 396 PRO A C 1
ATOM 3171 O O . PRO A 1 396 ? -28.824 -1.510 26.892 1.00 89.69 396 PRO A O 1
ATOM 3174 N N . ILE A 1 397 ? -26.709 -0.747 26.814 1.00 90.69 397 ILE A N 1
ATOM 3175 C CA . ILE A 1 397 ? -26.116 -1.849 27.583 1.00 90.69 397 ILE A CA 1
ATOM 3176 C C . ILE A 1 397 ? -26.626 -1.891 29.035 1.00 90.69 397 ILE A C 1
ATOM 3178 O O . ILE A 1 397 ? -26.863 -2.972 29.577 1.00 90.69 397 ILE A O 1
ATOM 3182 N N . TRP A 1 398 ? -26.882 -0.729 29.646 1.00 92.31 398 TRP A N 1
ATOM 3183 C CA . TRP A 1 398 ? -27.366 -0.629 31.025 1.00 92.31 398 TRP A CA 1
ATOM 3184 C C . TRP A 1 398 ? -28.835 -1.031 31.159 1.00 92.31 398 TRP A C 1
ATOM 3186 O O . TRP A 1 398 ? -29.202 -1.662 32.151 1.00 92.31 398 TRP A O 1
ATOM 3196 N N . ASN A 1 399 ? -29.647 -0.792 30.125 1.00 89.81 399 ASN A N 1
ATOM 3197 C CA . ASN A 1 399 ? -31.053 -1.210 30.082 1.00 89.81 399 ASN A CA 1
ATOM 3198 C C . ASN A 1 399 ? -31.213 -2.735 30.227 1.00 89.81 399 ASN A C 1
ATOM 3200 O O . ASN A 1 399 ? -32.127 -3.200 30.906 1.00 89.81 399 ASN A O 1
ATOM 3204 N N . ALA A 1 400 ? -30.305 -3.522 29.637 1.00 90.25 400 ALA A N 1
ATOM 3205 C CA . ALA A 1 400 ? -30.304 -4.983 29.765 1.00 90.25 400 ALA A CA 1
ATOM 3206 C C . ALA A 1 400 ? -29.879 -5.468 31.167 1.00 90.25 400 ALA A C 1
ATOM 3208 O O . ALA A 1 400 ? -30.305 -6.530 31.621 1.00 90.25 400 ALA A O 1
ATOM 3209 N N . VAL A 1 401 ? -29.056 -4.687 31.871 1.00 92.25 401 VAL A N 1
ATOM 3210 C CA . VAL A 1 401 ? -28.515 -5.022 33.199 1.00 92.25 401 VAL A CA 1
ATOM 3211 C C . VAL A 1 401 ? -29.427 -4.536 34.340 1.00 92.25 401 VAL A C 1
ATOM 3213 O O . VAL A 1 401 ? -29.482 -5.177 35.393 1.00 92.25 401 VAL A O 1
ATOM 3216 N N . GLN A 1 402 ? -30.195 -3.460 34.132 1.00 93.00 402 GLN A N 1
ATOM 3217 C CA . GLN A 1 402 ? -31.036 -2.800 35.142 1.00 93.00 402 GLN A CA 1
ATOM 3218 C C . GLN A 1 402 ? -31.960 -3.762 35.905 1.00 93.00 402 GLN A C 1
ATOM 3220 O O . GLN A 1 402 ? -31.940 -3.781 37.137 1.00 93.00 402 GLN A O 1
ATOM 3225 N N . THR A 1 403 ? -32.751 -4.585 35.206 1.00 91.69 403 THR A N 1
ATOM 3226 C CA . THR A 1 403 ? -33.689 -5.525 35.854 1.00 91.69 403 THR A CA 1
ATOM 3227 C C . THR A 1 403 ? -32.961 -6.504 36.777 1.00 91.69 403 THR A C 1
ATOM 3229 O O . THR A 1 403 ? -33.449 -6.847 37.852 1.00 91.69 403 THR A O 1
ATOM 3232 N N . HIS A 1 404 ? -31.756 -6.922 36.396 1.00 93.69 404 HIS A N 1
ATOM 3233 C CA . HIS A 1 404 ? -30.969 -7.894 37.147 1.00 93.69 404 HIS A CA 1
ATOM 3234 C C . HIS A 1 404 ? -30.256 -7.290 38.360 1.00 93.69 404 HIS A C 1
ATOM 3236 O O . HIS A 1 404 ? -30.000 -8.019 39.319 1.00 93.69 404 HIS A O 1
ATOM 3242 N N . LEU A 1 405 ? -29.983 -5.980 38.346 1.00 92.81 405 LEU A N 1
ATOM 3243 C CA . LEU A 1 405 ? -29.556 -5.220 39.525 1.00 92.81 405 LEU A CA 1
ATOM 3244 C C . LEU A 1 405 ? -30.710 -5.068 40.529 1.00 92.81 405 LEU A C 1
ATOM 3246 O O . LEU A 1 405 ? -30.533 -5.362 41.712 1.00 92.81 405 LEU A O 1
ATOM 3250 N N . GLN A 1 406 ? -31.917 -4.747 40.054 1.00 92.00 406 GLN A N 1
ATOM 3251 C CA . GLN A 1 406 ? -33.116 -4.655 40.899 1.00 92.00 406 GLN A CA 1
ATOM 3252 C C . GLN A 1 406 ? -33.463 -6.000 41.566 1.00 92.00 406 GLN A C 1
ATOM 3254 O O . GLN A 1 406 ? -33.779 -6.036 42.754 1.00 92.00 406 GLN A O 1
ATOM 3259 N N . GLU A 1 407 ? -33.321 -7.128 40.857 1.00 91.88 407 GLU A N 1
ATOM 3260 C CA . GLU A 1 407 ? -33.478 -8.481 41.427 1.00 91.88 407 GLU A CA 1
ATOM 3261 C C . GLU A 1 407 ? -32.518 -8.781 42.596 1.00 91.88 407 GLU A C 1
ATOM 3263 O O . GLU A 1 407 ? -32.844 -9.592 43.465 1.00 91.88 407 GLU A O 1
ATOM 3268 N N . ILE A 1 408 ? -31.339 -8.146 42.632 1.00 91.94 408 ILE A N 1
ATOM 3269 C CA . ILE A 1 408 ? -30.376 -8.240 43.744 1.00 91.94 408 ILE A CA 1
ATOM 3270 C C . ILE A 1 408 ? -30.442 -7.024 44.684 1.00 91.94 408 ILE A C 1
ATOM 3272 O O . ILE A 1 408 ? -29.522 -6.819 45.480 1.00 91.94 408 ILE A O 1
ATOM 3276 N N . GLY A 1 409 ? -31.523 -6.241 44.617 1.00 90.75 409 GLY A N 1
ATOM 3277 C CA . GLY A 1 409 ? -31.811 -5.112 45.501 1.00 90.75 409 GLY A CA 1
ATOM 3278 C C . GLY A 1 409 ? -30.934 -3.880 45.290 1.00 90.75 409 GLY A C 1
ATOM 3279 O O . GLY A 1 409 ? -30.763 -3.124 46.239 1.00 90.75 409 GLY A O 1
ATOM 3280 N N . VAL A 1 410 ? -30.339 -3.707 44.108 1.00 94.44 410 VAL A N 1
ATOM 3281 C CA . VAL A 1 410 ? -29.508 -2.548 43.750 1.00 94.44 410 VAL A CA 1
ATOM 3282 C C . VAL A 1 410 ? -30.261 -1.687 42.739 1.00 94.44 410 VAL A C 1
ATOM 3284 O O . VAL A 1 410 ? -30.617 -2.165 41.660 1.00 94.44 410 VAL A O 1
ATOM 3287 N N . ASP A 1 411 ? -30.485 -0.418 43.066 1.00 93.81 411 ASP A N 1
ATOM 3288 C CA . ASP A 1 411 ? -31.157 0.524 42.176 1.00 93.81 411 ASP A CA 1
ATOM 3289 C C . ASP A 1 411 ? -30.190 1.031 41.100 1.00 93.81 411 ASP A C 1
ATOM 3291 O O . ASP A 1 411 ? -29.078 1.462 41.395 1.00 93.81 411 ASP A O 1
ATOM 3295 N N . CYS A 1 412 ? -30.606 0.986 39.835 1.00 94.81 412 CYS A N 1
ATOM 3296 C CA . CYS A 1 412 ? -29.835 1.520 38.714 1.00 94.81 412 CYS A CA 1
ATOM 3297 C C . CYS A 1 412 ? -30.459 2.845 38.261 1.00 94.81 412 CYS A C 1
ATOM 3299 O O . CYS A 1 412 ? -31.606 2.856 37.800 1.00 94.81 412 CYS A O 1
ATOM 3301 N N . ILE A 1 413 ? -29.722 3.947 38.436 1.00 94.75 413 ILE A N 1
ATOM 3302 C CA . ILE A 1 413 ? -30.209 5.317 38.236 1.00 94.75 413 ILE A CA 1
ATOM 3303 C C . ILE A 1 413 ? -29.437 6.002 37.109 1.00 94.75 413 ILE A C 1
ATOM 3305 O O . ILE A 1 413 ? -28.215 6.128 37.146 1.00 94.75 413 ILE A O 1
ATOM 3309 N N . TYR A 1 414 ? -30.172 6.507 36.122 1.00 94.38 414 TYR A N 1
ATOM 3310 C CA . TYR A 1 414 ? -29.591 7.231 34.997 1.00 94.38 414 TYR A CA 1
ATOM 3311 C C . TYR A 1 414 ? -29.226 8.671 35.378 1.00 94.38 414 TYR A C 1
ATOM 3313 O O . TYR A 1 414 ? -30.043 9.421 35.926 1.00 94.38 414 TYR A O 1
ATOM 3321 N N . ARG A 1 415 ? -27.992 9.070 35.063 1.00 93.88 415 ARG A N 1
ATOM 3322 C CA . ARG A 1 415 ? -27.456 10.427 35.216 1.00 93.88 415 ARG A CA 1
ATOM 3323 C C . ARG A 1 415 ? -26.775 10.858 33.910 1.00 93.88 415 ARG A C 1
ATOM 3325 O O . ARG A 1 415 ? -26.080 10.052 33.298 1.00 93.88 415 ARG A O 1
ATOM 3332 N N . PRO A 1 416 ? -26.930 12.123 33.475 1.00 88.50 416 PRO A N 1
ATOM 3333 C CA . PRO A 1 416 ? -26.246 12.623 32.279 1.00 88.50 416 PRO A CA 1
ATOM 3334 C C . PRO A 1 416 ? -24.730 12.792 32.489 1.00 88.50 416 PRO A C 1
ATOM 3336 O O . PRO A 1 416 ? -23.969 12.762 31.525 1.00 88.50 416 PRO A O 1
ATOM 3339 N N . GLN A 1 417 ? -24.296 12.964 33.740 1.00 89.38 417 GLN A N 1
ATOM 3340 C CA . GLN A 1 417 ? -22.910 13.190 34.138 1.00 89.38 417 GLN A CA 1
ATOM 3341 C C . GLN A 1 417 ? -22.610 12.374 35.401 1.00 89.38 417 GLN A C 1
ATOM 3343 O O . GLN A 1 417 ? -23.486 12.225 36.256 1.00 89.38 417 GLN A O 1
ATOM 3348 N N . LEU A 1 418 ? -21.398 11.828 35.495 1.00 92.81 418 LEU A N 1
ATOM 3349 C CA . LEU A 1 418 ? -20.960 10.936 36.570 1.00 92.81 418 LEU A CA 1
ATOM 3350 C C . LEU A 1 418 ? -19.682 11.522 37.180 1.00 92.81 418 LEU A C 1
ATOM 3352 O O . LEU A 1 418 ? -18.589 11.109 36.822 1.00 92.81 418 LEU A O 1
ATOM 3356 N N . GLU A 1 419 ? -19.824 12.530 38.044 1.00 88.56 419 GLU A N 1
ATOM 3357 C CA . GLU A 1 419 ? -18.734 13.430 38.475 1.00 88.56 419 GLU A CA 1
ATOM 3358 C C . GLU A 1 419 ? -17.405 12.727 38.825 1.00 88.56 419 GLU A C 1
ATOM 3360 O O . GLU A 1 419 ? -16.351 13.132 38.334 1.00 88.56 419 GLU A O 1
ATOM 3365 N N . GLU A 1 420 ? -17.445 11.643 39.604 1.00 91.25 420 GLU A N 1
ATOM 3366 C CA . GLU A 1 420 ? -16.245 10.914 40.037 1.00 91.25 420 GLU A CA 1
ATOM 3367 C C . GLU A 1 420 ? -15.708 9.985 38.947 1.00 91.25 420 GLU A C 1
ATOM 3369 O O . GLU A 1 420 ? -14.499 9.922 38.720 1.00 91.25 420 GLU A O 1
ATOM 3374 N N . ALA A 1 421 ? -16.593 9.268 38.247 1.00 90.38 421 ALA A N 1
ATOM 3375 C CA . ALA A 1 421 ? -16.184 8.405 37.140 1.00 90.38 421 ALA A CA 1
ATOM 3376 C C . ALA A 1 421 ? -15.586 9.222 35.983 1.00 90.38 421 ALA A C 1
ATOM 3378 O O . ALA A 1 421 ? -14.608 8.791 35.379 1.00 90.38 421 ALA A O 1
ATOM 3379 N N . ASP A 1 422 ? -16.125 10.413 35.721 1.00 90.50 422 ASP A N 1
ATOM 3380 C CA . ASP A 1 422 ? -15.681 11.333 34.676 1.00 90.50 422 ASP A CA 1
ATOM 3381 C C . ASP A 1 422 ? -14.335 11.973 35.033 1.00 90.50 422 ASP A C 1
ATOM 3383 O O . ASP A 1 422 ? -13.443 12.034 34.183 1.00 90.50 422 ASP A O 1
ATOM 3387 N N . TYR A 1 423 ? -14.140 12.362 36.300 1.00 90.50 423 TYR A N 1
ATOM 3388 C CA . TYR A 1 423 ? -12.844 12.816 36.804 1.00 90.50 423 TYR A CA 1
ATOM 3389 C C . TYR A 1 423 ? -11.773 11.719 36.689 1.00 90.50 423 TYR A C 1
ATOM 3391 O O . TYR A 1 423 ? -10.753 11.928 36.027 1.00 90.50 423 TYR A O 1
ATOM 3399 N N . VAL A 1 424 ? -12.024 10.521 37.236 1.00 88.75 424 VAL A N 1
ATOM 3400 C CA . VAL A 1 424 ? -11.090 9.379 37.165 1.00 88.75 424 VAL A CA 1
ATOM 3401 C C . VAL A 1 424 ? -10.789 8.992 35.716 1.00 88.75 424 VAL A C 1
ATOM 3403 O O . VAL A 1 424 ? -9.635 8.726 35.375 1.00 88.75 424 VAL A O 1
ATOM 3406 N N . GLN A 1 425 ? -11.801 8.991 34.844 1.00 85.50 425 GLN A N 1
ATOM 3407 C CA . GLN A 1 425 ? -11.622 8.708 33.425 1.00 85.50 425 GLN A CA 1
ATOM 3408 C C . GLN A 1 425 ? -10.742 9.773 32.755 1.00 85.50 425 GLN A C 1
ATOM 3410 O O . GLN A 1 425 ? -9.843 9.400 32.004 1.00 85.50 425 GLN A O 1
ATOM 3415 N N . SER A 1 426 ? -10.932 11.065 33.044 1.00 83.50 426 SER A N 1
ATOM 3416 C CA . SER A 1 426 ? -10.079 12.126 32.486 1.00 83.50 426 SER A CA 1
ATOM 3417 C C . SER A 1 426 ? -8.619 12.019 32.946 1.00 83.50 426 SER A C 1
ATOM 3419 O O . SER A 1 426 ? -7.714 12.081 32.116 1.00 83.50 426 SER A O 1
ATOM 3421 N N . GLU A 1 427 ? -8.368 11.729 34.225 1.00 84.94 427 GLU A N 1
ATOM 3422 C CA . GLU A 1 427 ? -7.006 11.579 34.754 1.00 84.94 427 GLU A CA 1
ATOM 3423 C C . GLU A 1 427 ? -6.298 10.331 34.212 1.00 84.94 427 GLU A C 1
ATOM 3425 O O . GLU A 1 427 ? -5.109 10.380 33.891 1.00 84.94 427 GLU A O 1
ATOM 3430 N N . MET A 1 428 ? -7.024 9.224 34.018 1.00 80.06 428 MET A N 1
ATOM 3431 C CA . MET A 1 428 ? -6.495 8.060 33.301 1.00 80.06 428 MET A CA 1
ATOM 3432 C C . MET A 1 428 ? -6.102 8.404 31.860 1.00 80.06 428 MET A C 1
ATOM 3434 O O . MET A 1 428 ? -5.059 7.953 31.387 1.00 80.06 428 MET A O 1
ATOM 3438 N N . GLN A 1 429 ? -6.924 9.185 31.154 1.00 75.19 429 GLN A N 1
ATOM 3439 C CA . GLN A 1 429 ? -6.640 9.598 29.778 1.00 75.19 429 GLN A CA 1
ATOM 3440 C C . GLN A 1 429 ? -5.406 10.505 29.715 1.00 75.19 429 GLN A C 1
ATOM 3442 O O . GLN A 1 429 ? -4.524 10.253 28.895 1.00 75.19 429 GLN A O 1
ATOM 3447 N N . ASN A 1 430 ? -5.291 11.474 30.628 1.00 74.69 430 ASN A N 1
ATOM 3448 C CA . ASN A 1 430 ? -4.116 12.337 30.775 1.00 74.69 430 ASN A CA 1
ATOM 3449 C C . ASN A 1 430 ? -2.838 11.517 31.027 1.00 74.69 430 ASN A C 1
ATOM 3451 O O . ASN A 1 430 ? -1.814 11.736 30.380 1.00 74.69 430 ASN A O 1
ATOM 3455 N N . MET A 1 431 ? -2.905 10.526 31.924 1.00 75.81 431 MET A N 1
ATOM 3456 C CA . MET A 1 431 ? -1.776 9.650 32.249 1.00 75.81 431 MET A CA 1
ATOM 3457 C C . MET A 1 431 ? -1.342 8.777 31.061 1.00 75.81 431 MET A C 1
ATOM 3459 O O . MET A 1 431 ? -0.148 8.620 30.828 1.00 75.81 431 MET A O 1
ATOM 3463 N N . MET A 1 432 ? -2.292 8.243 30.285 1.00 70.56 432 MET A N 1
ATOM 3464 C CA . MET A 1 432 ? -1.999 7.432 29.093 1.00 70.56 432 MET A CA 1
ATOM 3465 C C . MET A 1 432 ? -1.508 8.267 27.899 1.00 70.56 432 MET A C 1
ATOM 3467 O O . MET A 1 432 ? -0.741 7.763 27.080 1.00 70.56 432 MET A O 1
ATOM 3471 N N . ALA A 1 433 ? -1.921 9.533 27.790 1.00 61.78 433 ALA A N 1
ATOM 3472 C CA . ALA A 1 433 ? -1.482 10.436 26.724 1.00 61.78 433 ALA A CA 1
ATOM 3473 C C . ALA A 1 433 ? 0.019 10.774 26.813 1.00 61.78 433 ALA A C 1
ATOM 3475 O O . ALA A 1 433 ? 0.673 10.943 25.787 1.00 61.78 433 ALA A O 1
ATOM 3476 N N . LEU A 1 434 ? 0.587 10.799 28.025 1.00 54.06 434 LEU A N 1
ATOM 3477 C CA . LEU A 1 434 ? 2.014 11.054 28.266 1.00 54.06 434 LEU A CA 1
ATOM 3478 C C . LEU A 1 434 ? 2.961 9.993 27.665 1.00 54.06 434 LEU A C 1
ATOM 3480 O O . LEU A 1 434 ? 4.152 10.264 27.519 1.00 54.06 434 LEU A O 1
ATOM 3484 N N . GLU A 1 435 ? 2.467 8.803 27.304 1.00 53.16 435 GLU A N 1
ATOM 3485 C CA . GLU A 1 435 ? 3.301 7.692 26.820 1.00 53.16 435 GLU A CA 1
ATOM 3486 C C . GLU A 1 435 ? 3.471 7.623 25.287 1.00 53.16 435 GLU A C 1
ATOM 3488 O O . GLU A 1 435 ? 4.218 6.763 24.813 1.00 53.16 435 GLU A O 1
ATOM 3493 N N . ARG A 1 436 ? 2.821 8.483 24.476 1.00 53.28 436 ARG A N 1
ATOM 3494 C CA . ARG A 1 436 ? 2.948 8.436 22.998 1.00 53.28 436 ARG A CA 1
ATOM 3495 C C . ARG A 1 436 ? 3.215 9.794 22.347 1.00 53.28 436 ARG A C 1
ATOM 3497 O O . ARG A 1 436 ? 2.488 10.758 22.534 1.00 53.28 436 ARG A O 1
ATOM 3504 N N . GLN A 1 437 ? 4.288 9.837 21.556 1.00 60.88 437 GLN A N 1
ATOM 3505 C CA . GLN A 1 437 ? 5.072 11.041 21.257 1.00 60.88 437 GLN A CA 1
ATOM 3506 C C . GLN A 1 437 ? 4.893 11.547 19.812 1.00 60.88 437 GLN A C 1
ATOM 3508 O O . GLN A 1 437 ? 5.860 11.653 19.057 1.00 60.88 437 GLN A O 1
ATOM 3513 N N . SER A 1 438 ? 3.666 11.837 19.382 1.00 66.62 438 SER A N 1
ATOM 3514 C CA . SER A 1 438 ? 3.426 12.473 18.074 1.00 66.62 438 SER A CA 1
ATOM 3515 C C . SER A 1 438 ? 2.255 13.454 18.168 1.00 66.62 438 SER A C 1
ATOM 3517 O O . SER A 1 438 ? 1.149 13.009 18.481 1.00 66.62 438 SER A O 1
ATOM 3519 N N . PRO A 1 439 ? 2.483 14.765 17.949 1.00 83.44 439 PRO A N 1
ATOM 3520 C CA . PRO A 1 439 ? 1.429 15.778 18.010 1.00 83.44 439 PRO A CA 1
ATOM 3521 C C . PRO A 1 439 ? 0.305 15.523 17.004 1.00 83.44 439 PRO A C 1
ATOM 3523 O O . PRO A 1 439 ? 0.569 15.089 15.882 1.00 83.44 439 PRO A O 1
ATOM 3526 N N . ALA A 1 440 ? -0.936 15.808 17.395 1.00 88.25 440 ALA A N 1
ATOM 3527 C CA . ALA A 1 440 ? -2.105 15.615 16.546 1.00 88.25 440 ALA A CA 1
ATOM 3528 C C . ALA A 1 440 ? -2.422 16.869 15.711 1.00 88.25 440 ALA A C 1
ATOM 3530 O O . ALA A 1 440 ? -2.099 17.997 16.089 1.00 88.25 440 ALA A O 1
ATOM 3531 N N . LEU A 1 441 ? -3.122 16.698 14.588 1.00 91.06 441 LEU A N 1
ATOM 3532 C CA . LEU A 1 441 ? -3.681 17.807 13.806 1.00 91.06 441 LEU A CA 1
ATOM 3533 C C . LEU A 1 441 ? -4.728 18.591 14.604 1.00 91.06 441 LEU A C 1
ATOM 3535 O O . LEU A 1 441 ? -4.830 19.806 14.455 1.00 91.06 441 LEU A O 1
ATOM 3539 N N . VAL A 1 442 ? -5.476 17.920 15.483 1.00 90.75 442 VAL A N 1
ATOM 3540 C CA . VAL A 1 442 ? -6.417 18.581 16.404 1.00 90.75 442 VAL A CA 1
ATOM 3541 C C . VAL A 1 442 ? -5.741 19.498 17.433 1.00 90.75 442 VAL A C 1
ATOM 3543 O O . VAL A 1 442 ? -6.428 20.347 17.997 1.00 90.75 442 VAL A O 1
ATOM 3546 N N . ASP A 1 443 ? -4.425 19.374 17.640 1.00 89.38 443 ASP A N 1
ATOM 3547 C CA . ASP A 1 443 ? -3.641 20.224 18.550 1.00 89.38 443 ASP A CA 1
ATOM 3548 C C . ASP A 1 443 ? -3.127 21.512 17.868 1.00 89.38 443 ASP A C 1
ATOM 3550 O O . ASP A 1 443 ? -2.475 22.341 18.508 1.00 89.38 443 ASP A O 1
ATOM 3554 N N . ILE A 1 444 ? -3.389 21.693 16.566 1.00 91.38 444 ILE A N 1
ATOM 3555 C CA . ILE A 1 444 ? -2.985 22.885 15.806 1.00 91.38 444 ILE A CA 1
ATOM 3556 C C . ILE A 1 444 ? -3.743 24.121 16.319 1.00 91.38 444 ILE A C 1
ATOM 3558 O O . ILE A 1 444 ? -4.947 24.085 16.588 1.00 91.38 444 ILE A O 1
ATOM 3562 N N . GLU A 1 445 ? -3.049 25.258 16.420 1.00 89.69 445 GLU A N 1
ATOM 3563 C CA . GLU A 1 445 ? -3.662 26.502 16.891 1.00 89.69 445 GLU A CA 1
ATOM 3564 C C . GLU A 1 445 ? -4.837 26.929 15.990 1.00 89.69 445 GLU A C 1
ATOM 3566 O O . GLU A 1 445 ? -4.716 26.997 14.766 1.00 89.69 445 GLU A O 1
ATOM 3571 N N . ASN A 1 446 ? -5.981 27.249 16.604 1.00 88.00 446 ASN A N 1
ATOM 3572 C CA . ASN A 1 446 ? -7.226 27.619 15.920 1.00 88.00 446 ASN A CA 1
ATOM 3573 C C . ASN A 1 446 ? -7.773 26.541 14.955 1.00 88.00 446 ASN A C 1
ATOM 3575 O O . ASN A 1 446 ? -8.481 26.866 14.001 1.00 88.00 446 ASN A O 1
ATOM 3579 N N . PHE A 1 447 ? -7.480 25.257 15.199 1.00 92.00 447 PHE A N 1
ATOM 3580 C CA . PHE A 1 447 ? -7.988 24.158 14.379 1.00 92.00 447 PHE A CA 1
ATOM 3581 C C . PHE A 1 447 ? -9.515 23.998 14.457 1.00 92.00 447 PHE A C 1
ATOM 3583 O O . PHE A 1 447 ? -10.137 23.976 15.523 1.00 92.00 447 PHE A O 1
ATOM 3590 N N . HIS A 1 448 ? -10.130 23.812 13.293 1.00 91.75 448 HIS A N 1
ATOM 3591 C CA . HIS A 1 448 ? -11.548 23.533 13.117 1.00 91.75 448 HIS A CA 1
ATOM 3592 C C . HIS A 1 448 ? -11.752 22.176 12.438 1.00 91.75 448 HIS A C 1
ATOM 3594 O O . HIS A 1 448 ? -11.060 21.828 11.484 1.00 91.75 448 HIS A O 1
ATOM 3600 N N . SER A 1 449 ? -12.791 21.438 12.844 1.00 91.56 449 SER A N 1
ATOM 3601 C CA . SER A 1 449 ? -13.104 20.111 12.280 1.00 91.56 449 SER A CA 1
ATOM 3602 C C . SER A 1 449 ? -13.303 20.112 10.749 1.00 91.56 449 SER A C 1
ATOM 3604 O O . SER A 1 449 ? -13.041 19.110 10.088 1.00 91.56 449 SER A O 1
ATOM 3606 N N . SER A 1 450 ? -13.683 21.248 10.152 1.00 92.25 450 SER A N 1
ATOM 3607 C CA . SER A 1 450 ? -13.754 21.423 8.694 1.00 92.25 450 SER A CA 1
ATOM 3608 C C . SER A 1 450 ? -12.390 21.419 7.987 1.00 92.25 450 SER A C 1
ATOM 3610 O O . SER A 1 450 ? -12.319 20.998 6.836 1.00 92.25 450 SER A O 1
ATOM 3612 N N . GLN A 1 451 ? -11.313 21.869 8.646 1.00 93.38 451 GLN A N 1
ATOM 3613 C CA . GLN A 1 451 ? -9.941 21.756 8.127 1.00 93.38 451 GLN A CA 1
ATOM 3614 C C . GLN A 1 451 ? -9.502 20.289 8.132 1.00 93.38 451 GLN A C 1
ATOM 3616 O O . GLN A 1 451 ? -9.047 19.796 7.104 1.00 93.38 451 GLN A O 1
ATOM 3621 N N . GLY A 1 452 ? -9.741 19.569 9.236 1.00 94.19 452 GLY A N 1
ATOM 3622 C CA . GLY A 1 452 ? -9.505 18.124 9.316 1.00 94.19 452 GLY A CA 1
ATOM 3623 C C . GLY A 1 452 ? -10.248 17.346 8.229 1.00 94.19 452 GLY A C 1
ATOM 3624 O O . GLY A 1 452 ? -9.622 16.614 7.470 1.00 94.19 452 GLY A O 1
ATOM 3625 N N . ALA A 1 453 ? -11.554 17.583 8.067 1.00 95.31 453 ALA A N 1
ATOM 3626 C CA . ALA A 1 453 ? -12.362 16.936 7.031 1.00 95.31 453 ALA A CA 1
ATOM 3627 C C . ALA A 1 453 ? -11.832 17.186 5.604 1.00 95.31 453 ALA A C 1
ATOM 3629 O O . ALA A 1 453 ? -11.771 16.256 4.799 1.00 95.31 453 ALA A O 1
ATOM 3630 N N . ASN A 1 454 ? -11.421 18.420 5.291 1.00 95.56 454 ASN A N 1
ATOM 3631 C CA . ASN A 1 454 ? -10.868 18.772 3.981 1.00 95.56 454 ASN A CA 1
ATOM 3632 C C . ASN A 1 454 ? -9.481 18.163 3.736 1.00 95.56 454 ASN A C 1
ATOM 3634 O O . ASN A 1 454 ? -9.220 17.687 2.630 1.00 95.56 454 ASN A O 1
ATOM 3638 N N . PHE A 1 455 ? -8.617 18.140 4.753 1.00 96.62 455 PHE A N 1
ATOM 3639 C CA . PHE A 1 455 ? -7.307 17.499 4.685 1.00 96.62 455 PHE A CA 1
ATOM 3640 C C . PHE A 1 455 ? -7.427 15.982 4.492 1.00 96.62 455 PHE A C 1
ATOM 3642 O O . PHE A 1 455 ? -6.810 15.426 3.586 1.00 96.62 455 PHE A O 1
ATOM 3649 N N . PHE A 1 456 ? -8.288 15.324 5.273 1.00 97.19 456 PHE A N 1
ATOM 3650 C CA . PHE A 1 456 ? -8.578 13.893 5.149 1.00 97.19 456 PHE A CA 1
ATOM 3651 C C . PHE A 1 456 ? -9.174 13.547 3.776 1.00 97.19 456 PHE A C 1
ATOM 3653 O O . PHE A 1 456 ? -8.729 12.593 3.144 1.00 97.19 456 PHE A O 1
ATOM 3660 N N . GLN A 1 457 ? -10.093 14.366 3.248 1.00 97.12 457 GLN A N 1
ATOM 3661 C CA . GLN A 1 457 ? -10.593 14.211 1.877 1.00 97.12 457 GLN A CA 1
ATOM 3662 C C . GLN A 1 457 ? -9.467 14.330 0.836 1.00 97.12 457 GLN A C 1
ATOM 3664 O O . GLN A 1 457 ? -9.368 13.478 -0.045 1.00 97.12 457 GLN A O 1
ATOM 3669 N N . ALA A 1 458 ? -8.599 15.343 0.944 1.00 97.75 458 ALA A N 1
ATOM 3670 C CA . ALA A 1 458 ? -7.471 15.526 0.028 1.00 97.75 458 ALA A CA 1
ATOM 3671 C C . ALA A 1 458 ? -6.480 14.349 0.084 1.00 97.75 458 ALA A C 1
ATOM 3673 O O . ALA A 1 458 ? -6.031 13.879 -0.960 1.00 97.75 458 ALA A O 1
ATOM 3674 N N . ALA A 1 459 ? -6.185 13.828 1.278 1.00 97.56 459 ALA A N 1
ATOM 3675 C CA . ALA A 1 459 ? -5.355 12.641 1.461 1.00 97.56 459 ALA A CA 1
ATOM 3676 C C . ALA A 1 459 ? -6.020 11.380 0.879 1.00 97.56 459 ALA A C 1
ATOM 3678 O O . ALA A 1 459 ? -5.376 10.620 0.158 1.00 97.56 459 ALA A O 1
ATOM 3679 N N . ALA A 1 460 ? -7.321 11.179 1.107 1.00 96.38 460 ALA A N 1
ATOM 3680 C CA . ALA A 1 460 ? -8.064 10.052 0.550 1.00 96.38 460 ALA A CA 1
ATOM 3681 C C . ALA A 1 460 ? -8.115 10.087 -0.991 1.00 96.38 460 ALA A C 1
ATOM 3683 O O . ALA A 1 460 ? -7.978 9.048 -1.637 1.00 96.38 460 ALA A O 1
ATOM 3684 N N . ASP A 1 461 ? -8.265 11.266 -1.599 1.00 96.56 461 ASP A N 1
ATOM 3685 C CA . ASP A 1 461 ? -8.243 11.418 -3.059 1.00 96.56 461 ASP A CA 1
ATOM 3686 C C . ASP A 1 461 ? -6.833 11.255 -3.642 1.00 96.56 461 ASP A C 1
ATOM 3688 O O . ASP A 1 461 ? -6.676 10.602 -4.675 1.00 96.56 461 ASP A O 1
ATOM 3692 N N . TYR A 1 462 ? -5.799 11.756 -2.957 1.00 96.56 462 TYR A N 1
ATOM 3693 C CA . TYR A 1 462 ? -4.400 11.490 -3.303 1.00 96.56 462 TYR A CA 1
ATOM 3694 C C . TYR A 1 462 ? -4.100 9.982 -3.275 1.00 96.56 462 TYR A C 1
ATOM 3696 O O . TYR A 1 462 ? -3.499 9.464 -4.217 1.00 96.56 462 TYR A O 1
ATOM 3704 N N . PHE A 1 463 ? -4.581 9.258 -2.254 1.00 94.19 463 PHE A N 1
ATOM 3705 C CA . PHE A 1 463 ? -4.417 7.805 -2.155 1.00 94.19 463 PHE A CA 1
ATOM 3706 C C . PHE A 1 463 ? -5.080 7.075 -3.329 1.00 94.19 463 PHE A C 1
ATOM 3708 O O . PHE A 1 463 ? -4.443 6.262 -3.993 1.00 94.19 463 PHE A O 1
ATOM 3715 N N . ARG A 1 464 ? -6.344 7.407 -3.635 1.00 92.69 464 ARG A N 1
ATOM 3716 C CA . ARG A 1 464 ? -7.110 6.798 -4.742 1.00 92.69 464 ARG A CA 1
ATOM 3717 C C . ARG A 1 464 ? -6.491 7.058 -6.117 1.00 92.69 464 ARG A C 1
ATOM 3719 O O . ARG A 1 464 ? -6.589 6.200 -6.988 1.00 92.69 464 ARG A O 1
ATOM 3726 N N . ARG A 1 465 ? -5.884 8.233 -6.328 1.00 93.44 465 ARG A N 1
ATOM 3727 C CA . ARG A 1 465 ? -5.209 8.594 -7.592 1.00 93.44 465 ARG A CA 1
ATOM 3728 C C . ARG A 1 465 ? -3.806 8.001 -7.718 1.00 93.44 465 ARG A C 1
ATOM 3730 O O . ARG A 1 465 ? -3.291 7.928 -8.830 1.00 93.44 465 ARG A O 1
ATOM 3737 N N . ALA A 1 466 ? -3.212 7.569 -6.603 1.00 92.12 466 ALA A N 1
ATOM 3738 C CA . ALA A 1 466 ? -1.953 6.836 -6.546 1.00 92.12 466 ALA A CA 1
ATOM 3739 C C . ALA A 1 466 ? -0.826 7.460 -7.410 1.00 92.12 466 ALA A C 1
ATOM 3741 O O . ALA A 1 466 ? -0.261 6.786 -8.275 1.00 92.12 466 ALA A O 1
ATOM 3742 N N . PRO A 1 467 ? -0.464 8.749 -7.223 1.00 93.00 467 PRO A N 1
ATOM 3743 C CA . PRO A 1 467 ? 0.481 9.453 -8.104 1.00 93.00 467 PRO A CA 1
ATOM 3744 C C . PRO A 1 467 ? 1.874 8.803 -8.148 1.00 93.00 467 PRO A C 1
ATOM 3746 O O . PRO A 1 467 ? 2.544 8.848 -9.180 1.00 93.00 467 PRO A O 1
ATOM 3749 N N . TRP A 1 468 ? 2.274 8.092 -7.088 1.00 90.56 468 TRP A N 1
ATOM 3750 C CA . TRP A 1 468 ? 3.469 7.234 -7.042 1.00 90.56 468 TRP A CA 1
ATOM 3751 C C . TRP A 1 468 ? 3.489 6.127 -8.112 1.00 90.56 468 TRP A C 1
ATOM 3753 O O . TRP A 1 468 ? 4.509 5.458 -8.283 1.00 90.56 468 TRP A O 1
ATOM 3763 N N . GLN A 1 469 ? 2.386 5.892 -8.834 1.00 87.56 469 GLN A N 1
ATOM 3764 C CA . GLN A 1 469 ? 2.365 5.017 -10.003 1.00 87.56 469 GLN A CA 1
ATOM 3765 C C . GLN A 1 469 ? 3.014 5.635 -11.248 1.00 87.56 469 GLN A C 1
ATOM 3767 O O . GLN A 1 469 ? 3.490 4.900 -12.111 1.00 87.56 469 GLN A O 1
ATOM 3772 N N . ARG A 1 470 ? 3.047 6.968 -11.341 1.00 88.31 470 ARG A N 1
ATOM 3773 C CA . ARG A 1 470 ? 3.503 7.719 -12.524 1.00 88.31 470 ARG A CA 1
ATOM 3774 C C . ARG A 1 470 ? 4.786 8.517 -12.280 1.00 88.31 470 ARG A C 1
ATOM 3776 O O . ARG A 1 470 ? 5.442 8.898 -13.242 1.00 88.31 470 ARG A O 1
ATOM 3783 N N . VAL A 1 471 ? 5.145 8.752 -11.017 1.00 88.88 471 VAL A N 1
ATOM 3784 C CA . VAL A 1 471 ? 6.367 9.467 -10.612 1.00 88.88 471 VAL A CA 1
ATOM 3785 C C . VAL A 1 471 ? 7.562 8.500 -10.555 1.00 88.88 471 VAL A C 1
ATOM 3787 O O . VAL A 1 471 ? 7.486 7.509 -9.818 1.00 88.88 471 VAL A O 1
ATOM 3790 N N . PRO A 1 472 ? 8.666 8.765 -11.282 1.00 84.06 472 PRO A N 1
ATOM 3791 C CA . PRO A 1 472 ? 9.926 8.035 -11.126 1.00 84.06 472 PRO A CA 1
ATOM 3792 C C . PRO A 1 472 ? 10.476 8.121 -9.697 1.00 84.06 472 PRO A C 1
ATOM 3794 O O . PRO A 1 472 ? 10.295 9.128 -9.013 1.00 84.06 472 PRO A O 1
ATOM 3797 N N . SER A 1 473 ? 11.172 7.083 -9.230 1.00 74.31 473 SER A N 1
ATOM 3798 C CA . SER A 1 473 ? 11.716 7.029 -7.859 1.00 74.31 473 SER A CA 1
ATOM 3799 C C . SER A 1 473 ? 12.824 8.051 -7.576 1.00 74.31 473 SER A C 1
ATOM 3801 O O . SER A 1 473 ? 13.189 8.244 -6.425 1.00 74.31 473 SER A O 1
ATOM 3803 N N . ASP A 1 474 ? 13.3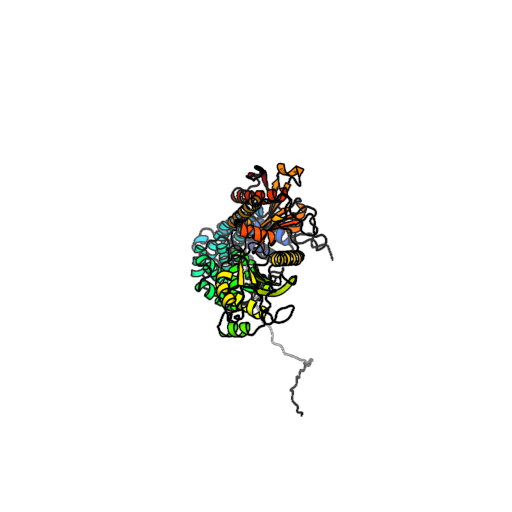69 8.672 -8.619 1.00 74.94 474 ASP A N 1
ATOM 3804 C CA . ASP A 1 474 ? 14.553 9.530 -8.615 1.00 74.94 474 ASP A CA 1
ATOM 3805 C C . ASP A 1 474 ? 14.269 11.019 -8.851 1.00 74.94 474 ASP A C 1
ATOM 3807 O O . ASP A 1 474 ? 15.173 11.797 -9.169 1.00 74.94 474 ASP A O 1
ATOM 3811 N N . THR A 1 475 ? 13.006 11.419 -8.708 1.00 84.56 475 THR A N 1
ATOM 3812 C CA . THR A 1 475 ? 12.522 12.736 -9.135 1.00 84.56 475 THR A CA 1
ATOM 3813 C C . THR A 1 475 ? 11.809 13.483 -8.021 1.00 84.56 475 THR A C 1
ATOM 3815 O O . THR A 1 475 ? 11.082 12.903 -7.214 1.00 84.56 475 THR A O 1
ATOM 3818 N N . ALA A 1 476 ? 12.008 14.799 -8.005 1.00 90.44 476 ALA A N 1
ATOM 3819 C CA . ALA A 1 476 ? 11.307 15.729 -7.138 1.00 90.44 476 ALA A CA 1
ATOM 3820 C C . ALA A 1 476 ? 10.384 16.629 -7.965 1.00 90.44 476 ALA A C 1
ATOM 3822 O O . ALA A 1 476 ? 10.638 16.922 -9.136 1.00 90.44 476 ALA A O 1
ATOM 3823 N N . ILE A 1 477 ? 9.326 17.125 -7.332 1.00 93.31 477 ILE A N 1
ATOM 3824 C CA . ILE A 1 477 ? 8.460 18.160 -7.896 1.00 93.31 477 ILE A CA 1
ATOM 3825 C C . ILE A 1 477 ? 8.745 19.447 -7.127 1.00 93.31 477 ILE A C 1
ATOM 3827 O O . ILE A 1 477 ? 8.457 19.543 -5.935 1.00 93.31 477 ILE A O 1
ATOM 3831 N N . ARG A 1 478 ? 9.316 20.456 -7.788 1.00 94.44 478 ARG A N 1
ATOM 3832 C CA . ARG A 1 478 ? 9.430 21.794 -7.199 1.00 94.44 478 ARG A CA 1
ATOM 3833 C C . ARG A 1 478 ? 8.043 22.418 -7.140 1.00 94.44 478 ARG A C 1
ATOM 3835 O O . ARG A 1 478 ? 7.345 22.430 -8.149 1.00 94.44 478 ARG A O 1
ATOM 3842 N N . ILE A 1 479 ? 7.683 22.958 -5.983 1.00 95.12 479 ILE A N 1
ATOM 3843 C CA . ILE A 1 479 ? 6.451 23.704 -5.734 1.00 95.12 479 ILE A CA 1
ATOM 3844 C C . ILE A 1 479 ? 6.854 25.110 -5.282 1.00 95.12 479 ILE A C 1
ATOM 3846 O O . ILE A 1 479 ? 7.310 25.304 -4.156 1.00 95.12 479 ILE A O 1
ATOM 3850 N N . ASP A 1 480 ? 6.701 26.104 -6.156 1.00 94.31 480 ASP A N 1
ATOM 3851 C CA . ASP A 1 480 ? 6.849 27.515 -5.791 1.00 94.31 480 ASP A CA 1
ATOM 3852 C C . ASP A 1 480 ? 5.469 28.073 -5.373 1.00 94.31 480 ASP A C 1
ATOM 3854 O O . ASP A 1 480 ? 4.529 28.098 -6.175 1.00 94.31 480 ASP A O 1
ATOM 3858 N N . CYS A 1 481 ? 5.343 28.548 -4.127 1.00 92.62 481 CYS A N 1
ATOM 3859 C CA . CYS A 1 481 ? 4.142 29.190 -3.580 1.00 92.62 481 CYS A CA 1
ATOM 3860 C C . CYS A 1 481 ? 4.484 30.544 -2.919 1.00 92.62 481 CYS A C 1
ATOM 3862 O O . CYS A 1 481 ? 4.617 30.634 -1.694 1.00 92.62 481 CYS A O 1
ATOM 3864 N N . PRO A 1 482 ? 4.559 31.642 -3.698 1.00 89.56 482 PRO A N 1
ATOM 3865 C CA . PRO A 1 482 ? 4.901 32.969 -3.175 1.00 89.56 482 PRO A CA 1
ATOM 3866 C C . PRO A 1 482 ? 3.929 33.511 -2.115 1.00 89.56 482 PRO A C 1
ATOM 3868 O O . PRO A 1 482 ? 4.299 34.392 -1.350 1.00 89.56 482 PRO A O 1
ATOM 3871 N N . GLN A 1 483 ? 2.696 32.994 -2.054 1.00 89.75 483 GLN A N 1
ATOM 3872 C CA . GLN A 1 483 ? 1.684 33.399 -1.066 1.00 89.75 483 GLN A CA 1
ATOM 3873 C C . GLN A 1 483 ? 2.011 32.972 0.373 1.00 89.75 483 GLN A C 1
ATOM 3875 O O . GLN A 1 483 ? 1.421 33.522 1.291 1.00 89.75 483 GLN A O 1
ATOM 3880 N N . LEU A 1 484 ? 2.913 32.004 0.571 1.00 84.38 484 LEU A N 1
ATOM 3881 C CA . LEU A 1 484 ? 3.317 31.524 1.901 1.00 84.38 484 LEU A CA 1
ATOM 3882 C C . LEU A 1 484 ? 4.736 31.979 2.292 1.00 84.38 484 LEU A C 1
ATOM 3884 O O . LEU A 1 484 ? 5.220 31.645 3.370 1.00 84.38 484 LEU A O 1
ATOM 3888 N N . ALA A 1 485 ? 5.378 32.792 1.446 1.00 84.00 485 ALA A N 1
ATOM 3889 C CA . ALA A 1 485 ? 6.742 33.290 1.635 1.00 84.00 485 ALA A CA 1
ATOM 3890 C C . ALA A 1 485 ? 6.925 34.209 2.861 1.00 84.00 485 ALA A C 1
ATOM 3892 O O . ALA A 1 485 ? 8.056 34.491 3.245 1.00 84.00 485 ALA A O 1
ATOM 3893 N N . GLU A 1 486 ? 5.834 34.706 3.454 1.00 83.56 486 GLU A N 1
ATOM 3894 C CA . GLU A 1 486 ? 5.866 35.489 4.697 1.00 83.56 486 GLU A CA 1
ATOM 3895 C C . GLU A 1 486 ? 5.883 34.616 5.966 1.00 83.56 486 GLU A C 1
ATOM 3897 O O . GLU A 1 486 ? 6.265 35.100 7.029 1.00 83.56 486 GLU A O 1
ATOM 3902 N N . PHE A 1 487 ? 5.514 33.332 5.854 1.00 80.00 487 PHE A N 1
ATOM 3903 C CA . PHE A 1 487 ? 5.447 32.382 6.974 1.00 80.00 487 PHE A CA 1
ATOM 3904 C C . PHE A 1 487 ? 6.573 31.340 6.963 1.00 80.00 487 PHE A C 1
ATOM 3906 O O . PHE A 1 487 ? 6.891 30.772 8.005 1.00 80.00 487 PHE A O 1
ATOM 3913 N N . GLY A 1 488 ? 7.173 31.081 5.799 1.00 80.12 488 GLY A N 1
ATOM 3914 C CA . GLY A 1 488 ? 8.211 30.072 5.618 1.00 80.12 488 GLY A CA 1
ATOM 3915 C C . GLY A 1 488 ? 8.817 30.115 4.216 1.00 80.12 488 GLY A C 1
ATOM 3916 O O . GLY A 1 488 ? 8.798 31.147 3.542 1.00 80.12 488 GLY A O 1
ATOM 3917 N N . ALA A 1 489 ? 9.362 28.990 3.750 1.00 80.62 489 ALA A N 1
ATOM 3918 C CA . ALA A 1 489 ? 9.971 28.920 2.427 1.00 80.62 489 ALA A CA 1
ATOM 3919 C C . ALA A 1 489 ? 8.947 29.200 1.306 1.00 80.62 489 ALA A C 1
ATOM 3921 O O . ALA A 1 489 ? 7.865 28.613 1.251 1.00 80.62 489 ALA A O 1
ATOM 3922 N N . ALA A 1 490 ? 9.314 30.067 0.358 1.00 86.81 490 ALA A N 1
ATOM 3923 C CA . ALA A 1 490 ? 8.518 30.335 -0.846 1.00 86.81 490 ALA A CA 1
ATOM 3924 C C . ALA A 1 490 ? 8.551 29.176 -1.863 1.00 86.81 490 ALA A C 1
ATOM 3926 O O . ALA A 1 490 ? 7.773 29.163 -2.819 1.00 86.81 490 ALA A O 1
ATOM 3927 N N . ARG A 1 491 ? 9.484 28.237 -1.681 1.00 92.06 491 ARG A N 1
ATOM 3928 C CA . ARG A 1 491 ? 9.771 27.101 -2.554 1.00 92.06 491 ARG A CA 1
ATOM 3929 C C . ARG A 1 491 ? 9.923 25.849 -1.710 1.00 92.06 491 ARG A C 1
ATOM 3931 O O . ARG A 1 491 ? 10.599 25.883 -0.689 1.00 92.06 491 ARG A O 1
ATOM 3938 N N . TRP A 1 492 ? 9.343 24.765 -2.199 1.00 93.50 492 TRP A N 1
ATOM 3939 C CA . TRP A 1 492 ? 9.414 23.439 -1.607 1.00 93.50 492 TRP A CA 1
ATOM 3940 C C . TRP A 1 492 ? 9.767 22.410 -2.676 1.00 93.50 492 TRP A C 1
ATOM 3942 O O . TRP A 1 492 ? 9.502 22.610 -3.864 1.00 93.50 492 TRP A O 1
ATOM 3952 N N . PHE A 1 493 ? 10.346 21.297 -2.248 1.00 93.19 493 PHE A N 1
ATOM 3953 C CA . PHE A 1 493 ? 10.660 20.144 -3.077 1.00 93.19 493 PHE A CA 1
ATOM 3954 C C . PHE A 1 493 ? 9.856 18.960 -2.557 1.00 93.19 493 PHE A C 1
ATOM 3956 O O . PHE A 1 493 ? 10.050 18.508 -1.431 1.00 93.19 493 PHE A O 1
ATOM 3963 N N . ALA A 1 494 ? 8.909 18.506 -3.369 1.00 93.69 494 ALA A N 1
ATOM 3964 C CA . ALA A 1 494 ? 7.994 17.438 -3.030 1.00 93.69 494 ALA A CA 1
ATOM 3965 C C . ALA A 1 494 ? 8.513 16.092 -3.546 1.00 93.69 494 ALA A C 1
ATOM 3967 O O . ALA A 1 494 ? 8.784 15.938 -4.740 1.00 93.69 494 ALA A O 1
ATOM 3968 N N . ILE A 1 495 ? 8.599 15.118 -2.645 1.00 92.06 495 ILE A N 1
ATOM 3969 C CA . ILE A 1 495 ? 8.890 13.716 -2.929 1.00 92.06 495 ILE A CA 1
ATOM 3970 C C . ILE A 1 495 ? 7.608 12.921 -2.725 1.00 92.06 495 ILE A C 1
ATOM 3972 O O . ILE A 1 495 ? 7.070 12.822 -1.622 1.00 92.06 495 ILE A O 1
ATOM 3976 N N . VAL A 1 496 ? 7.107 12.363 -3.822 1.00 92.94 496 VAL A N 1
ATOM 3977 C CA . VAL A 1 496 ? 5.989 11.420 -3.810 1.00 92.94 496 VAL A CA 1
ATOM 3978 C C . VAL A 1 496 ? 6.516 10.082 -3.307 1.00 92.94 496 VAL A C 1
ATOM 3980 O O . VAL A 1 496 ? 7.475 9.563 -3.871 1.00 92.94 496 VAL A O 1
ATOM 3983 N N . LEU A 1 497 ? 5.895 9.529 -2.264 1.00 90.75 497 LEU A N 1
ATOM 3984 C CA . LEU A 1 497 ? 6.287 8.263 -1.642 1.00 90.75 497 LEU A CA 1
ATOM 3985 C C . LEU A 1 497 ? 5.327 7.145 -2.075 1.00 90.75 497 LEU A C 1
ATOM 3987 O O . LEU A 1 497 ? 4.110 7.345 -2.108 1.00 90.75 497 LEU A O 1
ATOM 3991 N N . GLY A 1 498 ? 5.871 5.965 -2.385 1.00 86.44 498 GLY A N 1
ATOM 3992 C CA . GLY A 1 498 ? 5.097 4.754 -2.707 1.00 86.44 498 GLY A CA 1
ATOM 3993 C C . GLY A 1 498 ? 5.717 3.850 -3.779 1.00 86.44 498 GLY A C 1
ATOM 3994 O O . GLY A 1 498 ? 5.282 2.715 -3.963 1.00 86.44 498 GLY A O 1
ATOM 3995 N N . GLN A 1 499 ? 6.759 4.307 -4.481 1.00 82.56 499 GLN A N 1
ATOM 3996 C CA . GLN A 1 499 ? 7.403 3.583 -5.585 1.00 82.56 499 GLN A CA 1
ATOM 3997 C C . GLN A 1 499 ? 7.981 2.237 -5.125 1.00 82.56 499 GLN A C 1
ATOM 3999 O O . GLN A 1 499 ? 7.810 1.246 -5.828 1.00 82.56 499 GLN A O 1
ATOM 4004 N N . GLY A 1 500 ? 8.606 2.185 -3.944 1.00 72.75 500 GLY A N 1
ATOM 4005 C CA . GLY A 1 500 ? 9.125 0.953 -3.331 1.00 72.75 500 GLY A CA 1
ATOM 4006 C C . GLY A 1 500 ? 8.099 0.148 -2.521 1.00 72.75 500 GLY A C 1
ATOM 4007 O O . GLY A 1 500 ? 8.469 -0.818 -1.865 1.00 72.75 500 GLY A O 1
ATOM 4008 N N . GLY A 1 501 ? 6.826 0.561 -2.494 1.00 74.88 501 GLY A N 1
ATOM 4009 C CA . GLY A 1 501 ? 5.738 -0.176 -1.842 1.00 74.88 501 GLY A CA 1
ATOM 4010 C C . GLY A 1 501 ? 5.773 -0.291 -0.318 1.00 74.88 501 GLY A C 1
ATOM 4011 O O . GLY A 1 501 ? 4.892 -0.943 0.236 1.00 74.88 501 GLY A O 1
ATOM 4012 N N . GLN A 1 502 ? 6.749 0.320 0.360 1.00 73.25 502 GLN A N 1
ATOM 4013 C CA . GLN A 1 502 ? 6.836 0.285 1.821 1.00 73.25 502 GLN A CA 1
ATOM 4014 C C . GLN A 1 502 ? 6.009 1.387 2.478 1.00 73.25 502 GLN A C 1
ATOM 4016 O O . GLN A 1 502 ? 5.064 1.079 3.200 1.00 73.25 502 GLN A O 1
ATOM 4021 N N . THR A 1 503 ? 6.307 2.647 2.169 1.00 81.81 503 THR A N 1
ATOM 4022 C CA . THR A 1 503 ? 5.600 3.817 2.704 1.00 81.81 503 THR A CA 1
ATOM 4023 C C . THR A 1 503 ? 4.968 4.594 1.558 1.00 81.81 503 THR A C 1
ATOM 4025 O O . THR A 1 503 ? 5.622 4.841 0.543 1.00 81.81 503 THR A O 1
ATOM 4028 N N . PHE A 1 504 ? 3.711 4.999 1.725 1.00 90.88 504 PHE A N 1
ATOM 4029 C CA . PHE A 1 504 ? 2.976 5.827 0.769 1.00 90.88 504 PHE A CA 1
ATOM 4030 C C . PHE A 1 504 ? 2.730 7.206 1.367 1.00 90.88 504 PHE A C 1
ATOM 4032 O O . PHE A 1 504 ? 2.525 7.320 2.575 1.00 90.88 504 PHE A O 1
ATOM 4039 N N . GLY A 1 505 ? 2.723 8.249 0.536 1.00 94.19 505 GLY A N 1
ATOM 4040 C CA . GLY A 1 505 ? 2.540 9.612 1.029 1.00 94.19 505 GLY A CA 1
ATOM 4041 C C . GLY A 1 505 ? 3.169 10.697 0.162 1.00 94.19 505 GLY A C 1
ATOM 4042 O O . GLY A 1 505 ? 3.383 10.523 -1.043 1.00 94.19 505 GLY A O 1
ATOM 4043 N N . LEU A 1 506 ? 3.452 11.829 0.800 1.00 95.44 506 LEU A N 1
ATOM 4044 C CA . LEU A 1 506 ? 4.088 13.009 0.225 1.00 95.44 506 LEU A CA 1
ATOM 4045 C C . LEU A 1 506 ? 4.987 13.663 1.284 1.00 95.44 506 LEU A C 1
ATOM 4047 O O . LEU A 1 506 ? 4.496 14.037 2.348 1.00 95.44 506 LEU A O 1
ATOM 4051 N N . ALA A 1 507 ? 6.271 13.835 0.983 1.00 92.94 507 ALA A N 1
ATOM 4052 C CA . ALA A 1 507 ? 7.215 14.579 1.815 1.00 92.94 507 ALA A CA 1
ATOM 4053 C C . ALA A 1 507 ? 7.598 15.898 1.135 1.00 92.94 507 ALA A C 1
ATOM 4055 O O . ALA A 1 507 ? 7.907 15.911 -0.055 1.00 92.94 507 ALA A O 1
ATOM 4056 N N . LEU A 1 508 ? 7.562 17.005 1.875 1.00 92.88 508 LEU A N 1
ATOM 4057 C CA . LEU A 1 508 ? 7.944 18.340 1.417 1.00 92.88 508 LEU A CA 1
ATOM 4058 C C . LEU A 1 508 ? 9.200 18.797 2.165 1.00 92.88 508 LEU A C 1
ATOM 4060 O O . LEU A 1 508 ? 9.219 18.807 3.395 1.00 92.88 508 LEU A O 1
ATOM 4064 N N . TYR A 1 509 ? 10.213 19.224 1.417 1.00 90.94 509 TYR A N 1
ATOM 4065 C CA . TYR A 1 509 ? 11.474 19.754 1.943 1.00 90.94 509 TYR A CA 1
ATOM 4066 C C . TYR A 1 509 ? 11.655 21.205 1.508 1.00 90.94 509 TYR A C 1
ATOM 4068 O O . TYR A 1 509 ? 11.374 21.537 0.353 1.00 90.94 509 TYR A O 1
ATOM 4076 N N . SER A 1 510 ? 12.152 22.073 2.390 1.00 89.12 510 SER A N 1
ATOM 4077 C CA . SER A 1 510 ? 12.492 23.451 2.004 1.00 89.12 510 SER A CA 1
ATOM 4078 C C . SER A 1 510 ? 13.754 23.528 1.129 1.00 89.12 510 SER A C 1
ATOM 4080 O O . SER A 1 510 ? 13.878 24.438 0.313 1.00 89.12 510 SER A O 1
ATOM 4082 N N . GLU A 1 511 ? 14.667 22.557 1.253 1.00 86.19 511 GLU A N 1
ATOM 4083 C CA . GLU A 1 511 ? 15.974 22.544 0.584 1.00 86.19 511 GLU A CA 1
ATOM 4084 C C . GLU A 1 511 ? 16.162 21.346 -0.358 1.00 86.19 511 GLU A C 1
ATOM 4086 O O . GLU A 1 511 ? 15.895 20.196 -0.006 1.00 86.19 511 GLU A O 1
ATOM 4091 N N . LEU A 1 512 ? 16.708 21.596 -1.556 1.00 83.25 512 LEU A N 1
ATOM 4092 C CA . LEU A 1 512 ? 17.011 20.534 -2.529 1.00 83.25 512 LEU A CA 1
ATOM 4093 C C . LEU A 1 512 ? 18.162 19.631 -2.057 1.00 83.25 512 LEU A C 1
ATOM 4095 O O . LEU A 1 512 ? 18.190 18.449 -2.388 1.00 83.25 512 LEU A O 1
ATOM 4099 N N . GLY A 1 513 ? 19.093 20.167 -1.261 1.00 81.62 513 GLY A N 1
ATOM 4100 C CA . GLY A 1 513 ? 20.205 19.395 -0.700 1.00 81.62 513 GLY A CA 1
ATOM 4101 C C . GLY A 1 513 ? 19.752 18.305 0.278 1.00 81.62 513 GLY A C 1
ATOM 4102 O O . GLY A 1 513 ? 20.380 17.251 0.347 1.00 81.62 513 GLY A O 1
ATOM 4103 N N . ASP A 1 514 ? 18.641 18.509 0.992 1.00 79.69 514 ASP A N 1
ATOM 4104 C CA . ASP A 1 514 ? 18.062 17.489 1.878 1.00 79.69 514 ASP A CA 1
ATOM 4105 C C . ASP A 1 514 ? 17.477 16.329 1.060 1.00 79.69 514 ASP A C 1
ATOM 4107 O O . ASP A 1 514 ? 17.778 15.164 1.322 1.00 79.69 514 ASP A O 1
ATOM 4111 N N . VAL A 1 515 ? 16.745 16.652 -0.011 1.00 79.38 515 VAL A N 1
ATOM 4112 C CA . VAL A 1 515 ? 16.253 15.676 -0.995 1.00 79.38 515 VAL A CA 1
ATOM 4113 C C . VAL A 1 515 ? 17.404 14.879 -1.616 1.00 79.38 515 VAL A C 1
ATOM 4115 O O . VAL A 1 515 ? 17.357 13.651 -1.642 1.00 79.38 515 VAL A O 1
ATOM 4118 N N . GLN A 1 516 ? 18.450 15.562 -2.089 1.00 78.56 516 GLN A N 1
ATOM 4119 C CA . GLN A 1 516 ? 19.607 14.931 -2.730 1.00 78.56 516 GLN A CA 1
ATOM 4120 C C . GLN A 1 516 ? 20.366 14.000 -1.775 1.00 78.56 516 GLN A C 1
ATOM 4122 O O . GLN A 1 516 ? 20.810 12.937 -2.199 1.00 78.56 516 GLN A O 1
ATOM 4127 N N . ARG A 1 517 ? 20.473 14.342 -0.483 1.00 74.25 517 ARG A N 1
ATOM 4128 C CA . ARG A 1 517 ? 21.092 13.467 0.530 1.00 74.25 517 ARG A CA 1
ATOM 4129 C C . ARG A 1 517 ? 20.269 12.209 0.803 1.00 74.25 517 ARG A C 1
ATOM 4131 O O . ARG A 1 517 ? 20.842 11.124 0.849 1.00 74.25 517 ARG A O 1
ATOM 4138 N N . 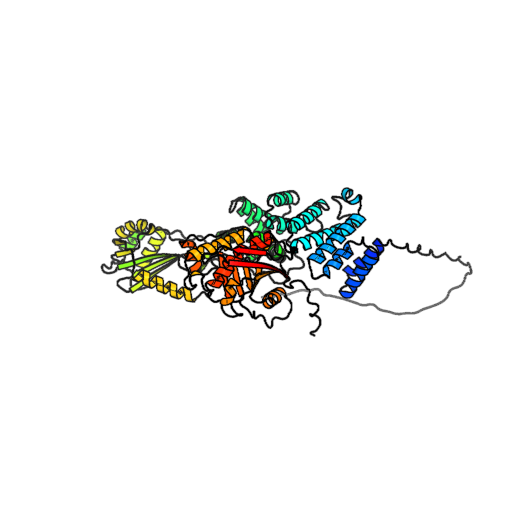LEU A 1 518 ? 18.946 12.333 0.920 1.00 69.12 518 LEU A N 1
ATOM 4139 C CA . LEU A 1 518 ? 18.041 11.188 1.098 1.00 69.12 518 LEU A CA 1
ATOM 4140 C C . LEU A 1 518 ? 18.033 10.257 -0.125 1.00 69.12 518 LEU A C 1
ATOM 4142 O O . LEU A 1 518 ? 17.954 9.041 0.016 1.00 69.12 518 LEU A O 1
ATOM 4146 N N . CYS A 1 519 ? 18.164 10.834 -1.318 1.00 63.50 519 CYS A N 1
ATOM 4147 C CA . CYS A 1 519 ? 18.283 10.116 -2.583 1.00 63.50 519 CYS A CA 1
ATOM 4148 C C . CYS A 1 519 ? 19.672 9.479 -2.812 1.00 63.50 519 CYS A C 1
ATOM 4150 O O . CYS A 1 519 ? 19.788 8.451 -3.473 1.00 63.50 519 CYS A O 1
ATOM 4152 N N . GLY A 1 520 ? 20.741 10.104 -2.313 1.00 54.84 520 GLY A N 1
ATOM 4153 C CA . GLY A 1 520 ? 22.121 9.831 -2.733 1.00 54.84 520 GLY A CA 1
ATOM 4154 C C . GLY A 1 520 ? 22.760 8.544 -2.198 1.00 54.84 520 GLY A C 1
ATOM 4155 O O . GLY A 1 520 ? 23.776 8.119 -2.740 1.00 54.84 520 GLY A O 1
ATOM 4156 N N . GLY A 1 521 ? 22.200 7.926 -1.152 1.00 46.94 521 GLY A N 1
ATOM 4157 C CA . GLY A 1 521 ? 22.456 6.540 -0.714 1.00 46.94 521 GLY A CA 1
ATOM 4158 C C . GLY A 1 521 ? 23.858 6.128 -0.215 1.00 46.94 521 GLY A C 1
ATOM 4159 O O . GLY A 1 521 ? 23.940 5.201 0.587 1.00 46.94 521 GLY A O 1
ATOM 4160 N N . CYS A 1 522 ? 24.953 6.765 -0.650 1.00 35.19 522 CYS A N 1
ATOM 4161 C CA . CYS A 1 522 ? 26.301 6.168 -0.580 1.00 35.19 522 CYS A CA 1
ATOM 4162 C C . CYS A 1 522 ? 27.378 6.968 0.179 1.00 35.19 522 CYS A C 1
ATOM 4164 O O . CYS A 1 522 ? 28.474 6.448 0.383 1.00 35.19 522 CYS A O 1
ATOM 4166 N N . CYS A 1 523 ? 27.110 8.196 0.633 1.00 27.83 523 CYS A N 1
ATOM 4167 C CA . CYS A 1 523 ? 28.108 9.004 1.347 1.00 27.83 523 CYS A CA 1
ATOM 4168 C C . CYS A 1 523 ? 27.927 8.930 2.871 1.00 27.83 523 CYS A C 1
ATOM 4170 O O . CYS A 1 523 ? 27.264 9.788 3.438 1.00 27.83 523 CYS A O 1
ATOM 4172 N N . SER A 1 524 ? 28.565 7.928 3.492 1.00 33.22 524 SER A N 1
ATOM 4173 C CA . SER A 1 524 ? 28.884 7.764 4.930 1.00 33.22 524 SER A CA 1
ATOM 4174 C C . SER A 1 524 ? 27.778 8.021 5.984 1.00 33.22 524 SER A C 1
ATOM 4176 O O . SER A 1 524 ? 27.235 9.120 6.063 1.00 33.22 524 SER A O 1
ATOM 4178 N N . PRO A 1 525 ? 27.531 7.093 6.935 1.00 34.19 525 PRO A N 1
ATOM 4179 C CA . PRO A 1 525 ? 26.652 7.345 8.084 1.00 34.19 525 PRO A CA 1
ATOM 4180 C C . PRO A 1 525 ? 27.325 8.303 9.092 1.00 34.19 525 PRO A C 1
ATOM 4182 O O . PRO A 1 525 ? 27.866 7.874 10.110 1.00 34.19 525 PRO A O 1
ATOM 4185 N N . GLY A 1 526 ? 27.333 9.601 8.766 1.00 36.75 526 GLY A N 1
ATOM 4186 C CA . GLY A 1 526 ? 28.038 10.662 9.495 1.00 36.75 526 GLY A CA 1
ATOM 4187 C C . GLY A 1 526 ? 27.190 11.909 9.768 1.00 36.75 526 GLY A C 1
ATOM 4188 O O . GLY A 1 526 ? 27.063 12.287 10.926 1.00 36.75 526 GLY A O 1
ATOM 4189 N N . ASP A 1 527 ? 26.563 12.498 8.741 1.00 42.00 527 ASP A N 1
ATOM 4190 C CA . ASP A 1 527 ? 25.761 13.735 8.855 1.00 42.00 527 ASP A CA 1
ATOM 4191 C C . ASP A 1 527 ? 24.350 13.563 8.257 1.00 42.00 527 ASP A C 1
ATOM 4193 O O . ASP A 1 527 ? 23.992 14.113 7.212 1.00 42.00 527 ASP A O 1
ATOM 4197 N N . GLY A 1 528 ? 23.526 12.772 8.952 1.00 47.88 528 GLY A N 1
ATOM 4198 C CA . GLY A 1 528 ? 22.118 12.527 8.610 1.00 47.88 528 GLY A CA 1
ATOM 4199 C C . GLY A 1 528 ? 21.151 13.669 8.958 1.00 47.88 528 GLY A C 1
ATOM 4200 O O . GLY A 1 528 ? 19.942 13.469 8.894 1.00 47.88 528 GLY A O 1
ATOM 4201 N N . SER A 1 529 ? 21.649 14.842 9.359 1.00 55.25 529 SER A N 1
ATOM 4202 C CA . SER A 1 529 ? 20.833 15.996 9.745 1.00 55.25 529 SER A CA 1
ATOM 4203 C C . SER A 1 529 ? 20.262 16.722 8.525 1.00 55.25 529 SER A C 1
ATOM 4205 O O . SER A 1 529 ? 20.990 17.396 7.790 1.00 55.25 529 SER A O 1
ATOM 4207 N N . THR A 1 530 ? 18.945 16.629 8.317 1.00 59.31 530 THR A N 1
ATOM 4208 C CA . THR A 1 530 ? 18.219 17.570 7.450 1.00 59.31 530 THR A CA 1
ATOM 4209 C C . THR A 1 530 ? 18.449 18.987 7.961 1.00 59.31 530 THR A C 1
ATOM 4211 O O . THR A 1 530 ? 18.357 19.236 9.163 1.00 59.31 530 THR A O 1
ATOM 4214 N N . THR A 1 531 ? 18.804 19.898 7.058 1.00 61.19 531 THR A N 1
ATOM 4215 C CA . THR A 1 531 ? 19.131 21.292 7.411 1.00 61.19 531 THR A CA 1
ATOM 4216 C C . THR A 1 531 ? 17.950 22.245 7.266 1.00 61.19 531 THR A C 1
ATOM 4218 O O . THR A 1 531 ? 18.007 23.355 7.790 1.00 61.19 531 THR A O 1
ATOM 4221 N N . GLY A 1 532 ? 16.907 21.832 6.545 1.00 67.69 532 GLY A N 1
ATOM 4222 C CA . GLY A 1 532 ? 15.660 22.562 6.383 1.00 67.69 532 GLY A CA 1
ATOM 4223 C C . GLY A 1 532 ? 14.444 21.812 6.928 1.00 67.69 532 GLY A C 1
ATOM 4224 O O . GLY A 1 532 ? 14.514 20.650 7.333 1.00 67.69 532 GLY A O 1
ATOM 4225 N N . THR A 1 533 ? 13.297 22.492 6.895 1.00 77.75 533 THR A N 1
ATOM 4226 C CA . THR A 1 533 ? 12.018 21.948 7.357 1.00 77.75 533 THR A CA 1
ATOM 4227 C C . THR A 1 533 ? 11.587 20.761 6.499 1.00 77.75 533 THR A C 1
ATOM 4229 O O . THR A 1 533 ? 11.488 20.867 5.273 1.00 77.75 533 THR A O 1
ATOM 4232 N N . CYS A 1 534 ? 11.276 19.651 7.166 1.00 84.25 534 CYS A N 1
ATOM 4233 C CA . CYS A 1 534 ? 10.668 18.459 6.597 1.00 84.25 534 CYS A CA 1
ATOM 4234 C C . CYS A 1 534 ? 9.210 18.369 7.061 1.00 84.25 534 CYS A C 1
ATOM 4236 O O . CYS A 1 534 ? 8.924 18.299 8.259 1.00 84.25 534 CYS A O 1
ATOM 4238 N N . LEU A 1 535 ? 8.289 18.346 6.101 1.00 90.38 535 LEU A N 1
ATOM 4239 C CA . LEU A 1 535 ? 6.853 18.262 6.334 1.00 90.38 535 LEU A CA 1
ATOM 4240 C C . LEU A 1 535 ? 6.289 17.095 5.522 1.00 90.38 535 LEU A C 1
ATOM 4242 O O . LEU A 1 535 ? 6.145 17.179 4.303 1.00 90.38 535 LEU A O 1
ATOM 4246 N N . SER A 1 536 ? 6.001 15.985 6.196 1.00 91.50 536 SER A N 1
ATOM 4247 C CA . SER A 1 536 ? 5.586 14.727 5.572 1.00 91.50 536 SER A CA 1
ATOM 4248 C C . SER A 1 536 ? 4.162 14.348 5.952 1.00 91.50 536 SER A C 1
ATOM 4250 O O . SER A 1 536 ? 3.788 14.408 7.119 1.00 91.50 536 SER A O 1
ATOM 4252 N N . MET A 1 537 ? 3.383 13.898 4.972 1.00 94.81 537 MET A N 1
ATOM 4253 C CA . MET A 1 537 ? 2.135 13.166 5.180 1.00 94.81 537 MET A CA 1
ATOM 4254 C C . MET A 1 537 ? 2.351 11.731 4.702 1.00 94.81 537 MET A C 1
ATOM 4256 O O . MET A 1 537 ? 2.654 11.514 3.527 1.00 94.81 537 MET A O 1
ATOM 4260 N N . LEU A 1 538 ? 2.216 10.770 5.612 1.00 94.25 538 LEU A N 1
ATOM 4261 C CA . LEU A 1 538 ? 2.329 9.335 5.358 1.00 94.25 538 LEU A CA 1
ATOM 4262 C C . LEU A 1 538 ? 0.959 8.669 5.520 1.00 94.25 538 LEU A C 1
ATOM 4264 O O . LEU A 1 538 ? 0.141 9.127 6.314 1.00 94.25 538 LEU A O 1
ATOM 4268 N N . PHE A 1 539 ? 0.717 7.568 4.815 1.00 93.69 539 PHE A N 1
ATOM 4269 C CA . PHE A 1 539 ? -0.443 6.709 5.060 1.00 93.69 539 PHE A CA 1
ATOM 4270 C C . PHE A 1 539 ? -0.087 5.549 5.989 1.00 93.69 539 PHE A C 1
ATOM 4272 O O . PHE A 1 539 ? 0.967 4.934 5.821 1.00 93.69 539 PHE A O 1
ATOM 4279 N N . GLY A 1 540 ? -0.989 5.238 6.920 1.00 89.75 540 GLY A N 1
ATOM 4280 C CA . GLY A 1 540 ? -0.886 4.091 7.820 1.00 89.75 540 GLY A CA 1
ATOM 4281 C C . GLY A 1 540 ? -2.245 3.554 8.274 1.00 89.75 540 GLY A C 1
ATOM 4282 O O . GLY A 1 540 ? -3.308 4.033 7.862 1.00 89.75 540 GLY A O 1
ATOM 4283 N N . GLU A 1 541 ? -2.215 2.547 9.141 1.00 88.62 541 GLU A N 1
ATOM 4284 C CA . GLU A 1 541 ? -3.394 2.008 9.817 1.00 88.62 541 GLU A CA 1
ATOM 4285 C C . GLU A 1 541 ? -3.832 2.907 10.995 1.00 88.62 541 GLU A C 1
ATOM 4287 O O . GLU A 1 541 ? -3.068 3.701 11.546 1.00 88.62 541 GLU A O 1
ATOM 4292 N N . ALA A 1 542 ? -5.081 2.750 11.449 1.00 89.19 542 ALA A N 1
ATOM 4293 C CA . ALA A 1 542 ? -5.682 3.563 12.518 1.00 89.19 542 ALA A CA 1
ATOM 4294 C C . ALA A 1 542 ? -4.898 3.593 13.855 1.00 89.19 542 ALA A C 1
ATOM 4296 O O . ALA A 1 542 ? -5.163 4.453 14.696 1.00 89.19 542 ALA A O 1
ATOM 4297 N N . PHE A 1 543 ? -3.969 2.656 14.084 1.00 86.19 543 PHE A N 1
ATOM 4298 C CA . PHE A 1 543 ? -3.138 2.600 15.292 1.00 86.19 543 PHE A CA 1
ATOM 4299 C C . PHE A 1 543 ? -1.809 3.362 15.204 1.00 86.19 543 PHE A C 1
ATOM 4301 O O . PHE A 1 543 ? -1.111 3.464 16.216 1.00 86.19 543 PHE A O 1
ATOM 4308 N N . GLU A 1 544 ? -1.473 3.876 14.021 1.00 86.31 544 GLU A N 1
ATOM 4309 C CA . GLU A 1 544 ? -0.230 4.603 13.728 1.00 86.31 544 GLU A CA 1
ATOM 4310 C C . GLU A 1 544 ? -0.422 6.126 13.788 1.00 86.31 544 GLU A C 1
ATOM 4312 O O . GLU A 1 544 ? 0.534 6.859 14.029 1.00 86.31 544 GLU A O 1
ATOM 4317 N N . VAL A 1 545 ? -1.662 6.608 13.634 1.00 89.06 545 VAL A N 1
ATOM 4318 C CA . VAL A 1 545 ? -2.016 8.029 13.774 1.00 89.06 545 VAL A CA 1
ATOM 4319 C C . VAL A 1 545 ? -2.221 8.461 15.236 1.00 89.06 545 VAL A C 1
ATOM 4321 O O . VAL A 1 545 ? -2.622 7.644 16.076 1.00 89.06 545 VAL A O 1
ATOM 4324 N N . PRO A 1 546 ? -2.015 9.756 15.560 1.00 88.50 546 PRO A N 1
ATOM 4325 C CA . PRO A 1 546 ? -2.355 10.318 16.862 1.00 88.50 546 PRO A CA 1
ATOM 4326 C C . PRO A 1 546 ? -3.816 10.048 17.236 1.00 88.50 546 PRO A C 1
ATOM 4328 O O . PRO A 1 546 ? -4.738 10.218 16.435 1.00 88.50 546 PRO A O 1
ATOM 4331 N N . ILE A 1 547 ? -4.053 9.644 18.487 1.00 85.62 547 ILE A N 1
ATOM 4332 C CA . ILE A 1 547 ? -5.393 9.219 18.918 1.00 85.62 547 ILE A CA 1
ATOM 4333 C C . ILE A 1 547 ? -6.421 10.363 18.880 1.00 85.62 547 ILE A C 1
ATOM 4335 O O . ILE A 1 547 ? -7.603 10.108 18.652 1.00 85.62 547 ILE A O 1
ATOM 4339 N N . GLY A 1 548 ? -5.982 11.614 19.060 1.00 87.00 548 GLY A N 1
ATOM 4340 C CA . GLY A 1 548 ? -6.834 12.799 18.927 1.00 87.00 548 GLY A CA 1
ATOM 4341 C C . GLY A 1 548 ? -7.424 12.929 17.521 1.00 87.00 548 GLY A C 1
ATOM 4342 O O . GLY A 1 548 ? -8.635 13.107 17.378 1.00 87.00 548 GLY A O 1
ATOM 4343 N N . ASP A 1 549 ? -6.596 12.728 16.494 1.00 91.50 549 ASP A N 1
ATOM 4344 C CA . ASP A 1 549 ? -7.022 12.767 15.092 1.00 91.50 549 ASP A CA 1
ATOM 4345 C C . ASP A 1 549 ? -7.928 11.589 14.747 1.00 91.50 549 ASP A C 1
ATOM 4347 O O . ASP A 1 549 ? -8.953 11.781 14.096 1.00 91.50 549 ASP A O 1
ATOM 4351 N N . LEU A 1 550 ? -7.620 10.384 15.244 1.00 90.69 550 LEU A N 1
ATOM 4352 C CA . LEU A 1 550 ? -8.497 9.222 15.080 1.00 90.69 550 LEU A CA 1
ATOM 4353 C C . LEU A 1 550 ? -9.886 9.475 15.685 1.00 90.69 550 LEU A C 1
ATOM 4355 O O . LEU A 1 550 ? -10.898 9.222 15.036 1.00 90.69 550 LEU A O 1
ATOM 4359 N N . LEU A 1 551 ? -9.946 9.981 16.919 1.00 89.00 551 LEU A N 1
ATOM 4360 C CA . LEU A 1 551 ? -11.204 10.276 17.608 1.00 89.00 551 LEU A CA 1
ATOM 4361 C C . LEU A 1 551 ? -12.005 11.371 16.899 1.00 89.00 551 LEU A C 1
ATOM 4363 O O . LEU A 1 551 ? -13.230 11.273 16.813 1.00 89.00 551 LEU A O 1
ATOM 4367 N N . ALA A 1 552 ? -11.335 12.403 16.384 1.00 91.75 552 ALA A N 1
ATOM 4368 C CA . ALA A 1 552 ? -11.980 13.446 15.599 1.00 91.75 552 ALA A CA 1
ATOM 4369 C C . ALA A 1 552 ? -12.498 12.904 14.259 1.00 91.75 552 ALA A C 1
ATOM 4371 O O . ALA A 1 552 ? -13.653 13.166 13.919 1.00 91.75 552 ALA A O 1
ATOM 4372 N N . ALA A 1 553 ? -11.708 12.088 13.557 1.00 93.56 553 ALA A N 1
ATOM 4373 C CA . ALA A 1 553 ? -12.099 11.435 12.313 1.00 93.56 553 ALA A CA 1
ATOM 4374 C C . ALA A 1 553 ? -13.307 10.503 12.498 1.00 93.56 553 ALA A C 1
ATOM 4376 O O . ALA A 1 553 ? -14.259 10.589 11.726 1.00 93.56 553 ALA A O 1
ATOM 4377 N N . GLU A 1 554 ? -13.320 9.675 13.549 1.00 91.00 554 GLU A N 1
ATOM 4378 C CA . GLU A 1 554 ? -14.463 8.823 13.909 1.00 91.00 554 GLU A CA 1
ATOM 4379 C C . GLU A 1 554 ? -15.709 9.664 14.240 1.00 91.00 554 GLU A C 1
ATOM 4381 O O . GLU A 1 554 ? -16.782 9.443 13.683 1.00 91.00 554 GLU A O 1
ATOM 4386 N N . LYS A 1 555 ? -15.578 10.664 15.123 1.00 92.19 555 LYS A N 1
ATOM 4387 C CA . LYS A 1 555 ? -16.695 11.505 15.590 1.00 92.19 555 LYS A CA 1
ATOM 4388 C C . LYS A 1 555 ? -17.317 12.338 14.469 1.00 92.19 555 LYS A C 1
ATOM 4390 O O . LYS A 1 555 ? -18.536 12.488 14.400 1.00 92.19 555 LYS A O 1
ATOM 4395 N N . HIS A 1 556 ? -16.481 12.915 13.612 1.00 94.81 556 HIS A N 1
ATOM 4396 C CA . HIS A 1 556 ? -16.892 13.826 12.545 1.00 94.81 556 HIS A CA 1
ATOM 4397 C C . HIS A 1 556 ? -17.001 13.148 11.174 1.00 94.81 556 HIS A C 1
ATOM 4399 O O . HIS A 1 556 ? -17.314 13.828 10.200 1.00 94.81 556 HIS A O 1
ATOM 4405 N N . HIS A 1 557 ? -16.810 11.825 11.115 1.00 94.19 557 HIS A N 1
ATOM 4406 C CA . HIS A 1 557 ? -16.905 11.005 9.906 1.00 94.19 557 HIS A CA 1
ATOM 4407 C C . HIS A 1 557 ? -16.007 11.538 8.774 1.00 94.19 557 HIS A C 1
ATOM 4409 O O . HIS A 1 557 ? -16.445 11.697 7.633 1.00 94.19 557 HIS A O 1
ATOM 4415 N N . TRP A 1 558 ? -14.753 11.871 9.104 1.00 96.12 558 TRP A N 1
ATOM 4416 C CA . TRP A 1 558 ? -13.803 12.394 8.121 1.00 96.12 558 TRP A CA 1
ATOM 4417 C C . TRP A 1 558 ? -13.477 11.334 7.049 1.00 96.12 558 TRP A C 1
ATOM 4419 O O . TRP A 1 558 ? -13.350 10.153 7.382 1.00 96.12 558 TRP A O 1
ATOM 4429 N N . PRO A 1 559 ? -13.330 11.714 5.764 1.00 95.38 559 PRO A N 1
ATOM 4430 C CA . PRO A 1 559 ? -13.186 10.738 4.684 1.00 95.38 559 PRO A CA 1
ATOM 4431 C C . PRO A 1 559 ? -11.840 10.003 4.708 1.00 95.38 559 PRO A C 1
ATOM 4433 O O . PRO A 1 559 ? -10.788 10.626 4.789 1.00 95.38 559 PRO A O 1
ATOM 4436 N N . ILE A 1 560 ? -11.868 8.682 4.532 1.00 94.06 560 ILE A N 1
ATOM 4437 C CA . ILE A 1 560 ? -10.682 7.837 4.310 1.00 94.06 560 ILE A CA 1
ATOM 4438 C C . ILE A 1 560 ? -10.861 7.008 3.028 1.00 94.06 560 ILE A C 1
ATOM 4440 O O . ILE A 1 560 ? -11.985 6.802 2.558 1.00 94.06 560 ILE A O 1
ATOM 4444 N N . ALA A 1 561 ? -9.763 6.570 2.410 1.00 92.31 561 ALA A N 1
ATOM 4445 C CA . ALA A 1 561 ? -9.783 5.713 1.222 1.00 92.31 561 ALA A CA 1
ATOM 4446 C C . ALA A 1 561 ? -9.836 4.214 1.567 1.00 92.31 561 ALA A C 1
ATOM 4448 O O . ALA A 1 561 ? -10.444 3.451 0.818 1.00 92.31 561 ALA A O 1
ATOM 4449 N N . GLY A 1 562 ? -9.262 3.810 2.702 1.00 90.12 562 GLY A N 1
ATOM 4450 C CA . GLY A 1 562 ? -9.295 2.447 3.229 1.00 90.12 562 GLY A CA 1
ATOM 4451 C C . GLY A 1 562 ? -8.715 2.350 4.650 1.00 90.12 562 GLY A C 1
ATOM 4452 O O . GLY A 1 562 ? -8.277 3.365 5.196 1.00 90.12 562 GLY A O 1
ATOM 4453 N N . PRO A 1 563 ? -8.710 1.148 5.256 1.00 89.25 563 PRO A N 1
ATOM 4454 C CA . PRO A 1 563 ? -8.156 0.910 6.595 1.00 89.25 563 PRO A CA 1
ATOM 4455 C C . PRO A 1 563 ? -6.682 1.311 6.757 1.00 89.25 563 PRO A C 1
ATOM 4457 O O . PRO A 1 563 ? -6.296 1.782 7.823 1.00 89.25 563 PRO A O 1
ATOM 4460 N N . GLU A 1 564 ? -5.889 1.170 5.693 1.00 89.50 564 GLU A N 1
ATOM 4461 C CA . GLU A 1 564 ? -4.459 1.498 5.613 1.00 89.50 564 GLU A CA 1
ATOM 4462 C C . GLU A 1 564 ? -4.180 2.921 5.078 1.00 89.50 564 GLU A C 1
ATOM 4464 O O . GLU A 1 564 ? -3.057 3.230 4.684 1.00 89.50 564 GLU A O 1
ATOM 4469 N N . SER A 1 565 ? -5.200 3.788 4.995 1.00 92.62 565 SER A N 1
ATOM 4470 C CA . SER A 1 565 ? -5.083 5.130 4.404 1.00 92.62 565 SER A CA 1
ATOM 4471 C C . SER A 1 565 ? -5.307 6.275 5.403 1.00 92.62 565 SER A C 1
ATOM 4473 O O . SER A 1 565 ? -5.752 7.356 5.002 1.00 92.62 565 SER A O 1
ATOM 4475 N N . TYR A 1 566 ? -5.063 6.066 6.698 1.00 94.00 566 TYR A N 1
ATOM 4476 C CA . TYR A 1 566 ? -5.125 7.160 7.668 1.00 94.00 566 TYR A CA 1
ATOM 4477 C C . TYR A 1 566 ? -3.914 8.088 7.471 1.00 94.00 566 TYR A C 1
ATOM 4479 O O . TYR A 1 566 ? -2.788 7.591 7.445 1.00 94.00 566 TYR A O 1
ATOM 4487 N N . PRO A 1 567 ? -4.109 9.412 7.315 1.00 95.44 567 PRO A N 1
ATOM 4488 C CA . PRO A 1 567 ? -3.004 10.341 7.125 1.00 95.44 567 PRO A CA 1
ATOM 4489 C C . PRO A 1 567 ? -2.317 10.653 8.461 1.00 95.44 567 PRO A C 1
ATOM 4491 O O . PRO A 1 567 ? -2.909 11.253 9.358 1.00 95.44 567 PRO A O 1
ATOM 4494 N N . LEU A 1 568 ? -1.044 10.283 8.567 1.00 92.56 568 LEU A N 1
ATOM 4495 C CA . LEU A 1 568 ? -0.121 10.671 9.628 1.00 92.56 568 LEU A CA 1
ATOM 4496 C C . LEU A 1 568 ? 0.701 11.872 9.149 1.00 92.56 568 LEU A C 1
ATOM 4498 O O . LEU A 1 568 ? 1.437 11.760 8.170 1.00 92.56 568 LEU A O 1
ATOM 4502 N N . VAL A 1 569 ? 0.605 13.010 9.838 1.00 92.38 569 VAL A N 1
ATOM 4503 C CA . VAL A 1 569 ? 1.451 14.180 9.556 1.00 92.38 569 VAL A CA 1
ATOM 4504 C C . VAL A 1 569 ? 2.634 14.210 10.515 1.00 92.38 569 VAL A C 1
ATOM 4506 O O . VAL A 1 569 ? 2.464 14.175 11.729 1.00 92.38 569 VAL A O 1
ATOM 4509 N N . LEU A 1 570 ? 3.835 14.302 9.950 1.00 89.00 570 LEU A N 1
ATOM 4510 C CA . LEU A 1 570 ? 5.098 14.449 10.661 1.00 89.00 570 LEU A CA 1
ATOM 4511 C C . LEU A 1 570 ? 5.732 15.774 10.241 1.00 89.00 570 LEU A C 1
ATOM 4513 O O . LEU A 1 570 ? 5.932 16.016 9.049 1.00 89.00 570 LEU A O 1
ATOM 4517 N N . CYS A 1 571 ? 6.060 16.622 11.213 1.00 87.50 571 CYS A N 1
ATOM 4518 C CA . CYS A 1 571 ? 6.743 17.886 10.973 1.00 87.50 571 CYS A CA 1
ATOM 4519 C C . CYS A 1 571 ? 7.986 17.996 11.856 1.00 87.50 571 CYS A C 1
ATOM 4521 O O . CYS A 1 571 ? 7.908 17.799 13.072 1.00 87.50 571 CYS A O 1
ATOM 4523 N N . ALA A 1 572 ? 9.117 18.331 11.240 1.00 81.56 572 ALA A N 1
ATOM 4524 C CA . ALA A 1 572 ? 10.405 18.511 11.898 1.00 81.56 572 ALA A CA 1
ATOM 4525 C C . ALA A 1 572 ? 11.200 19.642 11.218 1.00 81.56 572 ALA A C 1
ATOM 4527 O O . ALA A 1 572 ? 11.111 19.827 10.005 1.00 81.56 572 ALA A O 1
ATOM 4528 N N . GLU A 1 573 ? 11.963 20.411 11.994 1.00 66.94 573 GLU A N 1
ATOM 4529 C CA . GLU A 1 573 ? 12.828 21.495 11.482 1.00 66.94 573 GLU A CA 1
ATOM 4530 C C . GLU A 1 573 ? 14.297 21.074 11.347 1.00 66.94 573 GLU A C 1
ATOM 4532 O O . GLU A 1 573 ? 15.036 21.647 10.552 1.00 66.94 573 GLU A O 1
ATOM 4537 N N . ASP A 1 574 ? 14.690 20.040 12.083 1.00 61.66 574 ASP A N 1
ATOM 4538 C CA . ASP A 1 574 ? 15.968 19.340 12.046 1.00 61.66 574 ASP A CA 1
ATOM 4539 C C . ASP A 1 574 ? 15.716 17.857 12.402 1.00 61.66 574 ASP A C 1
ATOM 4541 O O . ASP A 1 574 ? 14.571 17.412 12.474 1.00 61.66 574 ASP A O 1
ATOM 4545 N N . THR A 1 575 ? 16.757 17.064 12.659 1.00 52.75 575 THR A N 1
ATOM 4546 C CA . THR A 1 575 ? 16.612 15.667 13.127 1.00 52.75 575 THR A CA 1
ATOM 4547 C C . THR A 1 575 ? 16.135 15.512 14.583 1.00 52.75 575 THR A C 1
ATOM 4549 O O . THR A 1 575 ? 16.294 14.434 15.160 1.00 52.75 575 THR A O 1
ATOM 4552 N N . SER A 1 576 ? 15.601 16.561 15.217 1.00 56.75 576 SER A N 1
ATOM 4553 C CA . SER A 1 576 ? 15.020 16.480 16.562 1.00 56.75 576 SER A CA 1
ATOM 4554 C C . SER A 1 576 ? 13.527 16.106 16.546 1.00 56.75 576 SER A C 1
ATOM 4556 O O . SER A 1 576 ? 12.954 15.733 15.522 1.00 56.75 576 SER A O 1
ATOM 4558 N N . SER A 1 577 ? 12.922 16.083 17.734 1.00 64.81 577 SER A N 1
ATOM 4559 C CA . SER A 1 577 ? 11.598 15.512 18.002 1.00 64.81 577 SER A CA 1
ATOM 4560 C C . SER A 1 577 ? 10.474 16.105 17.133 1.00 64.81 577 SER A C 1
ATOM 4562 O O . SER A 1 577 ? 10.465 17.315 16.897 1.00 64.81 577 SER A O 1
ATOM 4564 N N . PRO A 1 578 ? 9.467 15.300 16.732 1.00 76.31 578 PRO A N 1
ATOM 4565 C CA . PRO A 1 578 ? 8.339 15.785 15.939 1.00 76.31 578 PRO A CA 1
ATOM 4566 C C . PRO A 1 578 ? 7.570 16.891 16.671 1.00 76.31 578 PRO A C 1
ATOM 4568 O O . PRO A 1 578 ? 7.245 16.756 17.856 1.00 76.31 578 PRO A O 1
ATOM 4571 N N . ARG A 1 579 ? 7.237 17.966 15.948 1.00 86.94 579 ARG A N 1
ATOM 4572 C CA . ARG A 1 579 ? 6.455 19.100 16.462 1.00 86.94 579 ARG A CA 1
ATOM 4573 C C . ARG A 1 579 ? 5.069 19.194 15.830 1.00 86.94 579 ARG A C 1
ATOM 4575 O O . ARG A 1 579 ? 4.830 18.674 14.742 1.00 86.94 579 ARG A O 1
ATOM 4582 N N . THR A 1 580 ? 4.166 19.915 16.492 1.00 87.94 580 THR A N 1
ATOM 4583 C CA . THR A 1 580 ? 2.861 20.273 15.925 1.00 87.94 580 THR A CA 1
ATOM 4584 C C . THR A 1 580 ? 3.062 21.094 14.650 1.00 87.94 580 THR A C 1
ATOM 4586 O O . THR A 1 580 ? 3.914 21.991 14.602 1.00 87.94 580 THR A O 1
ATOM 4589 N N . ALA A 1 581 ? 2.289 20.782 13.611 1.00 90.06 581 ALA A N 1
ATOM 4590 C CA . ALA A 1 581 ? 2.275 21.564 12.382 1.00 90.06 581 ALA A CA 1
ATOM 4591 C C . ALA A 1 581 ? 1.647 22.949 12.618 1.00 90.06 581 ALA A C 1
ATOM 4593 O O . ALA A 1 581 ? 0.773 23.128 13.464 1.00 90.06 581 ALA A O 1
ATOM 4594 N N . GLN A 1 582 ? 2.073 23.941 11.849 1.00 91.88 582 GLN A N 1
ATOM 4595 C CA . GLN A 1 582 ? 1.489 25.276 11.854 1.00 91.88 582 GLN A CA 1
ATOM 4596 C C . GLN A 1 582 ? 0.238 25.335 10.954 1.00 91.88 582 GLN A C 1
ATOM 4598 O O . GLN A 1 582 ? 0.136 24.581 9.979 1.00 91.88 582 GLN A O 1
ATOM 4603 N N . PRO A 1 583 ? -0.706 26.271 11.184 1.00 91.69 583 PRO A N 1
ATOM 4604 C CA . PRO A 1 583 ? -1.917 26.388 10.363 1.00 91.69 583 PRO A CA 1
ATOM 4605 C C . PRO A 1 583 ? -1.657 26.627 8.865 1.00 91.69 583 PRO A C 1
ATOM 4607 O O . PRO A 1 583 ? -2.502 26.302 8.028 1.00 91.69 583 PRO A O 1
ATOM 4610 N N . TRP A 1 584 ? -0.504 27.205 8.510 1.00 90.94 584 TRP A N 1
ATOM 4611 C CA . TRP A 1 584 ? -0.084 27.406 7.119 1.00 90.94 584 TRP A CA 1
ATOM 4612 C C . TRP A 1 584 ? 0.596 26.166 6.513 1.00 90.94 584 TRP A C 1
ATOM 4614 O O . TRP A 1 584 ? 0.448 25.921 5.317 1.00 90.94 584 TRP A O 1
ATOM 4624 N N . GLU A 1 585 ? 1.264 25.341 7.324 1.00 92.94 585 GLU A N 1
ATOM 4625 C CA . GLU A 1 585 ? 1.873 24.070 6.900 1.00 92.94 585 GLU A CA 1
ATOM 4626 C C . GLU A 1 585 ? 0.796 23.044 6.537 1.00 92.94 585 GLU A C 1
ATOM 4628 O O . GLU A 1 585 ? 0.888 22.387 5.500 1.00 92.94 585 GLU A O 1
ATOM 4633 N N . LEU A 1 586 ? -0.286 22.971 7.323 1.00 93.50 586 LEU A N 1
ATOM 4634 C CA . LEU A 1 586 ? -1.442 22.136 6.985 1.00 93.50 586 LEU A CA 1
ATOM 4635 C C . LEU A 1 586 ? -2.082 22.560 5.650 1.00 93.50 586 LEU A C 1
ATOM 4637 O O . LEU A 1 586 ? -2.444 21.707 4.841 1.00 93.50 586 LEU A O 1
ATOM 4641 N N . GLN A 1 587 ? -2.180 23.869 5.388 1.00 92.88 587 GLN A N 1
ATOM 4642 C CA . GLN A 1 587 ? -2.681 24.391 4.109 1.00 92.88 587 GLN A CA 1
ATOM 4643 C C . GLN A 1 587 ? -1.739 24.079 2.942 1.00 92.88 587 GLN A C 1
ATOM 4645 O O . GLN A 1 587 ? -2.216 23.744 1.858 1.00 92.88 587 GLN A O 1
ATOM 4650 N N . LEU A 1 588 ? -0.421 24.158 3.152 1.00 94.38 588 LEU A N 1
ATOM 4651 C CA . LEU A 1 588 ? 0.586 23.772 2.162 1.00 94.38 588 LEU A CA 1
ATOM 4652 C C . LEU A 1 588 ? 0.486 22.278 1.818 1.00 94.38 588 LEU A C 1
ATOM 4654 O O . LEU A 1 588 ? 0.471 21.934 0.634 1.00 94.38 588 LEU A O 1
ATOM 4658 N N . LEU A 1 589 ? 0.372 21.400 2.822 1.00 95.44 589 LEU A N 1
ATOM 4659 C CA . LEU A 1 589 ? 0.167 19.962 2.620 1.00 95.44 589 LEU A CA 1
ATOM 4660 C C . LEU A 1 589 ? -1.149 19.672 1.897 1.00 95.44 589 LEU A C 1
ATOM 4662 O O . LEU A 1 589 ? -1.122 19.030 0.852 1.00 95.44 589 LEU A O 1
ATOM 4666 N N . GLU A 1 590 ? -2.287 20.161 2.400 1.00 96.12 590 GLU A N 1
ATOM 4667 C CA . GLU A 1 590 ? -3.596 19.946 1.768 1.00 96.12 590 GLU A CA 1
ATOM 4668 C C . GLU A 1 590 ? -3.579 20.412 0.302 1.00 96.12 590 GLU A C 1
ATOM 4670 O O . GLU A 1 590 ? -4.029 19.692 -0.594 1.00 96.12 590 GLU A O 1
ATOM 4675 N N . ALA A 1 591 ? -3.008 21.589 0.028 1.00 96.38 591 ALA A N 1
ATOM 4676 C CA . ALA A 1 591 ? -2.920 22.105 -1.329 1.00 96.38 591 ALA A CA 1
ATOM 4677 C C . ALA A 1 591 ? -1.987 21.272 -2.224 1.00 96.38 591 ALA A C 1
ATOM 4679 O O . ALA A 1 591 ? -2.293 21.067 -3.399 1.00 96.38 591 ALA A O 1
ATOM 4680 N N . SER A 1 592 ? -0.891 20.743 -1.674 1.00 97.00 592 SER A N 1
ATOM 4681 C CA . SER A 1 592 ? 0.040 19.865 -2.395 1.00 97.00 592 SER A CA 1
ATOM 4682 C C . SER A 1 592 ? -0.584 18.503 -2.704 1.00 97.00 592 SER A C 1
ATOM 4684 O O . SER A 1 592 ? -0.447 18.022 -3.825 1.00 97.00 592 SER A O 1
ATOM 4686 N N . LEU A 1 593 ? -1.354 17.923 -1.777 1.00 97.50 593 LEU A N 1
ATOM 4687 C CA . LEU A 1 593 ? -2.110 16.682 -1.997 1.00 97.50 593 LEU A CA 1
ATOM 4688 C C . LEU A 1 593 ? -3.189 16.831 -3.079 1.00 97.50 593 LEU A C 1
ATOM 4690 O O . LEU A 1 593 ? -3.468 15.879 -3.802 1.00 97.50 593 LEU A O 1
ATOM 4694 N N . ARG A 1 594 ? -3.761 18.030 -3.241 1.00 97.06 594 ARG A N 1
ATOM 4695 C CA . ARG A 1 594 ? -4.682 18.344 -4.346 1.00 97.06 594 ARG A CA 1
ATOM 4696 C C . ARG A 1 594 ? -3.938 18.581 -5.673 1.00 97.06 594 ARG A C 1
ATOM 4698 O O . ARG A 1 594 ? -4.351 18.047 -6.696 1.00 97.06 594 ARG A O 1
ATOM 4705 N N . ALA A 1 595 ? -2.851 19.358 -5.666 1.00 96.94 595 ALA A N 1
ATOM 4706 C CA . ALA A 1 595 ? -2.164 19.808 -6.884 1.00 96.94 595 ALA A CA 1
ATOM 4707 C C . ALA A 1 595 ? -1.203 18.782 -7.508 1.00 96.94 595 ALA A C 1
ATOM 4709 O O . ALA A 1 595 ? -1.093 18.721 -8.732 1.00 96.94 595 ALA A O 1
ATOM 4710 N N . VAL A 1 596 ? -0.490 17.992 -6.696 1.00 96.38 596 VAL A N 1
ATOM 4711 C CA . VAL A 1 596 ? 0.520 17.039 -7.188 1.00 96.38 596 VAL A CA 1
ATOM 4712 C C . VAL A 1 596 ? -0.095 15.970 -8.101 1.00 96.38 596 VAL A C 1
ATOM 4714 O O . VAL A 1 596 ? 0.449 15.778 -9.188 1.00 96.38 596 VAL A O 1
ATOM 4717 N N . PRO A 1 597 ? -1.230 15.319 -7.767 1.00 95.56 597 PRO A N 1
ATOM 4718 C CA . PRO A 1 597 ? -1.869 14.376 -8.683 1.00 95.56 597 PRO A CA 1
ATOM 4719 C C . PRO A 1 597 ? -2.274 15.016 -10.019 1.00 95.56 597 PRO A C 1
ATOM 4721 O O . PRO A 1 597 ? -1.968 14.457 -11.067 1.00 95.56 597 PRO A O 1
ATOM 4724 N N . ASP A 1 598 ? -2.878 16.213 -10.011 1.00 94.31 598 ASP A N 1
ATOM 4725 C CA . ASP A 1 598 ? -3.237 16.928 -11.249 1.00 94.31 598 ASP A CA 1
ATOM 4726 C C . ASP A 1 598 ? -2.009 17.223 -12.121 1.00 94.31 598 ASP A C 1
ATOM 4728 O O . ASP A 1 598 ? -2.042 17.005 -13.332 1.00 94.31 598 ASP A O 1
ATOM 4732 N N . PHE A 1 599 ? -0.912 17.680 -11.509 1.00 94.81 599 PHE A N 1
ATOM 4733 C CA . PHE A 1 599 ? 0.345 17.942 -12.208 1.00 94.81 599 PHE A CA 1
ATOM 4734 C C . PHE A 1 599 ? 0.917 16.670 -12.843 1.00 94.81 599 PHE A C 1
ATOM 4736 O O . PHE A 1 599 ? 1.148 16.651 -14.049 1.00 94.81 599 PHE A O 1
ATOM 4743 N N . VAL A 1 600 ? 1.071 15.601 -12.056 1.00 92.44 600 VAL A N 1
ATOM 4744 C CA . VAL A 1 600 ? 1.647 14.312 -12.476 1.00 92.44 600 VAL A CA 1
ATOM 4745 C C . VAL A 1 600 ? 0.824 13.634 -13.579 1.00 92.44 600 VAL A C 1
ATOM 4747 O O . VAL A 1 600 ? 1.374 12.946 -14.439 1.00 92.44 600 VAL A O 1
ATOM 4750 N N . GLU A 1 601 ? -0.499 13.803 -13.572 1.00 90.44 601 GLU A N 1
ATOM 4751 C CA . GLU A 1 601 ? -1.375 13.237 -14.599 1.00 90.44 601 GLU A CA 1
ATOM 4752 C C . GLU A 1 601 ? -1.355 14.021 -15.920 1.00 90.44 601 GLU A C 1
ATOM 4754 O O . GLU A 1 601 ? -1.573 13.416 -16.971 1.00 90.44 601 GLU A O 1
ATOM 4759 N N . GLN A 1 602 ? -1.102 15.334 -15.875 1.00 90.19 602 GLN A N 1
ATOM 4760 C CA . GLN A 1 602 ? -1.139 16.232 -17.040 1.00 90.19 602 GLN A CA 1
ATOM 4761 C C . GLN A 1 602 ? 0.241 16.493 -17.663 1.00 90.19 602 GLN A C 1
ATOM 4763 O O . GLN A 1 602 ? 0.324 16.671 -18.875 1.00 90.19 602 GLN A O 1
ATOM 4768 N N . HIS A 1 603 ? 1.304 16.481 -16.854 1.00 87.94 603 HIS A N 1
ATOM 4769 C CA . HIS A 1 603 ? 2.682 16.793 -17.242 1.00 87.94 603 HIS A CA 1
ATOM 4770 C C . HIS A 1 603 ? 3.588 15.620 -16.835 1.00 87.94 603 HIS A C 1
ATOM 4772 O O . HIS A 1 603 ? 4.236 15.670 -15.788 1.00 87.94 603 HIS A O 1
ATOM 4778 N N . PRO A 1 604 ? 3.623 14.516 -17.604 1.00 81.94 604 PRO A N 1
ATOM 4779 C CA . PRO A 1 604 ? 4.536 13.406 -17.334 1.00 81.94 604 PRO A CA 1
ATOM 4780 C C . PRO A 1 604 ? 5.998 13.877 -17.301 1.00 81.94 604 PRO A C 1
ATOM 4782 O O . PRO A 1 604 ? 6.345 14.839 -17.972 1.00 81.94 604 PRO A O 1
ATOM 4785 N N . TYR A 1 605 ? 6.882 13.165 -16.599 1.00 76.62 605 TYR A N 1
ATOM 4786 C CA . TYR A 1 605 ? 8.281 13.566 -16.332 1.00 76.62 605 TYR A CA 1
ATOM 4787 C C . TYR A 1 605 ? 9.175 13.887 -17.566 1.00 76.62 605 TYR A C 1
ATOM 4789 O O . TYR A 1 605 ? 10.270 14.430 -17.443 1.00 76.62 605 TYR A O 1
ATOM 4797 N N . TYR A 1 606 ? 8.728 13.592 -18.788 1.00 67.81 606 TYR A N 1
ATOM 4798 C CA . TYR A 1 606 ? 9.389 14.024 -20.029 1.00 67.81 606 TYR A CA 1
ATOM 4799 C C . TYR A 1 606 ? 8.948 15.414 -20.538 1.00 67.81 606 TYR A C 1
ATOM 4801 O O . TYR A 1 606 ? 9.418 15.846 -21.588 1.00 67.81 606 TYR A O 1
ATOM 4809 N N . ASP A 1 607 ? 8.062 16.105 -19.821 1.00 70.25 607 ASP A N 1
ATOM 4810 C CA . ASP A 1 607 ? 7.642 17.483 -20.072 1.00 70.25 607 ASP A CA 1
ATOM 4811 C C . ASP A 1 607 ? 8.293 18.427 -19.047 1.00 70.25 607 ASP A C 1
ATOM 4813 O O . ASP A 1 607 ? 7.863 18.505 -17.899 1.00 70.25 607 ASP A O 1
ATOM 4817 N N . ASP A 1 608 ? 9.330 19.161 -19.460 1.00 71.38 608 ASP A N 1
ATOM 4818 C CA . ASP A 1 608 ? 10.043 20.122 -18.600 1.00 71.38 608 ASP A CA 1
ATOM 4819 C C . ASP A 1 608 ? 9.246 21.428 -18.342 1.00 71.38 608 ASP A C 1
ATOM 4821 O O . ASP A 1 608 ? 9.783 22.389 -17.779 1.00 71.38 608 ASP A O 1
ATOM 4825 N N . SER A 1 609 ? 7.982 21.526 -18.779 1.00 77.81 609 SER A N 1
ATOM 4826 C CA . SER A 1 609 ? 7.174 22.733 -18.590 1.00 77.81 609 SER A CA 1
ATOM 4827 C C . SER A 1 609 ? 6.714 22.932 -17.139 1.00 77.81 609 SER A C 1
ATOM 4829 O O . SER A 1 609 ? 6.452 22.000 -16.378 1.00 77.81 609 SER A O 1
ATOM 4831 N N . ALA A 1 610 ? 6.626 24.203 -16.738 1.00 86.88 610 ALA A N 1
ATOM 4832 C CA . ALA A 1 610 ? 6.113 24.590 -15.432 1.00 86.88 610 ALA A CA 1
ATOM 4833 C C . ALA A 1 610 ? 4.593 24.804 -15.496 1.00 86.88 610 ALA A C 1
ATOM 4835 O O . ALA A 1 610 ? 4.107 25.641 -16.263 1.00 86.88 610 ALA A O 1
ATOM 4836 N N . ALA A 1 611 ? 3.851 24.093 -14.651 1.00 91.56 611 ALA A N 1
ATOM 4837 C CA . ALA A 1 611 ? 2.398 24.143 -14.579 1.00 91.56 611 ALA A CA 1
ATOM 4838 C C . ALA A 1 611 ? 1.924 25.099 -13.477 1.00 91.56 611 ALA A C 1
ATOM 4840 O O . ALA A 1 611 ? 2.337 24.995 -12.321 1.00 91.56 611 ALA A O 1
ATOM 4841 N N . ALA A 1 612 ? 1.005 26.008 -13.806 1.00 92.75 612 ALA A N 1
ATOM 4842 C CA . ALA A 1 612 ? 0.347 26.857 -12.818 1.00 92.75 612 ALA A CA 1
ATOM 4843 C C . ALA A 1 612 ? -0.928 26.178 -12.291 1.00 92.75 612 ALA A C 1
ATOM 4845 O O . ALA A 1 612 ? -1.872 25.957 -13.049 1.00 92.75 612 ALA A O 1
ATOM 4846 N N . ALA A 1 613 ? -0.986 25.905 -10.987 1.00 93.38 613 ALA A N 1
ATOM 4847 C CA . ALA A 1 613 ? -2.159 25.347 -10.317 1.00 93.38 613 ALA A CA 1
ATOM 4848 C C . ALA A 1 613 ? -2.817 26.390 -9.400 1.00 93.38 613 ALA A C 1
ATOM 4850 O O . ALA A 1 613 ? -2.139 27.169 -8.728 1.00 93.38 613 ALA A O 1
ATOM 4851 N N . ARG A 1 614 ? -4.154 26.398 -9.348 1.00 94.69 614 ARG A N 1
ATOM 4852 C CA . ARG A 1 614 ? -4.939 27.243 -8.434 1.00 94.69 614 ARG A CA 1
ATOM 4853 C C . ARG A 1 614 ? -5.829 26.360 -7.570 1.00 94.69 614 ARG A C 1
ATOM 4855 O O . ARG A 1 614 ? -6.898 25.945 -8.008 1.00 94.69 614 ARG A O 1
ATOM 4862 N N . VAL A 1 615 ? -5.392 26.102 -6.345 1.00 93.94 615 VAL A N 1
ATOM 4863 C CA . VAL A 1 615 ? -6.041 25.159 -5.434 1.00 93.94 615 VAL A CA 1
ATOM 4864 C C . VAL A 1 615 ? -7.047 25.890 -4.537 1.00 93.94 615 VAL A C 1
ATOM 4866 O O . VAL A 1 615 ? -6.675 26.887 -3.915 1.00 93.94 615 VAL A O 1
ATOM 4869 N N . PRO A 1 616 ? -8.319 25.457 -4.459 1.00 91.75 616 PRO A N 1
ATOM 4870 C CA . PRO A 1 616 ? -9.300 26.049 -3.554 1.00 91.75 616 PRO A CA 1
ATOM 4871 C C . PRO A 1 616 ? -9.070 25.587 -2.105 1.00 91.75 616 PRO A C 1
ATOM 4873 O O . PRO A 1 616 ? -9.113 24.392 -1.831 1.00 91.75 616 PRO A O 1
ATOM 4876 N N . MET A 1 617 ? -8.893 26.541 -1.183 1.00 91.19 617 MET A N 1
ATOM 4877 C CA . MET A 1 617 ? -8.736 26.305 0.263 1.00 91.19 617 MET A CA 1
ATOM 4878 C C . MET A 1 617 ? -9.786 27.090 1.059 1.00 91.19 617 MET A C 1
ATOM 4880 O O . MET A 1 617 ? -10.342 28.067 0.551 1.00 91.19 617 MET A O 1
ATOM 4884 N N . ILE A 1 618 ? -9.996 26.729 2.333 1.00 84.12 618 ILE A N 1
ATOM 4885 C CA . ILE A 1 618 ? -10.891 27.462 3.255 1.00 84.12 618 ILE A CA 1
ATOM 4886 C C . ILE A 1 618 ? -10.481 28.939 3.385 1.00 84.12 618 ILE A C 1
ATOM 4888 O O . ILE A 1 618 ? -11.335 29.819 3.317 1.00 84.12 618 ILE A O 1
ATOM 4892 N N . ALA A 1 619 ? -9.181 29.222 3.520 1.00 81.19 619 ALA A N 1
ATOM 4893 C CA . ALA A 1 619 ? -8.648 30.583 3.658 1.00 81.19 619 ALA A CA 1
ATOM 4894 C C . ALA A 1 619 ? -8.618 31.391 2.339 1.00 81.19 619 ALA A C 1
ATOM 4896 O O . ALA A 1 619 ? -8.179 32.540 2.320 1.00 81.19 619 ALA A O 1
ATOM 4897 N N . GLY A 1 620 ? -9.080 30.807 1.229 1.00 86.75 620 GLY A N 1
ATOM 4898 C CA . GLY A 1 620 ? -8.956 31.360 -0.119 1.00 86.75 620 GLY A CA 1
ATOM 4899 C C . GLY A 1 620 ? -7.935 30.598 -0.976 1.00 86.75 620 GLY A C 1
ATOM 4900 O O . GLY A 1 620 ? -7.154 29.799 -0.469 1.00 86.75 620 GLY A O 1
ATOM 4901 N N . PRO A 1 621 ? -7.952 30.779 -2.308 1.00 91.62 621 PRO A N 1
ATOM 4902 C CA . PRO A 1 621 ? -7.191 29.919 -3.205 1.00 91.62 621 PRO A CA 1
ATOM 4903 C C . PRO A 1 621 ? -5.679 30.184 -3.168 1.00 91.62 621 PRO A C 1
ATOM 4905 O O . PRO A 1 621 ? -5.231 31.321 -3.358 1.00 91.62 621 PRO A O 1
ATOM 4908 N N . LEU A 1 622 ? -4.898 29.111 -3.031 1.00 93.00 622 LEU A N 1
ATOM 4909 C CA . LEU A 1 622 ? -3.443 29.126 -3.185 1.00 93.00 622 LEU A CA 1
ATOM 4910 C C . LEU A 1 622 ? -3.060 28.942 -4.658 1.00 93.00 622 LEU A C 1
ATOM 4912 O O . LEU A 1 622 ? -3.686 28.170 -5.390 1.00 93.00 622 LEU A O 1
ATOM 4916 N N . LYS A 1 623 ? -2.037 29.672 -5.106 1.00 94.44 623 LYS A N 1
ATOM 4917 C CA . LYS A 1 623 ? -1.440 29.551 -6.439 1.00 94.44 623 LYS A CA 1
ATOM 4918 C C . LYS A 1 623 ? -0.075 28.894 -6.312 1.00 94.44 623 LYS A C 1
ATOM 4920 O O . LYS A 1 623 ? 0.820 29.463 -5.690 1.00 94.44 623 LYS A O 1
ATOM 4925 N N . PHE A 1 624 ? 0.081 27.739 -6.940 1.00 94.50 624 PHE A N 1
ATOM 4926 C CA . PHE A 1 624 ? 1.352 27.034 -7.045 1.00 94.50 624 PHE A CA 1
ATOM 4927 C C . PHE A 1 624 ? 1.881 27.128 -8.474 1.00 94.50 624 PHE A C 1
ATOM 4929 O O . PHE A 1 624 ? 1.108 27.145 -9.433 1.00 94.50 624 PHE A O 1
ATOM 4936 N N . THR A 1 625 ? 3.202 27.132 -8.612 1.00 95.56 625 THR A N 1
ATOM 4937 C CA . THR A 1 625 ? 3.878 26.734 -9.851 1.00 95.56 625 THR A CA 1
ATOM 4938 C C . THR A 1 625 ? 4.601 25.422 -9.579 1.00 95.56 625 THR A C 1
ATOM 4940 O O . THR A 1 625 ? 5.423 25.372 -8.665 1.00 95.56 625 THR A O 1
ATOM 4943 N N . LEU A 1 626 ? 4.266 24.371 -10.328 1.00 95.62 626 LEU A N 1
ATOM 4944 C CA . LEU A 1 626 ? 4.867 23.045 -10.206 1.00 95.62 626 LEU A CA 1
ATOM 4945 C C . LEU A 1 626 ? 5.774 22.765 -11.407 1.00 95.62 626 LEU A C 1
ATOM 4947 O O . LEU A 1 626 ? 5.438 23.131 -12.531 1.00 95.62 626 LEU A O 1
ATOM 4951 N N . SER A 1 627 ? 6.919 22.127 -11.181 1.00 93.75 627 SER A N 1
ATOM 4952 C CA . SER A 1 627 ? 7.827 21.685 -12.250 1.00 93.75 627 SER A CA 1
ATOM 4953 C C . SER A 1 627 ? 8.714 20.539 -11.777 1.00 93.75 627 SER A C 1
ATOM 4955 O O . SER A 1 627 ? 9.120 20.525 -10.613 1.00 93.75 627 SER A O 1
ATOM 4957 N N . TRP A 1 628 ? 9.083 19.633 -12.677 1.00 91.44 628 TRP A N 1
ATOM 4958 C CA . TRP A 1 628 ? 10.027 18.554 -12.382 1.00 91.44 628 TRP A CA 1
ATOM 4959 C C . TRP A 1 628 ? 11.428 19.074 -12.034 1.00 91.44 628 TRP A C 1
ATOM 4961 O O . TRP A 1 628 ? 11.881 20.094 -12.558 1.00 91.44 628 TRP A O 1
ATOM 4971 N N . VAL A 1 629 ? 12.105 18.364 -11.132 1.00 86.81 629 VAL A N 1
ATOM 4972 C CA . VAL A 1 629 ? 13.513 18.559 -10.771 1.00 86.81 629 VAL A CA 1
ATOM 4973 C C . VAL A 1 629 ? 14.162 17.192 -10.579 1.00 86.81 629 VAL A C 1
ATOM 4975 O O . VAL A 1 629 ? 13.658 16.353 -9.830 1.00 86.81 629 VAL A O 1
ATOM 4978 N N . ASP A 1 630 ? 15.306 16.985 -11.223 1.00 74.50 630 ASP A N 1
ATOM 4979 C CA . ASP A 1 630 ? 16.097 15.768 -11.064 1.00 74.50 630 ASP A CA 1
ATOM 4980 C C . ASP A 1 630 ? 16.731 15.745 -9.663 1.00 74.50 630 ASP A C 1
ATOM 4982 O O . ASP A 1 630 ? 17.520 16.625 -9.308 1.00 74.50 630 ASP A O 1
ATOM 4986 N N . ALA A 1 631 ? 16.390 14.740 -8.850 1.00 64.25 631 ALA A N 1
ATOM 4987 C CA . ALA A 1 631 ? 16.864 14.636 -7.467 1.00 64.25 631 ALA A CA 1
ATOM 4988 C C . ALA A 1 631 ? 18.272 14.014 -7.349 1.00 64.25 631 ALA A C 1
ATOM 4990 O O . ALA A 1 631 ? 18.779 13.839 -6.245 1.00 64.25 631 ALA A O 1
ATOM 4991 N N . GLY A 1 632 ? 18.906 13.655 -8.473 1.00 58.12 632 GLY A N 1
ATOM 4992 C CA . GLY A 1 632 ? 20.239 13.035 -8.512 1.00 58.12 632 GLY A CA 1
ATOM 4993 C C . GLY A 1 632 ? 20.285 11.559 -8.088 1.00 58.12 632 GLY A C 1
ATOM 4994 O O . GLY A 1 632 ? 21.365 10.980 -8.012 1.00 58.12 632 GLY A O 1
ATOM 4995 N N . CYS A 1 633 ? 19.133 10.927 -7.842 1.00 49.59 633 CYS A N 1
ATOM 4996 C CA . CYS A 1 633 ? 19.003 9.555 -7.337 1.00 49.59 633 CYS A CA 1
ATOM 4997 C C . CYS A 1 633 ? 19.291 8.486 -8.423 1.00 49.59 633 CYS A C 1
ATOM 4999 O O . CYS A 1 633 ? 18.413 7.719 -8.840 1.00 49.59 633 CYS A O 1
ATOM 5001 N N . GLY A 1 634 ? 20.513 8.439 -8.955 1.00 41.53 634 GLY A N 1
ATOM 5002 C CA . GLY A 1 634 ? 20.818 7.510 -10.049 1.00 41.53 634 GLY A CA 1
ATOM 5003 C C . GLY A 1 634 ? 22.266 7.393 -10.505 1.00 41.53 634 GLY A C 1
ATOM 5004 O O . GLY A 1 634 ? 22.573 6.435 -11.210 1.00 41.53 634 GLY A O 1
ATOM 5005 N N . SER A 1 635 ? 23.164 8.297 -10.112 1.00 38.56 635 SER A N 1
ATOM 5006 C CA . SER A 1 635 ? 24.594 8.063 -10.316 1.00 38.56 635 SER A CA 1
ATOM 5007 C C . SER A 1 635 ? 25.090 7.017 -9.320 1.00 38.56 635 SER A C 1
ATOM 5009 O O . SER A 1 635 ? 25.077 7.269 -8.116 1.00 38.56 635 SER A O 1
ATOM 5011 N N . GLU A 1 636 ? 25.598 5.885 -9.811 1.00 36.84 636 GLU A N 1
ATOM 5012 C CA . GLU A 1 636 ? 26.602 5.129 -9.058 1.00 36.84 636 GLU A CA 1
ATOM 5013 C C . GLU A 1 636 ? 27.745 6.110 -8.739 1.00 36.84 636 GLU A C 1
ATOM 5015 O O . GLU A 1 636 ? 28.375 6.652 -9.650 1.00 36.84 636 GLU A O 1
ATOM 5020 N N . CYS A 1 637 ? 27.955 6.427 -7.457 1.00 31.09 637 CYS A N 1
ATOM 5021 C CA . CYS A 1 637 ? 28.970 7.394 -7.046 1.00 31.09 637 CYS A CA 1
ATOM 5022 C C . CYS A 1 637 ? 30.369 6.867 -7.388 1.00 31.09 637 CYS A C 1
ATOM 5024 O O . CYS A 1 637 ? 30.942 6.076 -6.641 1.00 31.09 637 CYS A O 1
ATOM 5026 N N . GLY A 1 638 ? 30.961 7.378 -8.471 1.00 33.09 638 GLY A N 1
ATOM 5027 C CA . GLY A 1 638 ? 32.345 7.094 -8.875 1.00 33.09 638 GLY A CA 1
ATOM 5028 C C . GLY A 1 638 ? 33.425 7.599 -7.902 1.00 33.09 638 GLY A C 1
ATOM 5029 O O . GLY A 1 638 ? 34.602 7.577 -8.239 1.00 33.09 638 GLY A O 1
ATOM 5030 N N . GLU A 1 639 ? 33.046 8.066 -6.710 1.00 27.75 639 GLU A N 1
ATOM 5031 C CA . GLU A 1 639 ? 33.947 8.577 -5.669 1.00 27.75 639 GLU A CA 1
ATOM 5032 C C . GLU A 1 639 ? 34.128 7.603 -4.487 1.00 27.75 639 GLU A C 1
ATOM 5034 O O . GLU A 1 639 ? 34.861 7.899 -3.546 1.00 27.75 639 GLU A O 1
ATOM 5039 N N . CYS A 1 640 ? 33.545 6.398 -4.545 1.00 27.64 640 CYS A N 1
ATOM 5040 C CA . CYS A 1 640 ? 33.749 5.356 -3.530 1.00 27.64 640 CYS A CA 1
ATOM 5041 C C . CYS A 1 640 ? 35.127 4.647 -3.595 1.00 27.64 640 CYS A C 1
ATOM 5043 O O . CYS A 1 640 ? 35.369 3.742 -2.801 1.00 27.64 640 CYS A O 1
ATOM 5045 N N . GLU A 1 641 ? 36.035 5.031 -4.504 1.00 32.03 641 GLU A N 1
ATOM 5046 C CA . GLU A 1 641 ? 37.348 4.374 -4.696 1.00 32.03 641 GLU A CA 1
ATOM 5047 C C . GLU A 1 641 ? 38.537 5.012 -3.941 1.00 32.03 641 GLU A C 1
ATOM 5049 O O . GLU A 1 641 ? 39.654 4.517 -4.061 1.00 32.03 641 GLU A O 1
ATOM 5054 N N . ASN A 1 642 ? 38.351 6.076 -3.146 1.00 27.59 642 ASN A N 1
ATOM 5055 C CA . ASN A 1 642 ? 39.473 6.796 -2.508 1.00 27.59 642 ASN A CA 1
ATOM 5056 C C . ASN A 1 642 ? 39.421 6.888 -0.970 1.00 27.59 642 ASN A C 1
ATOM 5058 O O . ASN A 1 642 ? 39.705 7.947 -0.416 1.00 27.59 642 ASN A O 1
ATOM 5062 N N . HIS A 1 643 ? 39.143 5.779 -0.273 1.00 28.91 643 HIS A N 1
ATOM 5063 C CA . HIS A 1 643 ? 39.494 5.620 1.151 1.00 28.91 643 HIS A CA 1
ATOM 5064 C C . HIS A 1 643 ? 39.833 4.157 1.519 1.00 28.91 643 HIS A C 1
ATOM 5066 O O . HIS A 1 643 ? 38.990 3.426 2.040 1.00 28.91 643 HIS A O 1
ATOM 5072 N N . GLU A 1 644 ? 41.094 3.764 1.279 1.00 28.50 644 GLU A N 1
ATOM 5073 C CA . GLU A 1 644 ? 41.819 2.763 2.098 1.00 28.50 644 GLU A CA 1
ATOM 5074 C C . GLU A 1 644 ? 42.507 3.447 3.297 1.00 28.50 644 GLU A C 1
ATOM 5076 O O . GLU A 1 644 ? 42.969 4.602 3.130 1.00 28.50 644 GLU A O 1
#

Radius of gyration: 36.12 Å; chains: 1; bounding box: 107×90×100 Å

pLDDT: mean 83.24, std 18.74, range [24.94, 97.75]

Sequence (644 aa):
MAKRTKSAKKTTAKRPKSARGAKPSPNKSAARPKARKMHQPPPRRRKAPLERAQDLIERAFVTADPERQFELTQRALEASADCADAYTMLSRFVADRRQALVLLEQGLRAAERTLGEKKSQLVGHYWHILETRPYMRARLALAECLWQLGRRQESVENYLAMLRLNPGDSQGVRYVVADHLLDLNRDDDFDALLEQYDEPSTFLTFARLLREFRRSGDSPAARSLLGQAIGRNRFVVPLLLEIEVLPDHRPDSYTIGSRSEAQLYVGDLARAWKQTPGAITWLRTSVELESGKPEKPPKGPTAAVKKQLAGVPQRYEAIWQATVSRLPTWLREGGRMVRPWSILIVDHTEHKIVGQDVLTREPDADLLFDCLAQTMRKPQYGKPQRPSEIQVRDEPIWNAVQTHLQEIGVDCIYRPQLEEADYVQSEMQNMMALERQSPALVDIENFHSSQGANFFQAAADYFRRAPWQRVPSDTAIRIDCPQLAEFGAARWFAIVLGQGGQTFGLALYSELGDVQRLCGGCCSPGDGSTTGTCLSMLFGEAFEVPIGDLLAAEKHHWPIAGPESYPLVLCAEDTSSPRTAQPWELQLLEASLRAVPDFVEQHPYYDDSAAAARVPMIAGPLKFTLSWVDAGCGSECGECENHE

Secondary structure (DSSP, 8-state):
-------------------------------PPPP-PPPPPPP-----HHHHHHHHHHHHTT---HHHHHHHHHHHHHH-TT-HHHHHHHGGG-S-HHHHHHHHHHHHHHHHHHHTTHHHHTTT-TTT-STTHHHHHHHHHHHHHHHHTT-HHHHHHHHHHHHHH-TT-TT-HHHHHHHHHHHTT-HHHHHHHHHH-----HHHHHHHHHHHHHHHSS-HHHHHHHHHHHHH-TTHHHHHTTSSPPPSS--S---TTSHHHHHHHHHHHHHHHHHSTTHHHHHHHHHHHHHPPPPPPP--S-HHHHHHHHTSPB-TT-EEEEEEEE-SS-EEETTEEE--EEEEEEETTTTEEEEEEEESSPPPHHHHHHHHHHHHHS-SSSSS-B-SEEEE-S-HHHHHHHHHHHHTT-EEEE-S--HHHHHHHHHHHHHHHTT-----GGGSTT--HHHHHHHHHHHHHHHHH-GGGTS-TTEEEEEE-GGGTTTS-SEEEEEEE-TTSS--EEEEES-HHHHHHHHH--S-TT-----S-EEEEEEE-TTTS-HHHHHHHHHHT---SSTT-EEEEEEESSSS---PPPHHHHHHHHHHHHHHHHHHHHS-TT--PPEEEEE--TTS-EEEEEEEEE--TT---TTTTS--